Protein AF-A0AAD5V8A4-F1 (afdb_monomer_lite)

pLDDT: mean 73.76, std 23.48, range [20.72, 98.81]

Organism: NCBI:txid2056292

Foldseek 3Di:
DVVVVVVVVVVVVVVVPPPPQPWDQAPPRDTHSDPVLRLVLVLLVCCCVPVCVNLALFDLLDDPLQQQQLLDFPVCVVVVAWFGAFLVVCVPSCPFPLNPPVSVSSVVQVVSCVVSVFGRLLSSLSSNQQSQLSFALGALAWHWGDDDNPGDHRDHPSRDDLLDDPVSVQVSVVRLPDHLLLVLLQCLSLLQDWACPQDVQQGLQGQFLRNRHSALRNLFQLQFDFDAALDDDDGRQWDGGNARSHTDGNNSNNSCQDQRHVVSSLVQQQASVVSNVSNNVSSNSSSQRPHDRVSIHTSSVSHDRHHHGPDSHDAAEAPDDPVRGNRRHPVDDRDHHHYDDDHGDHRDGGDDDPPPPPPPVPPDDDDDDDDDDDDDDDDDDDDDDDPPPPVPPPPPDDPDCVVLVCVLVVLLVVLVVVVVVVVVCVVVVVPPPPPPVPDDPDPDQLVVLLVVLLLLCVQAPVLLLLLLLLLVLVQVPFQLPPPPCSVVLNVVVVVDQNLNSLSVVLVVSVVSVVVVVVDPDDDDGGDTPQKDDCLRLVLSVVSLVLSVCRSVDDPVVNVVSVVSNVVSSCSNVVPPDPDDDDDGIHGSVVSLVVSQVSLLVSLVVSVVSSLVSRPPVQNDPVSSVVSVVCSCVVDPVSVSNSVSQVSSLVSVLSSLVSVQVPDPDPVLDDPSVVLNVSCVNRNCSSSVVVNSD

Secondary structure (DSSP, 8-state):
-HHHHHHHHHHHHHHTT-PPP-PEE-GGG-EESSGGGHHHHHHHHHHHHHTSTTT--SGGGSSHHHHHHHT--HHHHHTT------GGGHHHHTTSGGGTTHHHHHHHHHHHHHHHT--HHHHHHHHHHHHHHHSBT------EE---S---PPPSS-SPPTTS-HHHHHHHHHHTT--HHHHHHHHGGGGG-EESSSSTTSTTEESSS-TTB-SSHHHHHTTBPP-B-SSSS--TTB--BSSTT---BHHHHHHTT-TTTHHHHHHHTT-HHHHHHHHHHHHHHHTTTTS-GGGSEE-GGGSPPPPPPS-SS--BPTT--GGGB----SSSPPP--PBPSSS--PPPPP-PPP--------PPP---------------------TTSSSSSSSSS--S-HHHHHHHHHHHHHHHHHHHHHHHHHHHTTTSTTTTGGG----HHHHHHHHHHHHHHTTTHHHHHHHHHHHHHHHTTTTSTT-TTHHHHHHHHTTS-HHHHHHHHHHHHHHHHHHHHT-----------SEE-HHHHHHHHHHHHHHHHGGG--HHHHHHHHHHHHHHHHHHHH-------TTS-EEHHHHHHHHHHHHHHHHHHHHHHHHHTS-GGG-SHHHHHHHHHHHTTSSHHHHHHHHHHHHHHHHHHHHHHHHHHT--STTS---HHHHHHHHHHH-HHHHHHHHH-

Radius of gyration: 34.99 Å; chains: 1; bounding box: 82×70×107 Å

Structure (mmCIF, N/CA/C/O backbone):
data_AF-A0AAD5V8A4-F1
#
_entry.id   AF-A0AAD5V8A4-F1
#
loop_
_atom_site.group_PDB
_atom_site.id
_atom_site.type_symbol
_atom_site.label_atom_id
_atom_site.label_alt_id
_atom_site.label_comp_id
_atom_site.label_asym_id
_atom_site.label_entity_id
_atom_site.label_seq_id
_atom_site.pdbx_PDB_ins_code
_atom_site.Cartn_x
_atom_site.Cartn_y
_atom_site.Cartn_z
_atom_site.occupancy
_atom_site.B_iso_or_equiv
_atom_site.auth_seq_id
_atom_site.auth_comp_id
_atom_site.auth_asym_id
_atom_site.auth_atom_id
_atom_site.pdbx_PDB_model_num
ATOM 1 N N . MET A 1 1 ? 50.675 34.154 30.724 1.00 52.41 1 MET A N 1
ATOM 2 C CA . MET A 1 1 ? 50.087 34.819 29.537 1.00 52.41 1 MET A CA 1
ATOM 3 C C . MET A 1 1 ? 49.505 33.831 28.519 1.00 52.41 1 MET A C 1
ATOM 5 O O . MET A 1 1 ? 48.446 34.126 27.997 1.00 52.41 1 MET A O 1
ATOM 9 N N . ALA A 1 2 ? 50.103 32.653 28.283 1.00 53.22 2 ALA A N 1
ATOM 10 C CA . ALA A 1 2 ? 49.649 31.707 27.246 1.00 53.22 2 ALA A CA 1
ATOM 11 C C . ALA A 1 2 ? 48.334 30.939 27.538 1.00 53.22 2 ALA A C 1
ATOM 13 O O . ALA A 1 2 ? 47.647 30.531 26.610 1.00 53.22 2 ALA A O 1
ATOM 14 N N . PHE A 1 3 ? 47.941 30.767 28.807 1.00 47.47 3 PHE A N 1
ATOM 15 C CA . PHE A 1 3 ? 46.750 29.974 29.163 1.00 47.47 3 PHE A CA 1
ATOM 16 C C . PHE A 1 3 ? 45.418 30.712 28.917 1.00 47.47 3 PHE A C 1
ATOM 18 O O . PHE A 1 3 ? 44.412 30.093 28.584 1.00 47.47 3 PHE A O 1
ATOM 25 N N . LYS A 1 4 ? 45.410 32.052 29.005 1.00 49.16 4 LYS A N 1
ATOM 26 C CA . LYS A 1 4 ? 44.214 32.870 28.718 1.00 49.16 4 LYS A CA 1
ATOM 27 C C . LYS A 1 4 ? 43.910 32.954 27.218 1.00 49.16 4 LYS A C 1
ATOM 29 O O . LYS A 1 4 ? 42.748 33.057 26.843 1.00 49.16 4 LYS A O 1
ATOM 34 N N . THR A 1 5 ? 44.932 32.855 26.369 1.00 52.59 5 THR A N 1
ATOM 35 C CA . THR A 1 5 ? 44.791 32.888 24.906 1.00 52.59 5 THR A CA 1
ATOM 36 C C . THR A 1 5 ? 44.194 31.591 24.356 1.00 52.59 5 THR A C 1
ATOM 38 O O . THR A 1 5 ? 43.402 31.632 23.421 1.00 52.59 5 THR A O 1
ATOM 41 N N . ILE A 1 6 ? 44.506 30.446 24.975 1.00 54.59 6 ILE A N 1
ATOM 42 C CA . ILE A 1 6 ? 43.967 29.134 24.579 1.00 54.59 6 ILE A CA 1
ATOM 43 C C . ILE A 1 6 ? 42.481 29.014 24.948 1.00 54.59 6 ILE A C 1
ATOM 45 O O . ILE A 1 6 ? 41.695 28.518 24.146 1.00 54.59 6 ILE A O 1
ATOM 49 N N . LEU A 1 7 ? 42.065 29.539 26.109 1.00 55.56 7 LEU A N 1
ATOM 50 C CA . LEU A 1 7 ? 40.653 29.532 26.515 1.00 55.56 7 LEU A CA 1
ATOM 51 C C . LEU A 1 7 ? 39.778 30.419 25.608 1.00 55.56 7 LEU A C 1
ATOM 53 O O . LEU A 1 7 ? 38.645 30.060 25.301 1.00 55.56 7 LEU A O 1
ATOM 57 N N . PHE A 1 8 ? 40.316 31.549 25.134 1.00 55.47 8 PHE A N 1
ATOM 58 C CA . PHE A 1 8 ? 39.624 32.437 24.190 1.00 55.47 8 PHE A CA 1
ATOM 59 C C . PHE A 1 8 ? 39.505 31.826 22.784 1.00 55.47 8 PHE A C 1
ATOM 61 O O . PHE A 1 8 ? 38.466 31.965 22.144 1.00 55.47 8 PHE A O 1
ATOM 68 N N . LEU A 1 9 ? 40.533 31.106 22.317 1.00 53.56 9 LEU A N 1
ATOM 69 C CA . LEU A 1 9 ? 40.495 30.388 21.036 1.00 53.56 9 LEU A CA 1
ATOM 70 C C . LEU A 1 9 ? 39.567 29.164 21.080 1.00 53.56 9 LEU A C 1
ATOM 72 O O . LEU A 1 9 ? 38.864 28.907 20.107 1.00 53.56 9 LEU A O 1
ATOM 76 N N . ALA A 1 10 ? 39.494 28.456 22.212 1.00 54.50 10 ALA A N 1
ATOM 77 C CA . ALA A 1 10 ? 38.542 27.362 22.407 1.00 54.50 10 ALA A CA 1
ATOM 78 C C . ALA A 1 10 ? 37.085 27.866 22.465 1.00 54.50 10 ALA A C 1
ATOM 80 O O . ALA A 1 10 ? 36.202 27.247 21.879 1.00 54.50 10 ALA A O 1
ATOM 81 N N . ALA A 1 11 ? 36.831 29.024 23.087 1.00 52.66 11 ALA A N 1
ATOM 82 C CA . ALA A 1 11 ? 35.503 29.645 23.096 1.00 52.66 11 ALA A CA 1
ATOM 83 C C . ALA A 1 11 ? 35.069 30.149 21.702 1.00 52.66 11 ALA A C 1
ATOM 85 O O . ALA A 1 11 ? 33.900 30.015 21.342 1.00 52.66 11 ALA A O 1
ATOM 86 N N . LEU A 1 12 ? 36.002 30.655 20.879 1.00 48.59 12 LEU A N 1
ATOM 87 C CA . LEU A 1 12 ? 35.717 31.019 19.482 1.00 48.59 12 LEU A CA 1
ATOM 88 C C . LEU A 1 12 ? 35.494 29.789 18.581 1.00 48.59 12 LEU A C 1
ATOM 90 O O . LEU A 1 12 ? 34.664 29.841 17.676 1.00 48.59 12 LEU A O 1
ATOM 94 N N . ALA A 1 13 ? 36.188 28.675 18.842 1.00 47.62 13 ALA A N 1
ATOM 95 C CA . ALA A 1 13 ? 36.011 27.423 18.102 1.00 47.62 13 ALA A CA 1
ATOM 96 C C . ALA A 1 13 ? 34.669 26.729 18.414 1.00 47.62 13 ALA A C 1
ATOM 98 O O . ALA A 1 13 ? 34.074 26.114 17.530 1.00 47.62 13 ALA A O 1
ATOM 99 N N . VAL A 1 14 ? 34.146 26.882 19.637 1.00 48.47 14 VAL A N 1
ATOM 100 C CA . VAL A 1 14 ? 32.808 26.383 20.009 1.00 48.47 14 VAL A CA 1
ATOM 101 C C . VAL A 1 14 ? 31.692 27.293 19.466 1.00 48.47 14 VAL A C 1
ATOM 103 O O . VAL A 1 14 ? 30.639 26.795 19.079 1.00 48.47 14 VAL A O 1
ATOM 106 N N . GLY A 1 15 ? 31.931 28.603 19.325 1.00 42.59 15 GLY A N 1
ATOM 107 C CA . GLY A 1 15 ? 30.975 29.541 18.713 1.00 42.59 15 GLY A CA 1
ATOM 108 C C . GLY A 1 15 ? 30.827 29.427 17.186 1.00 42.59 15 GLY A C 1
ATOM 109 O O . GLY A 1 15 ? 29.821 29.870 16.638 1.00 42.59 15 GLY A O 1
ATOM 110 N N . ALA A 1 16 ? 31.790 28.815 16.488 1.00 43.66 16 ALA A N 1
ATOM 111 C CA . ALA A 1 16 ? 31.778 28.678 15.026 1.00 43.66 16 ALA A CA 1
ATOM 112 C C . ALA A 1 16 ? 31.051 27.419 14.503 1.00 43.66 16 ALA A C 1
ATOM 114 O O . ALA A 1 16 ? 30.859 27.291 13.296 1.00 43.66 16 ALA A O 1
ATOM 115 N N . SER A 1 17 ? 30.618 26.506 15.382 1.00 43.81 17 SER A N 1
ATOM 116 C CA . SER A 1 17 ? 29.966 25.240 14.983 1.00 43.81 17 SER A CA 1
ATOM 117 C C . SER A 1 17 ? 28.431 25.267 15.032 1.00 43.81 17 SER A C 1
ATOM 119 O O . SER A 1 17 ? 27.797 24.238 14.829 1.00 43.81 17 SER A O 1
ATOM 121 N N . ALA A 1 18 ? 27.821 26.432 15.260 1.00 44.59 18 ALA A N 1
ATOM 122 C CA . ALA A 1 18 ? 26.367 26.607 15.240 1.00 44.59 18 ALA A CA 1
ATOM 123 C C . ALA A 1 18 ? 25.933 27.698 14.249 1.00 44.59 18 ALA A C 1
ATOM 125 O O . ALA A 1 18 ? 25.020 28.476 14.520 1.00 44.59 18 ALA A O 1
ATOM 126 N N . ALA A 1 19 ? 26.582 27.774 13.081 1.00 47.12 19 ALA A N 1
ATOM 127 C CA . ALA A 1 19 ? 25.922 28.404 11.945 1.00 47.12 19 ALA A CA 1
ATOM 128 C C . ALA A 1 19 ? 24.642 27.589 11.670 1.00 47.12 19 ALA A C 1
ATOM 130 O O . ALA A 1 19 ? 24.757 26.369 11.513 1.00 47.12 19 ALA A O 1
ATOM 131 N N . PRO A 1 20 ? 23.438 28.197 11.651 1.00 53.78 20 PRO A N 1
ATOM 132 C CA . PRO A 1 20 ? 22.233 27.469 11.279 1.00 53.78 20 PRO A CA 1
ATOM 133 C C . PRO A 1 20 ? 22.497 26.798 9.932 1.00 53.78 20 PRO A C 1
ATOM 135 O O . PRO A 1 20 ? 23.033 27.440 9.021 1.00 53.78 20 PRO A O 1
ATOM 138 N N . ALA A 1 21 ? 22.203 25.496 9.835 1.00 57.47 21 ALA A N 1
ATOM 139 C CA . ALA A 1 21 ? 22.307 24.772 8.576 1.00 57.47 21 ALA A CA 1
ATOM 140 C C . ALA A 1 21 ? 21.619 25.627 7.508 1.00 57.47 21 ALA A C 1
ATOM 142 O O . ALA A 1 21 ? 20.481 26.052 7.704 1.00 57.47 21 ALA A O 1
ATOM 143 N N . LYS A 1 22 ? 22.349 25.988 6.446 1.00 65.62 22 LYS A N 1
ATOM 144 C CA . LYS A 1 22 ? 21.819 26.876 5.411 1.00 65.62 22 LYS A CA 1
ATOM 145 C C . LYS A 1 22 ? 20.618 26.180 4.778 1.00 65.62 22 LYS A C 1
ATOM 147 O O . LYS A 1 22 ? 20.810 25.269 3.977 1.00 65.62 22 LYS A O 1
ATOM 152 N N . SER A 1 23 ? 19.410 26.590 5.155 1.00 82.44 23 SER A N 1
ATOM 153 C CA . SER A 1 23 ? 18.188 26.092 4.538 1.00 82.44 23 SER A CA 1
ATOM 154 C C . SER A 1 23 ? 18.233 26.383 3.040 1.00 82.44 23 SER A C 1
ATOM 156 O O . SER A 1 23 ? 18.618 27.477 2.617 1.00 82.44 23 SER A O 1
ATOM 158 N N . ALA A 1 24 ? 17.859 25.398 2.237 1.00 90.81 24 ALA A N 1
ATOM 159 C CA . ALA A 1 24 ? 17.687 25.560 0.808 1.00 90.81 24 ALA A CA 1
ATOM 160 C C . ALA A 1 24 ? 16.356 26.268 0.535 1.00 90.81 24 ALA A C 1
ATOM 162 O O . ALA A 1 24 ? 15.339 25.943 1.147 1.00 90.81 24 ALA A O 1
ATOM 163 N N . VAL A 1 25 ? 16.366 27.233 -0.387 1.00 93.44 25 VAL A N 1
ATOM 164 C CA . VAL A 1 25 ? 15.141 27.852 -0.904 1.00 93.44 25 VAL A CA 1
ATOM 165 C C . VAL A 1 25 ? 14.624 26.980 -2.044 1.00 93.44 25 VAL A C 1
ATOM 167 O O . VAL A 1 25 ? 15.325 26.770 -3.032 1.00 93.44 25 VAL A O 1
ATOM 170 N N . CYS A 1 26 ? 13.412 26.469 -1.884 1.00 95.69 26 CYS A N 1
ATOM 171 C CA . CYS A 1 26 ? 12.731 25.578 -2.811 1.00 95.69 26 CYS A CA 1
ATOM 172 C C . CYS A 1 26 ? 11.691 26.341 -3.652 1.00 95.69 26 CYS A C 1
ATOM 174 O O . CYS A 1 26 ? 11.537 27.566 -3.555 1.00 95.69 26 CYS A O 1
ATOM 176 N N . SER A 1 27 ? 10.946 25.614 -4.487 1.00 93.50 27 SER A N 1
ATOM 177 C CA . SER A 1 27 ? 9.841 26.168 -5.269 1.00 93.50 27 SER A CA 1
ATOM 178 C C . SER A 1 27 ? 8.787 26.846 -4.379 1.00 93.50 27 SER A C 1
ATOM 180 O O . SER A 1 27 ? 8.597 26.502 -3.206 1.00 93.50 27 SER A O 1
ATOM 182 N N . LYS A 1 28 ? 8.106 27.855 -4.939 1.00 94.12 28 LYS A N 1
ATOM 183 C CA . LYS A 1 28 ? 7.099 28.682 -4.244 1.00 94.12 28 LYS A CA 1
ATOM 184 C C . LYS A 1 28 ? 7.613 29.359 -2.953 1.00 94.12 28 LYS A C 1
ATOM 186 O O . LYS A 1 28 ? 6.821 29.713 -2.089 1.00 94.12 28 LYS A O 1
ATOM 191 N N . GLY A 1 29 ? 8.930 29.552 -2.814 1.00 92.88 29 GLY A N 1
ATOM 192 C CA . GLY A 1 29 ? 9.541 30.223 -1.657 1.00 92.88 29 GLY A CA 1
ATOM 193 C C . GLY A 1 29 ? 9.586 29.383 -0.375 1.00 92.88 29 GLY A C 1
ATOM 194 O O . GLY A 1 29 ? 9.874 29.922 0.692 1.00 92.88 29 GLY A O 1
ATOM 195 N N . ARG A 1 30 ? 9.306 28.076 -0.467 1.00 95.75 30 ARG A N 1
ATOM 196 C CA . ARG A 1 30 ? 9.394 27.129 0.656 1.00 95.75 30 ARG A CA 1
ATOM 197 C C . ARG A 1 30 ? 10.852 26.910 1.060 1.00 95.75 30 ARG A C 1
ATOM 199 O O . ARG A 1 30 ? 11.756 27.098 0.249 1.00 95.75 30 ARG A O 1
ATOM 206 N N . LEU A 1 31 ? 11.085 26.514 2.308 1.00 95.06 31 LEU A N 1
ATOM 207 C CA . LEU A 1 31 ? 12.422 26.231 2.830 1.00 95.06 31 LEU A CA 1
ATOM 208 C C . LEU A 1 31 ? 12.548 24.747 3.162 1.00 95.06 31 LEU A C 1
ATOM 210 O O . LEU A 1 31 ? 11.605 24.160 3.681 1.00 95.06 31 LEU A O 1
ATOM 214 N N . ALA A 1 32 ? 13.720 24.177 2.898 1.00 95.12 32 ALA A N 1
ATOM 215 C CA . ALA A 1 32 ? 14.081 22.838 3.345 1.00 95.12 32 ALA A CA 1
ATOM 216 C C . ALA A 1 32 ? 15.428 22.841 4.071 1.00 95.12 32 ALA A C 1
ATOM 218 O O . ALA A 1 32 ? 16.358 23.548 3.676 1.00 95.12 32 ALA A O 1
ATOM 219 N N . ARG A 1 33 ? 15.573 22.008 5.104 1.00 94.12 33 ARG A N 1
ATOM 220 C CA . ARG A 1 33 ? 16.838 21.768 5.819 1.00 94.12 33 ARG A CA 1
ATOM 221 C C . ARG A 1 33 ? 17.898 21.142 4.915 1.00 94.12 33 ARG A C 1
ATOM 223 O O . ARG A 1 33 ? 19.087 21.385 5.110 1.00 94.12 33 ARG A O 1
ATOM 230 N N . ASN A 1 34 ? 17.478 20.358 3.922 1.00 94.00 34 ASN A N 1
ATOM 231 C CA . ASN A 1 34 ? 18.346 19.763 2.910 1.00 94.00 34 ASN A CA 1
ATOM 232 C C . ASN A 1 34 ? 17.798 20.047 1.503 1.00 94.00 34 ASN A C 1
ATOM 234 O O . ASN A 1 34 ? 16.611 19.862 1.247 1.00 94.00 34 ASN A O 1
ATOM 238 N N . ALA A 1 35 ? 18.667 20.451 0.573 1.00 94.38 35 ALA A N 1
ATOM 239 C CA . ALA A 1 35 ? 18.290 20.751 -0.809 1.00 94.38 35 ALA A CA 1
ATOM 240 C C . ALA A 1 35 ? 17.644 19.560 -1.545 1.00 94.38 35 ALA A C 1
ATOM 242 O O . ALA A 1 35 ? 16.808 19.775 -2.418 1.00 94.38 35 ALA A O 1
ATOM 243 N N . VAL A 1 36 ? 17.973 18.317 -1.169 1.00 93.88 36 VAL A N 1
ATOM 244 C CA . VAL A 1 36 ? 17.337 17.102 -1.717 1.00 93.88 36 VAL A CA 1
ATOM 245 C C . VAL A 1 36 ? 15.837 17.060 -1.405 1.00 93.88 36 VAL A C 1
ATOM 247 O O . VAL A 1 36 ? 15.062 16.529 -2.196 1.00 93.88 36 VAL A O 1
ATOM 250 N N . CYS A 1 37 ? 15.401 17.670 -0.300 1.00 97.31 37 CYS A N 1
ATOM 251 C CA . CYS A 1 37 ? 13.991 17.702 0.077 1.00 97.31 37 CYS A CA 1
ATOM 252 C C . CYS A 1 37 ? 13.157 18.662 -0.790 1.00 97.31 37 CYS A C 1
ATOM 254 O O . CYS A 1 37 ? 11.939 18.534 -0.832 1.00 97.31 37 CYS A O 1
ATOM 256 N N . CYS A 1 38 ? 13.785 19.590 -1.528 1.00 97.00 38 CYS A N 1
ATOM 257 C CA . CYS A 1 38 ? 13.053 20.592 -2.304 1.00 97.00 38 CYS A CA 1
ATOM 258 C C . CYS A 1 38 ? 12.160 19.994 -3.397 1.00 97.00 38 CYS A C 1
ATOM 260 O O . CYS A 1 38 ? 11.062 20.500 -3.602 1.00 97.00 38 CYS A O 1
ATOM 262 N N . GLN A 1 39 ? 12.595 18.926 -4.074 1.00 97.06 39 GLN A N 1
ATOM 263 C CA . GLN A 1 39 ? 11.794 18.296 -5.133 1.00 97.06 39 GLN A CA 1
ATOM 264 C C . GLN A 1 39 ? 10.493 17.686 -4.592 1.00 97.06 39 GLN A C 1
ATOM 266 O O . GLN A 1 39 ? 9.483 17.654 -5.285 1.00 97.06 39 GLN A O 1
ATOM 271 N N . TRP A 1 40 ? 10.494 17.242 -3.332 1.00 98.25 40 TRP A N 1
ATOM 272 C CA . TRP A 1 40 ? 9.336 16.603 -2.711 1.00 98.25 40 TRP A CA 1
ATOM 273 C C . TRP A 1 40 ? 8.190 17.583 -2.471 1.00 98.25 40 TRP A C 1
ATOM 275 O O . TRP A 1 40 ? 7.043 17.165 -2.416 1.00 98.25 40 TRP A O 1
ATOM 285 N N . PHE A 1 41 ? 8.465 18.886 -2.411 1.00 98.44 41 PHE A N 1
ATOM 286 C CA . PHE A 1 41 ? 7.416 19.901 -2.402 1.00 98.44 41 PHE A CA 1
ATOM 287 C C . PHE A 1 41 ? 6.678 20.019 -3.745 1.00 98.44 41 PHE A C 1
ATOM 289 O O . PHE A 1 41 ? 5.490 20.324 -3.751 1.00 98.44 41 PHE A O 1
ATOM 296 N N . ASP A 1 42 ? 7.357 19.788 -4.871 1.00 97.38 42 ASP A N 1
ATOM 297 C CA . ASP A 1 42 ? 6.710 19.774 -6.190 1.00 97.38 42 ASP A CA 1
ATOM 298 C C . ASP A 1 42 ? 5.910 18.480 -6.388 1.00 97.38 42 ASP A C 1
ATOM 300 O O . ASP A 1 42 ? 4.823 18.507 -6.960 1.00 97.38 42 ASP A O 1
ATOM 304 N N . ILE A 1 43 ? 6.419 17.361 -5.859 1.00 98.19 43 ILE A N 1
ATOM 305 C CA . ILE A 1 43 ? 5.700 16.081 -5.822 1.00 98.19 43 ILE A CA 1
ATOM 306 C C . ILE A 1 43 ? 4.451 16.204 -4.950 1.00 98.19 43 ILE A C 1
ATOM 308 O O . ILE A 1 43 ? 3.388 15.779 -5.381 1.00 98.19 43 ILE A O 1
ATOM 312 N N . LEU A 1 44 ? 4.567 16.819 -3.766 1.00 98.31 44 LEU A N 1
ATOM 313 C CA . LEU A 1 44 ? 3.441 17.090 -2.870 1.00 98.31 44 LEU A CA 1
ATOM 314 C C . LEU A 1 44 ? 2.319 17.828 -3.597 1.00 98.31 44 LEU A C 1
ATOM 316 O O . LEU A 1 44 ? 1.170 17.413 -3.524 1.00 98.31 44 LEU A O 1
ATOM 320 N N . ASP A 1 45 ? 2.662 18.918 -4.285 1.00 97.75 45 ASP A N 1
ATOM 321 C CA . ASP A 1 45 ? 1.678 19.721 -5.007 1.00 97.75 45 ASP A CA 1
ATOM 322 C C . ASP A 1 45 ? 0.964 18.881 -6.084 1.00 97.75 45 ASP A C 1
ATOM 324 O O . ASP A 1 45 ? -0.252 18.967 -6.217 1.00 97.75 45 ASP A O 1
ATOM 328 N N . ASP A 1 46 ? 1.710 18.046 -6.815 1.00 97.56 46 ASP A N 1
ATOM 329 C CA . ASP A 1 46 ? 1.181 17.206 -7.894 1.00 97.56 46 ASP A CA 1
ATOM 330 C C . ASP A 1 46 ? 0.270 16.085 -7.379 1.00 97.56 46 ASP A C 1
ATOM 332 O O . ASP A 1 46 ? -0.816 15.892 -7.915 1.00 97.56 46 ASP A O 1
ATOM 336 N N . ILE A 1 47 ? 0.681 15.357 -6.334 1.00 96.50 47 ILE A N 1
ATOM 337 C CA . ILE A 1 47 ? -0.117 14.239 -5.809 1.00 96.50 47 ILE A CA 1
ATOM 338 C C . ILE A 1 47 ? -1.333 14.728 -5.022 1.00 96.50 47 ILE A C 1
ATOM 340 O O . ILE A 1 47 ? -2.382 14.106 -5.106 1.00 96.50 47 ILE A O 1
ATOM 344 N N . GLN A 1 48 ? -1.253 15.867 -4.325 1.00 96.25 48 GLN A N 1
ATOM 345 C CA . GLN A 1 48 ? -2.437 16.446 -3.685 1.00 96.25 48 GLN A CA 1
ATOM 346 C C . GLN A 1 48 ? -3.490 16.842 -4.723 1.00 96.25 48 GLN A C 1
ATOM 348 O O . GLN A 1 48 ? -4.671 16.634 -4.484 1.00 96.25 48 GLN A O 1
ATOM 353 N N . GLU A 1 49 ? -3.082 17.408 -5.861 1.00 95.12 49 GLU A N 1
ATOM 354 C CA . GLU A 1 49 ? -4.011 17.839 -6.910 1.00 95.12 49 GLU A CA 1
ATOM 355 C C . GLU A 1 49 ? -4.540 16.670 -7.751 1.00 95.12 49 GLU A C 1
ATOM 357 O O . GLU A 1 49 ? -5.732 16.628 -8.036 1.00 95.12 49 GLU A O 1
ATOM 362 N N . ASN A 1 50 ? -3.668 15.736 -8.147 1.00 92.69 50 ASN A N 1
ATOM 363 C CA . ASN A 1 50 ? -3.968 14.764 -9.205 1.00 92.69 50 ASN A CA 1
ATOM 364 C C . ASN A 1 50 ? -4.070 13.305 -8.735 1.00 92.69 50 ASN A C 1
ATOM 366 O O . ASN A 1 50 ? -4.577 12.482 -9.493 1.00 92.69 50 ASN A O 1
ATOM 370 N N . LEU A 1 51 ? -3.555 12.965 -7.548 1.00 92.31 51 LEU A N 1
ATOM 371 C CA . LEU A 1 51 ? -3.697 11.621 -6.971 1.00 92.31 51 LEU A CA 1
ATOM 372 C C . LEU A 1 51 ? -4.778 11.604 -5.884 1.00 92.31 51 LEU A C 1
ATOM 374 O O . LEU A 1 51 ? -5.625 10.727 -5.911 1.00 92.31 51 LEU A O 1
ATOM 378 N N . PHE A 1 52 ? -4.793 12.600 -4.995 1.00 92.94 52 PHE A N 1
ATOM 379 C CA . PHE A 1 52 ? -5.697 12.682 -3.841 1.00 92.94 52 PHE A CA 1
ATOM 380 C C . PHE A 1 52 ? -6.850 13.683 -4.023 1.00 92.94 52 PHE A C 1
ATOM 382 O O . PHE A 1 52 ? -7.287 14.281 -3.044 1.00 92.94 52 PHE A O 1
ATOM 389 N N . ASP A 1 53 ? -7.290 13.953 -5.256 1.00 89.62 53 ASP A N 1
ATOM 390 C CA . ASP A 1 53 ? -8.481 14.771 -5.569 1.00 89.62 53 ASP A CA 1
ATOM 391 C C . ASP A 1 53 ? -8.593 16.121 -4.823 1.00 89.62 53 ASP A C 1
ATOM 393 O O . ASP A 1 53 ? -9.665 16.571 -4.422 1.00 89.62 53 ASP A O 1
ATOM 397 N N . GLY A 1 54 ? -7.470 16.817 -4.636 1.00 90.06 54 GLY A N 1
ATOM 398 C CA . GLY A 1 54 ? -7.415 18.069 -3.875 1.00 90.06 54 GLY A CA 1
ATOM 399 C C . GLY A 1 54 ? -7.089 17.898 -2.386 1.00 90.06 54 GLY A C 1
ATOM 400 O O . GLY A 1 54 ? -7.344 18.810 -1.594 1.00 90.06 54 GLY A O 1
ATOM 401 N N . GLY A 1 55 ? -6.480 16.775 -2.003 1.00 91.12 55 GLY A N 1
ATOM 402 C CA . GLY A 1 55 ? -6.061 16.472 -0.635 1.00 91.12 55 GLY A CA 1
ATOM 403 C C . GLY A 1 55 ? -7.168 15.850 0.212 1.00 91.12 55 GLY A C 1
ATOM 404 O O . GLY A 1 55 ? -7.322 16.203 1.388 1.00 91.12 55 GLY A O 1
ATOM 405 N N . GLU A 1 56 ? -7.967 14.977 -0.393 1.00 90.56 56 GLU A N 1
ATOM 406 C CA . GLU A 1 56 ? -8.934 14.133 0.296 1.00 90.56 56 GLU A CA 1
ATOM 407 C C . GLU A 1 56 ? -8.241 12.937 0.973 1.00 90.56 56 GLU A C 1
ATOM 409 O O . GLU A 1 56 ? -7.125 12.547 0.625 1.00 90.56 56 GLU A O 1
ATOM 414 N N . CYS A 1 57 ? -8.895 12.404 2.005 1.00 89.56 57 CYS A N 1
ATOM 415 C CA . CYS A 1 57 ? -8.563 11.120 2.620 1.00 89.56 57 CYS A CA 1
ATOM 416 C C . CYS A 1 57 ? -9.600 10.125 2.093 1.00 89.56 57 CYS A C 1
ATOM 418 O O . CYS A 1 57 ? -10.685 10.002 2.666 1.00 89.56 57 CYS A O 1
ATOM 420 N N . GLY A 1 58 ? -9.302 9.575 0.919 1.00 82.25 58 GLY A N 1
ATOM 421 C CA . GLY A 1 58 ? -10.124 8.617 0.180 1.00 82.25 58 GLY A CA 1
ATOM 422 C C . GLY A 1 58 ? -9.314 7.375 -0.186 1.00 82.25 58 GLY A C 1
ATOM 423 O O . GLY A 1 58 ? -8.242 7.158 0.376 1.00 82.25 58 GLY A O 1
ATOM 424 N N . GLU A 1 59 ? -9.808 6.595 -1.144 1.00 77.25 59 GLU A N 1
ATOM 425 C CA . GLU A 1 59 ? -9.286 5.264 -1.482 1.00 77.25 59 GLU A CA 1
ATOM 426 C C . GLU A 1 59 ? -7.774 5.239 -1.755 1.00 77.25 59 GLU A C 1
ATOM 428 O O . GLU A 1 59 ? -7.036 4.402 -1.245 1.00 77.25 59 GLU A O 1
ATOM 433 N N . GLU A 1 60 ? -7.260 6.241 -2.466 1.00 74.50 60 GLU A N 1
ATOM 434 C CA . GLU A 1 60 ? -5.861 6.299 -2.896 1.00 74.50 60 GLU A CA 1
ATOM 435 C C . GLU A 1 60 ? -4.880 6.488 -1.723 1.00 74.50 60 GLU A C 1
ATOM 437 O O . GLU A 1 60 ? -3.665 6.326 -1.874 1.00 74.50 60 GLU A O 1
ATOM 442 N N . THR A 1 61 ? -5.395 6.849 -0.543 1.00 73.69 61 THR A N 1
ATOM 443 C CA . THR A 1 61 ? -4.619 6.984 0.696 1.00 73.69 61 THR A CA 1
ATOM 444 C C . THR A 1 61 ? -4.288 5.623 1.329 1.00 73.69 61 THR A C 1
ATOM 446 O O . THR A 1 61 ? -3.422 5.562 2.208 1.00 73.69 61 THR A O 1
ATOM 449 N N . HIS A 1 62 ? -4.928 4.533 0.895 1.00 66.25 62 HIS A N 1
ATOM 450 C CA . HIS A 1 62 ? -4.925 3.266 1.621 1.00 66.25 62 HIS A CA 1
ATOM 451 C C . HIS A 1 62 ? -3.738 2.321 1.268 1.00 66.25 62 HIS A C 1
ATOM 453 O O . HIS A 1 62 ? -3.318 2.142 0.126 1.00 66.25 62 HIS A O 1
ATOM 459 N N . GLU A 1 63 ? -3.150 1.770 2.336 1.00 64.88 63 GLU A N 1
ATOM 460 C CA . GLU A 1 63 ? -2.355 0.535 2.536 1.00 64.88 63 GLU A CA 1
ATOM 461 C C . GLU A 1 63 ? -1.174 0.102 1.637 1.00 64.88 63 GLU A C 1
ATOM 463 O O . GLU A 1 63 ? -0.481 -0.857 1.990 1.00 64.88 63 GLU A O 1
ATOM 468 N N . LEU A 1 64 ? -0.774 0.824 0.586 1.00 87.06 64 LEU A N 1
ATOM 469 C CA . LEU A 1 64 ? 0.377 0.373 -0.227 1.00 87.06 64 LEU A CA 1
ATOM 470 C C . LEU A 1 64 ? 1.721 0.329 0.542 1.00 87.06 64 LEU A C 1
ATOM 472 O O . LEU A 1 64 ? 2.592 -0.498 0.259 1.00 87.06 64 LEU A O 1
ATOM 476 N N . THR A 1 65 ? 1.907 1.193 1.547 1.00 93.12 65 THR A N 1
ATOM 477 C CA . THR A 1 65 ? 3.161 1.271 2.322 1.00 93.12 65 THR A CA 1
ATOM 478 C C . THR A 1 65 ? 3.474 0.003 3.108 1.00 93.12 65 THR A C 1
ATOM 480 O O . THR A 1 65 ? 4.649 -0.297 3.330 1.00 93.12 65 THR A O 1
ATOM 483 N N . PHE A 1 66 ? 2.439 -0.714 3.560 1.00 94.88 66 PHE A N 1
ATOM 484 C CA . PHE A 1 66 ? 2.606 -1.941 4.331 1.00 94.88 66 PHE A CA 1
ATOM 485 C C . PHE A 1 66 ? 3.056 -3.087 3.433 1.00 94.88 66 PHE A C 1
ATOM 487 O O . PHE A 1 66 ? 4.083 -3.703 3.721 1.00 94.88 66 PHE A O 1
ATOM 494 N N . HIS A 1 67 ? 2.359 -3.297 2.315 1.00 93.31 67 HIS A N 1
ATOM 495 C CA . HIS A 1 67 ? 2.692 -4.329 1.333 1.00 93.31 67 HIS A CA 1
ATOM 496 C C . HIS A 1 67 ? 4.111 -4.135 0.769 1.00 93.31 67 HIS A C 1
ATOM 498 O O . HIS A 1 67 ? 4.858 -5.107 0.670 1.00 93.31 67 HIS A O 1
ATOM 504 N N . ASP A 1 68 ? 4.527 -2.880 0.528 1.00 90.75 68 ASP A N 1
ATOM 505 C CA . ASP A 1 68 ? 5.900 -2.490 0.151 1.00 90.75 68 ASP A CA 1
ATOM 506 C C . ASP A 1 68 ? 6.961 -2.943 1.169 1.00 90.75 68 ASP A C 1
ATOM 508 O O . ASP A 1 68 ? 7.926 -3.652 0.854 1.00 90.75 68 ASP A O 1
ATOM 512 N N . ALA A 1 69 ? 6.768 -2.550 2.426 1.00 92.81 69 ALA A N 1
ATOM 513 C CA . ALA A 1 69 ? 7.772 -2.714 3.465 1.00 92.81 69 ALA A CA 1
ATOM 514 C C . ALA A 1 69 ? 7.825 -4.137 4.049 1.00 92.81 69 ALA A C 1
ATOM 516 O O . ALA A 1 69 ? 8.911 -4.633 4.372 1.00 92.81 69 ALA A O 1
ATOM 517 N N . ILE A 1 70 ? 6.678 -4.810 4.204 1.00 93.62 70 ILE A N 1
ATOM 518 C CA . ILE A 1 70 ? 6.591 -6.083 4.939 1.00 93.62 70 ILE A CA 1
ATOM 519 C C . ILE A 1 70 ? 7.082 -7.299 4.138 1.00 93.62 70 ILE A C 1
ATOM 521 O O . ILE A 1 70 ? 7.352 -8.356 4.719 1.00 93.62 70 ILE A O 1
ATOM 525 N N . GLY A 1 71 ? 7.360 -7.113 2.841 1.00 90.38 71 GLY A N 1
ATOM 526 C CA . GLY A 1 71 ? 8.113 -8.048 1.992 1.00 90.38 71 GLY A CA 1
ATOM 527 C C . GLY A 1 71 ? 9.521 -8.410 2.510 1.00 90.38 71 GLY A C 1
ATOM 528 O O . GLY A 1 71 ? 10.221 -9.247 1.937 1.00 90.38 71 GLY A O 1
ATOM 529 N N . PHE A 1 72 ? 9.948 -7.801 3.617 1.00 90.50 72 PHE A N 1
ATOM 530 C CA . PHE A 1 72 ? 11.149 -8.120 4.378 1.00 90.50 72 PHE A CA 1
ATOM 531 C C . PHE A 1 72 ? 11.028 -9.396 5.205 1.00 90.50 72 PHE A C 1
ATOM 533 O O . PHE A 1 72 ? 10.049 -9.565 5.919 1.00 90.50 72 PHE A O 1
ATOM 540 N N . SER A 1 73 ? 12.070 -10.232 5.252 1.00 90.88 73 SER A N 1
ATOM 541 C CA . SER A 1 73 ? 12.151 -11.352 6.203 1.00 90.88 73 SER A CA 1
ATOM 542 C C . SER A 1 73 ? 13.594 -11.667 6.602 1.00 90.88 73 SER A C 1
ATOM 544 O O . SER A 1 73 ? 14.419 -12.025 5.758 1.00 90.88 73 SER A O 1
ATOM 546 N N . LEU A 1 74 ? 13.908 -11.599 7.902 1.00 89.00 74 LEU A N 1
ATOM 547 C CA . LEU A 1 74 ? 15.229 -11.973 8.427 1.00 89.00 74 LEU A CA 1
ATOM 548 C C . LEU A 1 74 ? 15.512 -13.470 8.233 1.00 89.00 74 LEU A C 1
ATOM 550 O O . LEU A 1 74 ? 16.655 -13.880 8.004 1.00 89.00 74 LEU A O 1
ATOM 554 N N . LYS A 1 75 ? 14.485 -14.317 8.328 1.00 87.44 75 LYS A N 1
ATOM 555 C CA . LYS A 1 75 ? 14.566 -15.748 8.014 1.00 87.44 75 LYS A CA 1
ATOM 556 C C . LYS A 1 75 ? 14.861 -15.985 6.533 1.00 87.44 75 LYS A C 1
ATOM 558 O O . LYS A 1 75 ? 15.823 -16.688 6.231 1.00 87.44 75 LYS A O 1
ATOM 563 N N . ALA A 1 76 ? 14.127 -15.345 5.623 1.00 82.75 76 ALA A N 1
ATOM 564 C CA . ALA A 1 76 ? 14.350 -15.480 4.185 1.00 82.75 76 ALA A CA 1
ATOM 565 C C . ALA A 1 76 ? 15.755 -15.002 3.778 1.00 82.75 76 ALA A C 1
ATOM 567 O O . ALA A 1 76 ? 16.445 -15.678 3.014 1.00 82.75 76 ALA A O 1
ATOM 568 N N 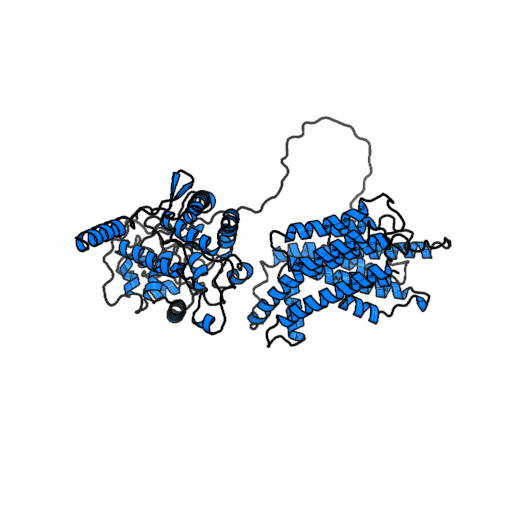. GLN A 1 77 ? 16.239 -13.903 4.367 1.00 83.81 77 GLN A N 1
ATOM 569 C CA . GLN A 1 77 ? 17.592 -13.398 4.114 1.00 83.81 77 GLN A CA 1
ATOM 570 C C . GLN A 1 77 ? 18.686 -14.386 4.529 1.00 83.81 77 GLN A C 1
ATOM 572 O O . GLN A 1 77 ? 19.676 -14.544 3.812 1.00 83.81 77 GLN A O 1
ATOM 577 N N . ARG A 1 78 ? 18.503 -15.104 5.647 1.00 81.12 78 ARG A N 1
ATOM 578 C CA . ARG A 1 78 ? 19.414 -16.187 6.062 1.00 81.12 78 ARG A CA 1
ATOM 579 C C . ARG A 1 78 ? 19.425 -17.358 5.076 1.00 81.12 78 ARG A C 1
ATOM 581 O O . ARG A 1 78 ? 20.446 -18.025 4.947 1.00 81.12 78 ARG A O 1
ATOM 588 N N . GLU A 1 79 ? 18.332 -17.569 4.351 1.00 76.81 79 GLU A N 1
ATOM 589 C CA . GLU A 1 79 ? 18.218 -18.547 3.260 1.00 76.81 79 GLU A CA 1
ATOM 590 C C . GLU A 1 79 ? 18.709 -17.997 1.904 1.00 76.81 79 GLU A C 1
ATOM 592 O O . GLU A 1 79 ? 18.585 -18.663 0.877 1.00 76.81 79 GLU A O 1
ATOM 597 N N . GLY A 1 80 ? 19.261 -16.779 1.868 1.00 66.81 80 GLY A N 1
ATOM 598 C CA . GLY A 1 80 ? 19.726 -16.129 0.642 1.00 66.81 80 GLY A CA 1
ATOM 599 C C . GLY A 1 80 ? 18.609 -15.545 -0.233 1.00 66.81 80 GLY A C 1
ATOM 600 O O . GLY A 1 80 ? 18.877 -15.128 -1.365 1.00 66.81 80 GLY A O 1
ATOM 601 N N . LYS A 1 81 ? 17.370 -15.497 0.272 1.00 66.06 81 LYS A N 1
ATOM 602 C CA . LYS A 1 81 ? 16.229 -14.836 -0.367 1.00 66.06 81 LYS A CA 1
ATOM 603 C C . LYS A 1 81 ? 16.188 -13.384 0.104 1.00 66.06 81 LYS A C 1
ATOM 605 O O . LYS A 1 81 ? 15.988 -13.097 1.279 1.00 66.06 81 LYS A O 1
ATOM 610 N N . PHE A 1 82 ? 16.407 -12.469 -0.827 1.00 63.75 82 PHE A N 1
ATOM 611 C CA . PHE A 1 82 ? 16.386 -11.031 -0.579 1.00 63.75 82 PHE A CA 1
ATOM 612 C C . PHE A 1 82 ? 15.352 -10.408 -1.500 1.00 63.75 82 PHE A C 1
ATOM 614 O O . PHE A 1 82 ? 15.307 -10.785 -2.672 1.00 63.75 82 PHE A O 1
ATOM 621 N N . GLY A 1 83 ? 14.604 -9.438 -0.995 1.00 59.59 83 GLY A N 1
ATOM 622 C CA . GLY A 1 83 ? 13.680 -8.653 -1.788 1.00 59.59 83 GLY A CA 1
ATOM 623 C C . GLY A 1 83 ? 12.913 -7.659 -0.936 1.00 59.59 83 GLY A C 1
ATOM 624 O O . GLY A 1 83 ? 12.904 -7.772 0.288 1.00 59.59 83 GLY A O 1
ATOM 625 N N . TRP A 1 84 ? 12.332 -6.692 -1.624 1.00 66.12 84 TRP A N 1
ATOM 626 C CA . TRP A 1 84 ? 11.409 -5.683 -1.118 1.00 66.12 84 TRP A CA 1
ATOM 627 C C . TRP A 1 84 ? 10.287 -5.626 -2.134 1.00 66.12 84 TRP A C 1
ATOM 629 O O . TRP A 1 84 ? 10.583 -5.788 -3.325 1.00 66.12 84 TRP A O 1
ATOM 639 N N . PHE A 1 85 ? 9.058 -5.381 -1.691 1.00 61.59 85 PHE A N 1
ATOM 640 C CA . PHE A 1 85 ? 8.013 -5.090 -2.653 1.00 61.59 85 PHE A CA 1
ATOM 641 C C . PHE A 1 85 ? 8.351 -3.767 -3.325 1.00 61.59 85 PHE A C 1
ATOM 643 O O . PHE A 1 85 ? 8.994 -2.905 -2.740 1.00 61.59 85 PHE A O 1
ATOM 650 N N . TYR A 1 86 ? 8.149 -3.691 -4.637 1.00 65.62 86 TYR A N 1
ATOM 651 C CA . TYR A 1 86 ? 8.544 -2.519 -5.408 1.00 65.62 86 TYR A CA 1
ATOM 652 C C . TYR A 1 86 ? 7.741 -2.450 -6.695 1.00 65.62 86 TYR A C 1
ATOM 654 O O . TYR A 1 86 ? 7.606 -3.455 -7.397 1.00 65.62 86 TYR A O 1
ATOM 662 N N . HIS A 1 87 ? 7.344 -1.244 -7.117 1.00 57.97 87 HIS A N 1
ATOM 663 C CA . HIS A 1 87 ? 6.696 -1.042 -8.423 1.00 57.97 87 HIS A CA 1
ATOM 664 C C . HIS A 1 87 ? 7.506 -1.646 -9.588 1.00 57.97 87 HIS A C 1
ATOM 666 O O . HIS A 1 87 ? 6.936 -2.044 -10.604 1.00 57.97 87 HIS A O 1
ATOM 672 N N . ALA A 1 88 ? 8.837 -1.762 -9.469 1.00 66.88 88 ALA A N 1
ATOM 673 C CA . ALA A 1 88 ? 9.682 -2.392 -10.495 1.00 66.88 88 ALA A CA 1
ATOM 674 C C . ALA A 1 88 ? 9.396 -3.893 -10.713 1.00 66.88 88 ALA A C 1
ATOM 676 O O . ALA A 1 88 ? 9.768 -4.435 -11.756 1.00 66.88 88 ALA A O 1
ATOM 677 N N . PHE A 1 89 ? 8.740 -4.556 -9.757 1.00 79.69 89 PHE A N 1
ATOM 678 C CA . PHE A 1 89 ? 8.383 -5.973 -9.795 1.00 79.69 89 PHE A CA 1
ATOM 679 C C . PHE A 1 89 ? 6.880 -6.218 -9.620 1.00 79.69 89 PHE A C 1
ATOM 681 O O . PHE A 1 89 ? 6.494 -7.346 -9.323 1.00 79.69 89 PHE A O 1
ATOM 688 N N . ALA A 1 90 ? 6.039 -5.209 -9.882 1.00 81.12 90 ALA A N 1
ATOM 689 C CA . ALA A 1 90 ? 4.581 -5.324 -9.793 1.00 81.12 90 ALA A CA 1
ATOM 690 C C . ALA A 1 90 ? 4.044 -6.566 -10.533 1.00 81.12 90 ALA A C 1
ATOM 692 O O . ALA A 1 90 ? 3.324 -7.363 -9.952 1.00 81.12 90 ALA A O 1
ATOM 693 N N . GLU A 1 91 ? 4.547 -6.847 -11.746 1.00 80.38 91 GLU A N 1
ATOM 694 C CA . GLU A 1 91 ? 4.221 -8.047 -12.546 1.00 80.38 91 GLU A CA 1
ATOM 695 C C . GLU A 1 91 ? 4.420 -9.400 -11.822 1.00 80.38 91 GLU A C 1
ATOM 697 O O . GLU A 1 91 ? 4.002 -10.449 -12.320 1.00 80.38 91 GLU A O 1
ATOM 702 N N . ILE A 1 92 ? 5.172 -9.428 -10.722 1.00 84.44 92 ILE A N 1
ATOM 703 C CA . ILE A 1 92 ? 5.402 -10.606 -9.882 1.00 84.44 92 ILE A CA 1
ATOM 704 C C . ILE A 1 92 ? 4.564 -10.484 -8.619 1.00 84.44 92 ILE A C 1
ATOM 706 O O . ILE A 1 92 ? 3.781 -11.382 -8.331 1.00 84.44 92 ILE A O 1
ATOM 710 N N . GLU A 1 93 ? 4.736 -9.391 -7.889 1.00 85.44 93 GLU A N 1
ATOM 711 C CA . GLU A 1 93 ? 4.296 -9.310 -6.502 1.00 85.44 93 GLU A CA 1
ATOM 712 C C . GLU A 1 93 ? 2.811 -9.007 -6.355 1.00 85.44 93 GLU A C 1
ATOM 714 O O . GLU A 1 93 ? 2.187 -9.543 -5.449 1.00 85.44 93 GLU A O 1
ATOM 719 N N . THR A 1 94 ? 2.205 -8.268 -7.288 1.00 88.75 94 THR A N 1
ATOM 720 C CA . THR A 1 94 ? 0.747 -8.052 -7.285 1.00 88.75 94 THR A CA 1
ATOM 721 C C . THR A 1 94 ? -0.040 -9.302 -7.691 1.00 88.75 94 THR A C 1
ATOM 723 O O . THR A 1 94 ? -1.259 -9.301 -7.662 1.00 88.75 94 THR A O 1
ATOM 726 N N . ASN A 1 95 ? 0.646 -10.390 -8.072 1.00 89.44 95 ASN A N 1
ATOM 727 C CA . ASN A 1 95 ? 0.016 -11.691 -8.323 1.00 89.44 95 ASN A CA 1
ATOM 728 C C . ASN A 1 95 ? 0.057 -12.614 -7.094 1.00 89.44 95 ASN A C 1
ATOM 730 O O . ASN A 1 95 ? -0.391 -13.760 -7.186 1.00 89.44 95 ASN A O 1
ATOM 734 N N . PHE A 1 96 ? 0.664 -12.178 -5.987 1.00 90.75 96 PHE A N 1
ATOM 735 C CA . PHE A 1 96 ? 0.577 -12.899 -4.721 1.00 90.75 96 PHE A CA 1
ATOM 736 C C . PHE A 1 96 ? -0.820 -12.707 -4.141 1.00 90.75 96 PHE A C 1
ATOM 738 O O . PHE A 1 96 ? -1.358 -11.608 -4.198 1.00 90.75 96 PHE A O 1
ATOM 745 N N . HIS A 1 97 ? -1.391 -13.770 -3.575 1.00 93.06 97 HIS A N 1
ATOM 746 C CA . HIS A 1 97 ? -2.767 -13.757 -3.071 1.00 93.06 97 HIS A CA 1
ATOM 747 C C . HIS A 1 97 ? -2.990 -12.654 -2.023 1.00 93.06 97 HIS A C 1
ATOM 749 O O . HIS A 1 97 ? -3.950 -11.895 -2.113 1.00 93.06 97 HIS A O 1
ATOM 755 N N . ALA A 1 98 ? -2.035 -12.492 -1.106 1.00 91.81 98 ALA A N 1
ATOM 756 C CA . ALA A 1 98 ? -2.048 -11.445 -0.089 1.00 91.81 98 ALA A CA 1
ATOM 757 C C . ALA A 1 98 ? -1.906 -10.010 -0.643 1.00 91.81 98 ALA A C 1
ATOM 759 O O . ALA A 1 98 ? -2.044 -9.065 0.116 1.00 91.81 98 ALA A O 1
ATOM 760 N N . ASN A 1 99 ? -1.617 -9.831 -1.937 1.00 91.94 99 ASN A N 1
ATOM 761 C CA . ASN A 1 99 ? -1.499 -8.529 -2.606 1.00 91.94 99 ASN A CA 1
ATOM 762 C C . ASN A 1 99 ? -2.650 -8.269 -3.597 1.00 91.94 99 ASN A C 1
ATOM 764 O O . ASN A 1 99 ? -2.535 -7.377 -4.436 1.00 91.94 99 ASN A O 1
ATOM 768 N N . ASN A 1 100 ? -3.736 -9.045 -3.557 1.00 89.69 100 ASN A N 1
ATOM 769 C CA . ASN A 1 100 ? -4.890 -8.799 -4.423 1.00 89.69 100 ASN A CA 1
ATOM 770 C C . ASN A 1 100 ? -5.432 -7.370 -4.215 1.00 89.69 100 ASN A C 1
ATOM 772 O O . ASN A 1 100 ? -5.690 -6.975 -3.081 1.00 89.69 100 ASN A O 1
ATOM 776 N N . GLY A 1 101 ? -5.597 -6.614 -5.305 1.00 85.25 101 GLY A N 1
ATOM 777 C CA . GLY A 1 101 ? -6.115 -5.239 -5.303 1.00 85.25 101 GLY A CA 1
ATOM 778 C C . GLY A 1 101 ? -5.064 -4.133 -5.262 1.00 85.25 101 GLY A C 1
ATOM 779 O O . GLY A 1 101 ? -5.364 -2.987 -5.576 1.00 85.25 101 GLY A O 1
ATOM 780 N N . VAL A 1 102 ? -3.801 -4.439 -4.940 1.00 87.88 102 VAL A N 1
ATOM 781 C CA . VAL A 1 102 ? -2.766 -3.387 -4.874 1.00 87.88 102 VAL A CA 1
ATOM 782 C C . VAL A 1 102 ? -2.244 -2.972 -6.255 1.00 87.88 102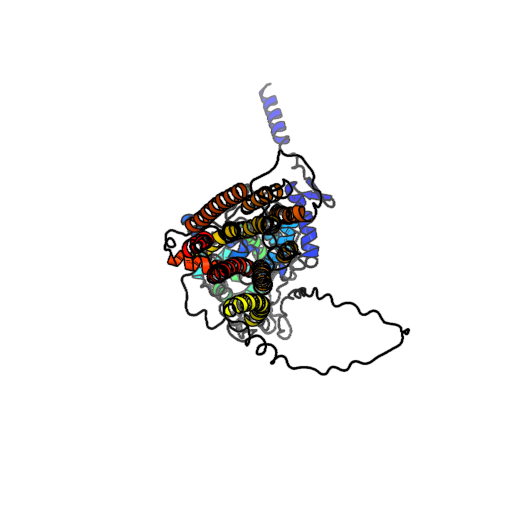 VAL A C 1
ATOM 784 O O . VAL A 1 102 ? -1.488 -2.009 -6.367 1.00 87.88 102 VAL A O 1
ATOM 787 N N . ASP A 1 103 ? -2.580 -3.704 -7.320 1.00 85.69 103 ASP A N 1
ATOM 788 C CA . ASP A 1 103 ? -2.122 -3.417 -8.680 1.00 85.69 103 ASP A CA 1
ATOM 789 C C . ASP A 1 103 ? -2.675 -2.104 -9.231 1.00 85.69 103 ASP A C 1
ATOM 791 O O . ASP A 1 103 ? -1.926 -1.385 -9.896 1.00 85.69 103 ASP A O 1
ATOM 795 N N . GLU A 1 104 ? -3.922 -1.757 -8.907 1.00 86.38 104 GLU A N 1
ATOM 796 C CA . GLU A 1 104 ? -4.530 -0.490 -9.317 1.00 86.38 104 GLU A CA 1
ATOM 797 C C . GLU A 1 104 ? -3.709 0.700 -8.805 1.00 86.38 104 GLU A C 1
ATOM 799 O O . GLU A 1 104 ? -3.127 1.446 -9.599 1.00 86.38 104 GLU A O 1
ATOM 804 N N . ILE A 1 105 ? -3.539 0.811 -7.483 1.00 88.12 105 ILE A N 1
ATOM 805 C CA . ILE A 1 105 ? -2.798 1.921 -6.874 1.00 88.12 105 ILE A CA 1
ATOM 806 C C . ILE A 1 105 ? -1.314 1.930 -7.277 1.00 88.12 105 ILE A C 1
ATOM 808 O O . ILE A 1 105 ? -0.712 2.994 -7.446 1.00 88.12 105 ILE A O 1
ATOM 812 N N . VAL A 1 106 ? -0.702 0.761 -7.503 1.00 88.94 106 VAL A N 1
ATOM 813 C CA . VAL A 1 106 ? 0.676 0.667 -8.014 1.00 88.94 106 VAL A CA 1
ATOM 814 C C . VAL A 1 106 ? 0.793 1.293 -9.405 1.00 88.94 106 VAL A C 1
ATOM 816 O O . VAL A 1 106 ? 1.741 2.046 -9.668 1.00 88.94 106 VAL A O 1
ATOM 819 N N . GLU A 1 107 ? -0.149 1.003 -10.303 1.00 88.69 107 GLU A N 1
ATOM 820 C CA . GLU A 1 107 ? -0.147 1.563 -11.654 1.00 88.69 107 GLU A CA 1
ATOM 821 C C . GLU A 1 107 ? -0.566 3.039 -11.687 1.00 88.69 107 GLU A C 1
ATOM 823 O O . GLU A 1 107 ? -0.060 3.782 -12.532 1.00 88.69 107 GLU A O 1
ATOM 828 N N . GLU A 1 108 ? -1.370 3.513 -10.732 1.00 89.19 108 GLU A N 1
ATOM 829 C CA . GLU A 1 108 ? -1.666 4.941 -10.568 1.00 89.19 108 GLU A CA 1
ATOM 830 C C . GLU A 1 108 ? -0.472 5.746 -10.035 1.00 89.19 108 GLU A C 1
ATOM 832 O O . GLU A 1 108 ? -0.183 6.845 -10.519 1.00 89.19 108 GLU A O 1
ATOM 837 N N . GLN A 1 109 ? 0.282 5.201 -9.075 1.00 92.06 109 GLN A N 1
ATOM 838 C CA . GLN A 1 109 ? 1.436 5.879 -8.479 1.00 92.06 109 GLN A CA 1
ATOM 839 C C . GLN A 1 109 ? 2.681 5.863 -9.384 1.00 92.06 109 GLN A C 1
ATOM 841 O O . GLN A 1 109 ? 3.495 6.798 -9.370 1.00 92.06 109 GLN A O 1
ATOM 846 N N . ARG A 1 110 ? 2.864 4.810 -10.195 1.00 90.06 110 ARG A N 1
ATOM 847 C CA . ARG A 1 110 ? 4.052 4.618 -11.048 1.00 90.06 110 ARG A CA 1
ATOM 848 C C . ARG A 1 110 ? 4.353 5.825 -11.963 1.00 90.06 110 ARG A C 1
ATOM 850 O O . ARG A 1 110 ? 5.519 6.246 -11.987 1.00 90.06 110 ARG A O 1
ATOM 857 N N . PRO A 1 111 ? 3.390 6.424 -12.695 1.00 92.81 111 PRO A N 1
ATOM 858 C CA . PRO A 1 111 ? 3.625 7.601 -13.530 1.00 92.81 111 PRO A CA 1
ATOM 859 C C . PRO A 1 111 ? 4.195 8.802 -12.774 1.00 92.81 111 PRO A C 1
ATOM 861 O O . PRO A 1 111 ? 5.068 9.486 -13.311 1.00 92.81 111 PRO A O 1
ATOM 864 N N . PHE A 1 112 ? 3.764 9.048 -11.534 1.00 94.25 112 PHE A N 1
ATOM 865 C CA . PHE A 1 112 ? 4.253 10.170 -10.730 1.00 94.25 112 PHE A CA 1
ATOM 866 C C . PHE A 1 112 ? 5.715 9.972 -10.326 1.00 94.25 112 PHE A C 1
ATOM 868 O O . PHE A 1 112 ? 6.541 10.864 -10.545 1.00 94.25 112 PHE A O 1
ATOM 875 N N . ALA A 1 113 ? 6.072 8.784 -9.829 1.00 93.62 113 ALA A N 1
ATOM 876 C CA . ALA A 1 113 ? 7.457 8.462 -9.489 1.00 93.62 113 ALA A CA 1
ATOM 877 C C . ALA A 1 113 ? 8.397 8.615 -10.703 1.00 93.62 113 ALA A C 1
ATOM 879 O O . ALA A 1 113 ? 9.479 9.201 -10.594 1.00 93.62 113 ALA A O 1
ATOM 880 N N . LEU A 1 114 ? 7.958 8.160 -11.886 1.00 93.12 114 LEU A N 1
ATOM 881 C CA . LEU A 1 114 ? 8.704 8.294 -13.142 1.00 93.12 114 LEU A CA 1
ATOM 882 C C . LEU A 1 114 ? 8.810 9.752 -13.619 1.00 93.12 114 LEU A C 1
ATOM 884 O O . LEU A 1 114 ? 9.898 10.190 -14.006 1.00 93.12 114 LEU A O 1
ATOM 888 N N . LYS A 1 115 ? 7.707 10.513 -13.574 1.00 95.38 115 LYS A N 1
ATOM 889 C CA . LYS A 1 115 ? 7.640 11.937 -13.952 1.00 95.38 115 LYS A CA 1
ATOM 890 C C . LYS A 1 115 ? 8.6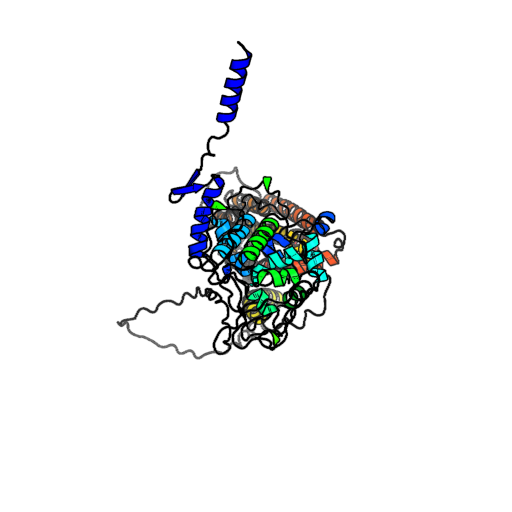04 12.776 -13.117 1.00 95.38 115 LYS A C 1
ATOM 892 O O . LYS A 1 115 ? 9.358 13.578 -13.670 1.00 95.38 115 LYS A O 1
ATOM 897 N N . HIS A 1 116 ? 8.621 12.543 -11.807 1.00 96.00 116 HIS A N 1
ATOM 898 C CA . HIS A 1 116 ? 9.457 13.273 -10.852 1.00 96.00 116 HIS A CA 1
ATOM 899 C C . HIS A 1 116 ? 10.852 12.675 -10.658 1.00 96.00 116 HIS A C 1
ATOM 901 O O . HIS A 1 116 ? 11.676 13.260 -9.960 1.00 96.00 116 HIS A O 1
ATOM 907 N N . LYS A 1 117 ? 11.158 11.553 -11.324 1.00 96.00 117 LYS A N 1
ATOM 908 C CA . LYS A 1 117 ? 12.466 10.874 -11.294 1.00 96.00 117 LYS A CA 1
ATOM 909 C C . LYS A 1 117 ? 12.927 10.518 -9.876 1.00 96.00 117 LYS A C 1
ATOM 911 O O . LYS A 1 117 ? 14.118 10.600 -9.569 1.00 96.00 117 LYS A O 1
ATOM 916 N N . VAL A 1 118 ? 11.989 10.106 -9.031 1.00 95.19 118 VAL A N 1
ATOM 917 C CA . VAL A 1 118 ? 12.267 9.605 -7.681 1.00 95.19 118 VAL A CA 1
ATOM 918 C C . VAL A 1 118 ? 12.243 8.082 -7.653 1.00 95.19 118 VAL A C 1
ATOM 920 O O . VAL A 1 118 ? 11.793 7.429 -8.596 1.00 95.19 118 VAL A O 1
ATOM 923 N N . SER A 1 119 ? 12.794 7.499 -6.591 1.00 93.56 119 SER A N 1
ATOM 924 C CA . SER A 1 119 ? 12.724 6.054 -6.407 1.00 93.56 119 SER A CA 1
ATOM 925 C C . SER A 1 119 ? 11.281 5.640 -6.086 1.00 93.56 119 SER A C 1
ATOM 927 O O . SER A 1 119 ? 10.556 6.402 -5.445 1.00 93.56 119 SER A O 1
ATOM 929 N N . PHE A 1 120 ? 10.842 4.461 -6.536 1.00 91.94 120 PHE A N 1
ATOM 930 C CA . PHE A 1 120 ? 9.481 3.996 -6.241 1.00 91.94 120 PHE A CA 1
ATOM 931 C C . PHE A 1 120 ? 9.246 3.825 -4.736 1.00 91.94 120 PHE A C 1
ATOM 933 O O . PHE A 1 120 ? 8.216 4.260 -4.250 1.00 91.94 120 PHE A O 1
ATOM 940 N N . GLY A 1 121 ? 10.217 3.307 -3.982 1.00 92.00 121 GLY A N 1
ATOM 941 C CA . GLY A 1 121 ? 10.086 3.130 -2.535 1.00 92.00 121 GLY A CA 1
ATOM 942 C C . GLY A 1 121 ? 10.060 4.455 -1.785 1.00 92.00 121 GLY A C 1
ATOM 943 O O . GLY A 1 121 ? 9.334 4.589 -0.808 1.00 92.00 121 GLY A O 1
ATOM 944 N N . ASP A 1 122 ? 10.811 5.472 -2.231 1.00 95.75 122 ASP A N 1
ATOM 945 C CA . ASP A 1 122 ? 10.631 6.805 -1.650 1.00 95.75 122 ASP A CA 1
ATOM 946 C C . ASP A 1 122 ? 9.245 7.360 -1.990 1.00 95.75 122 ASP A C 1
ATOM 948 O O . ASP A 1 122 ? 8.624 7.972 -1.131 1.00 95.75 122 ASP A O 1
ATOM 952 N N . PHE A 1 123 ? 8.749 7.139 -3.211 1.00 96.12 123 PHE A N 1
ATOM 953 C CA . PHE A 1 123 ? 7.431 7.618 -3.618 1.00 96.12 123 PHE A CA 1
ATOM 954 C C . PHE A 1 123 ? 6.291 6.949 -2.841 1.00 96.12 123 PHE A C 1
ATOM 956 O O . PHE A 1 123 ? 5.433 7.667 -2.349 1.00 96.12 123 PHE A O 1
ATOM 963 N N . ILE A 1 124 ? 6.304 5.624 -2.669 1.00 94.88 124 ILE A N 1
ATOM 964 C CA . ILE A 1 124 ? 5.273 4.878 -1.923 1.00 94.88 124 ILE A CA 1
ATOM 965 C C . ILE A 1 124 ? 5.190 5.387 -0.481 1.00 94.88 124 ILE A C 1
ATOM 967 O O . ILE A 1 124 ? 4.121 5.757 0.000 1.00 94.88 124 ILE A O 1
ATOM 971 N N . GLN A 1 125 ? 6.337 5.479 0.198 1.00 96.25 125 GLN A N 1
ATOM 972 C CA . GLN A 1 125 ? 6.398 5.945 1.586 1.00 96.25 125 GLN A CA 1
ATOM 973 C C . GLN A 1 125 ? 6.026 7.433 1.701 1.00 96.25 125 GLN A C 1
ATOM 975 O O . GLN A 1 125 ? 5.428 7.847 2.692 1.00 96.25 125 GLN A O 1
ATOM 980 N N . PHE A 1 126 ? 6.340 8.242 0.682 1.00 97.75 126 PHE A N 1
ATOM 981 C CA . PHE A 1 126 ? 5.908 9.637 0.611 1.00 97.75 126 PHE A CA 1
ATOM 982 C C . PHE A 1 126 ? 4.396 9.766 0.410 1.00 97.75 126 PHE A C 1
ATOM 984 O O . PHE A 1 126 ? 3.758 10.531 1.126 1.00 97.75 126 PHE A O 1
ATOM 991 N N . ALA A 1 127 ? 3.826 9.018 -0.536 1.00 96.94 127 ALA A N 1
ATOM 992 C CA . ALA A 1 127 ? 2.405 9.036 -0.852 1.00 96.94 127 ALA A CA 1
ATOM 993 C C . ALA A 1 127 ? 1.574 8.599 0.358 1.00 96.94 127 ALA A C 1
ATOM 995 O O . ALA A 1 127 ? 0.665 9.328 0.737 1.00 96.94 127 ALA A O 1
ATOM 996 N N . GLY A 1 128 ? 1.949 7.511 1.041 1.00 96.12 128 GLY A N 1
ATOM 997 C CA . GLY A 1 128 ? 1.269 7.091 2.272 1.00 96.12 128 GLY A CA 1
ATOM 998 C C . GLY A 1 128 ? 1.368 8.127 3.399 1.00 96.12 128 GLY A C 1
ATOM 999 O O . GLY A 1 128 ? 0.376 8.423 4.061 1.00 96.12 128 GLY A O 1
ATOM 1000 N N . ALA A 1 129 ? 2.539 8.752 3.587 1.00 97.88 129 ALA A N 1
ATOM 1001 C CA . ALA A 1 129 ? 2.714 9.816 4.581 1.00 97.88 129 ALA A CA 1
ATOM 1002 C C . ALA A 1 129 ? 1.887 11.075 4.277 1.00 97.88 129 ALA A C 1
ATOM 1004 O O . ALA A 1 129 ? 1.363 11.702 5.198 1.00 97.88 129 ALA A O 1
ATOM 1005 N N . VAL A 1 130 ? 1.766 11.452 3.002 1.00 97.88 130 VAL A N 1
ATOM 1006 C CA . VAL A 1 130 ? 0.938 12.585 2.571 1.00 97.88 130 VAL A CA 1
ATOM 1007 C C . VAL A 1 130 ? -0.547 12.242 2.674 1.00 97.88 130 VAL A C 1
ATOM 1009 O O . VAL A 1 130 ? -1.289 13.022 3.269 1.00 97.88 130 VAL A O 1
ATOM 1012 N N . GLY A 1 131 ? -0.970 11.080 2.177 1.00 95.38 131 GLY A N 1
ATOM 1013 C CA . GLY A 1 131 ? -2.364 10.645 2.202 1.00 95.38 131 GLY A CA 1
ATOM 1014 C C . GLY A 1 131 ? -2.916 10.617 3.625 1.00 95.38 131 GLY A C 1
ATOM 1015 O O . GLY A 1 131 ? -3.893 11.298 3.925 1.00 95.38 131 GLY A O 1
ATOM 1016 N N . VAL A 1 132 ? -2.228 9.952 4.560 1.00 95.69 132 VAL A N 1
ATOM 1017 C CA . VAL A 1 132 ? -2.714 9.877 5.949 1.00 95.69 132 VAL A CA 1
ATOM 1018 C C . VAL A 1 132 ? -2.724 11.250 6.647 1.00 95.69 132 VAL A C 1
ATOM 1020 O O . VAL A 1 132 ? -3.501 11.477 7.575 1.00 95.69 132 VAL A O 1
ATOM 1023 N N . SER A 1 133 ? -1.913 12.209 6.178 1.00 96.88 133 SER A N 1
ATOM 1024 C CA . SER A 1 133 ? -1.945 13.593 6.674 1.00 96.88 133 SER A CA 1
ATOM 1025 C C . SER A 1 133 ? -3.188 14.374 6.219 1.00 96.88 133 SER A C 1
ATOM 1027 O O . SER A 1 133 ? -3.538 15.383 6.838 1.00 96.88 133 SER A O 1
ATOM 1029 N N . ASN A 1 134 ? -3.886 13.911 5.174 1.00 96.00 134 ASN A N 1
ATOM 1030 C CA . ASN A 1 134 ? -5.152 14.491 4.719 1.00 96.00 134 ASN A CA 1
ATOM 1031 C C . ASN A 1 134 ? -6.325 14.112 5.636 1.00 96.00 134 ASN A C 1
ATOM 1033 O O . ASN A 1 134 ? -7.305 14.864 5.732 1.00 96.00 134 ASN A O 1
ATOM 1037 N N . CYS A 1 135 ? -6.216 12.978 6.333 1.00 94.88 135 CYS A N 1
ATOM 1038 C CA . CYS A 1 135 ? -7.250 12.446 7.211 1.00 94.88 135 CYS A CA 1
ATOM 1039 C C . CYS A 1 135 ? -7.434 13.320 8.460 1.00 94.88 135 CYS A C 1
ATOM 1041 O O . CYS A 1 135 ? -6.486 13.865 9.035 1.00 94.88 135 CYS A O 1
ATOM 1043 N N . LEU A 1 136 ? -8.681 13.480 8.907 1.00 95.00 136 LEU A N 1
ATOM 1044 C CA . LEU A 1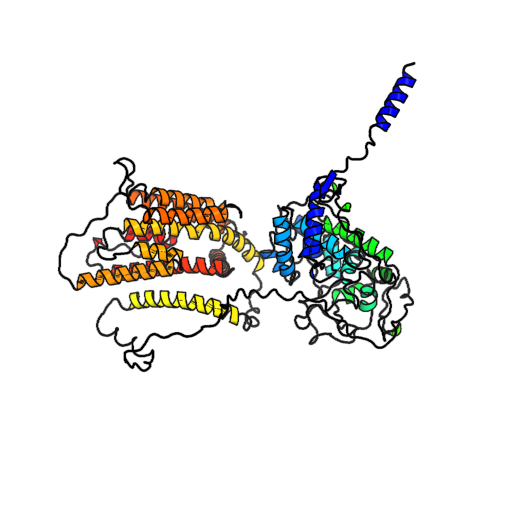 136 ? -8.983 14.287 10.092 1.00 95.00 136 LEU A CA 1
ATOM 1045 C C . LEU A 1 136 ? -8.443 13.605 11.350 1.00 95.00 136 LEU A C 1
ATOM 1047 O O . LEU A 1 136 ? -8.844 12.490 11.646 1.00 95.00 136 LEU A O 1
ATOM 1051 N N . GLY A 1 137 ? -7.580 14.277 12.113 1.00 95.56 137 GLY A N 1
ATOM 1052 C CA . GLY A 1 137 ? -6.886 13.656 13.248 1.00 95.56 137 GLY A CA 1
ATOM 1053 C C . GLY A 1 137 ? -5.697 12.787 12.844 1.00 95.56 137 GLY A C 1
ATOM 1054 O O . GLY A 1 137 ? -5.140 12.099 13.693 1.00 95.56 137 GLY A O 1
ATOM 1055 N N . GLY A 1 138 ? -5.308 12.811 11.566 1.00 95.44 138 GLY A N 1
ATOM 1056 C CA . GLY A 1 138 ? -4.213 12.005 11.049 1.00 95.44 138 GLY A CA 1
ATOM 1057 C C . GLY A 1 138 ? -2.860 12.304 11.711 1.00 95.44 138 GLY A C 1
ATOM 1058 O O . GLY A 1 138 ? -2.661 13.367 12.311 1.00 95.44 138 GLY A O 1
ATOM 1059 N N . PRO A 1 139 ? -1.903 11.377 11.586 1.00 96.94 139 PRO A N 1
ATOM 1060 C CA . PRO A 1 139 ? -0.533 11.533 12.044 1.00 96.94 139 PRO A CA 1
ATOM 1061 C C . PRO A 1 139 ? 0.292 12.364 11.055 1.00 96.94 139 PRO A C 1
ATOM 1063 O O . PRO A 1 139 ? -0.032 12.463 9.869 1.00 96.94 139 PRO A O 1
ATOM 1066 N N . ARG A 1 140 ? 1.420 12.913 11.515 1.00 97.81 140 ARG A N 1
ATOM 1067 C CA . ARG A 1 140 ? 2.431 13.487 10.618 1.00 97.81 140 ARG A CA 1
ATOM 1068 C C . ARG A 1 140 ? 3.631 12.552 10.563 1.00 97.81 140 ARG A C 1
ATOM 1070 O O . ARG A 1 140 ? 4.570 12.687 11.345 1.00 97.81 140 ARG A O 1
ATOM 1077 N N . LEU A 1 141 ? 3.585 11.599 9.635 1.00 98.06 141 LEU A N 1
ATOM 1078 C CA . LEU A 1 141 ? 4.598 10.549 9.534 1.00 98.06 141 LEU A CA 1
ATOM 1079 C C . LEU A 1 141 ? 5.998 11.096 9.214 1.00 98.06 141 LEU A C 1
ATOM 1081 O O . LEU A 1 141 ? 6.162 12.090 8.501 1.00 98.06 141 LEU A O 1
ATOM 1085 N N . GLU A 1 142 ? 7.020 10.409 9.733 1.00 98.19 142 GLU A N 1
ATOM 1086 C CA . GLU A 1 142 ? 8.406 10.649 9.334 1.00 98.19 142 GLU A CA 1
ATOM 1087 C C . GLU A 1 142 ? 8.590 10.239 7.868 1.00 98.19 142 GLU A C 1
ATOM 1089 O O . GLU A 1 142 ? 8.241 9.127 7.474 1.00 98.19 142 GLU A O 1
ATOM 1094 N N . PHE A 1 143 ? 9.200 11.114 7.069 1.00 98.31 143 PHE A N 1
ATOM 1095 C CA . PHE A 1 143 ? 9.554 10.810 5.691 1.00 98.31 143 PHE A CA 1
ATOM 1096 C C . PHE A 1 143 ? 11.059 10.942 5.471 1.00 98.31 143 PHE A C 1
ATOM 1098 O O . PHE A 1 143 ? 11.648 12.016 5.620 1.00 98.31 143 PHE A O 1
ATOM 1105 N N . ARG A 1 144 ? 11.686 9.836 5.061 1.00 97.50 144 ARG A N 1
ATOM 1106 C CA . ARG A 1 144 ? 13.102 9.777 4.692 1.00 97.50 144 ARG A CA 1
ATOM 1107 C C . ARG A 1 144 ? 13.253 9.417 3.222 1.00 97.50 144 ARG A C 1
ATOM 1109 O O . ARG A 1 144 ? 12.673 8.427 2.792 1.00 97.50 144 ARG A O 1
ATOM 1116 N N . ALA A 1 145 ? 14.059 10.176 2.485 1.00 97.06 145 ALA A N 1
ATOM 1117 C CA . ALA A 1 145 ? 14.334 9.958 1.065 1.00 97.06 145 ALA A CA 1
ATOM 1118 C C . ALA A 1 145 ? 15.742 9.383 0.838 1.00 97.06 145 ALA A C 1
ATOM 1120 O O . ALA A 1 145 ? 16.679 9.706 1.574 1.00 97.06 145 ALA A O 1
ATOM 1121 N N . GLY A 1 146 ? 15.908 8.576 -0.212 1.00 94.44 146 GLY A N 1
ATOM 1122 C CA . GLY A 1 146 ? 17.191 8.001 -0.623 1.00 94.44 146 GLY A CA 1
ATOM 1123 C C . GLY A 1 146 ? 17.172 6.492 -0.878 1.00 94.44 146 GLY A C 1
ATOM 1124 O O . GLY A 1 146 ? 18.245 5.892 -0.978 1.00 94.44 146 GLY A O 1
ATOM 1125 N N . ARG A 1 147 ? 15.997 5.855 -0.966 1.00 93.12 147 ARG A N 1
ATOM 1126 C CA . ARG A 1 147 ? 15.896 4.429 -1.306 1.00 93.12 147 ARG A CA 1
ATOM 1127 C C . ARG A 1 147 ? 16.379 4.182 -2.738 1.00 93.12 147 ARG A C 1
ATOM 1129 O O . ARG A 1 147 ? 16.240 5.012 -3.635 1.00 93.12 147 ARG A O 1
ATOM 1136 N N . SER A 1 148 ? 16.991 3.021 -2.952 1.00 89.12 148 SER A N 1
ATOM 1137 C CA . SER A 1 148 ? 17.502 2.610 -4.262 1.00 89.12 148 SER A CA 1
ATOM 1138 C C . SER A 1 148 ? 16.439 1.837 -5.035 1.00 89.12 148 SER A C 1
ATOM 1140 O O . SER A 1 148 ? 15.821 0.934 -4.485 1.00 89.12 148 SER A O 1
ATOM 1142 N N . ASN A 1 149 ? 16.320 2.095 -6.340 1.00 85.06 149 ASN A N 1
ATOM 1143 C CA . ASN A 1 149 ? 15.517 1.257 -7.241 1.00 85.06 149 ASN A CA 1
ATOM 1144 C C . ASN A 1 149 ? 16.144 -0.129 -7.503 1.00 85.06 149 ASN A C 1
ATOM 1146 O O . ASN A 1 149 ? 15.498 -0.994 -8.091 1.00 85.06 149 ASN A O 1
ATOM 1150 N N . ILE A 1 150 ? 17.415 -0.344 -7.140 1.00 81.81 150 ILE A N 1
ATOM 1151 C CA . ILE A 1 150 ? 18.117 -1.610 -7.383 1.00 81.81 150 ILE A CA 1
ATOM 1152 C C . ILE A 1 150 ? 17.774 -2.589 -6.259 1.00 81.81 150 ILE A C 1
ATOM 1154 O O . ILE A 1 150 ? 18.374 -2.541 -5.185 1.00 81.81 150 ILE A O 1
ATOM 1158 N N . THR A 1 151 ? 16.837 -3.493 -6.533 1.00 80.44 151 THR A N 1
ATOM 1159 C CA . THR A 1 151 ? 16.403 -4.543 -5.604 1.00 80.44 151 THR A CA 1
ATOM 1160 C C . THR A 1 151 ? 16.037 -5.841 -6.346 1.00 80.44 151 THR A C 1
ATOM 1162 O O . THR A 1 151 ? 16.315 -5.992 -7.539 1.00 80.44 151 THR A O 1
ATOM 1165 N N . ARG A 1 152 ? 15.476 -6.811 -5.624 1.00 82.06 152 ARG A N 1
ATOM 1166 C CA . ARG A 1 152 ? 14.894 -8.071 -6.096 1.00 82.06 152 ARG A CA 1
ATOM 1167 C C . ARG A 1 152 ? 13.433 -8.152 -5.619 1.00 82.06 152 ARG A C 1
ATOM 1169 O O . ARG A 1 152 ? 13.128 -7.484 -4.632 1.00 82.06 152 ARG A O 1
ATOM 1176 N N . PRO A 1 153 ? 12.579 -8.967 -6.263 1.00 84.19 153 PRO A N 1
ATOM 1177 C CA . PRO A 1 153 ? 11.201 -9.146 -5.818 1.00 84.19 153 PRO A CA 1
ATOM 1178 C C . PRO A 1 153 ? 11.132 -9.703 -4.396 1.00 84.19 153 PRO A C 1
ATOM 1180 O O . PRO A 1 153 ? 11.952 -10.570 -4.059 1.00 84.19 153 PRO A O 1
ATOM 1183 N N . ALA A 1 154 ? 10.170 -9.255 -3.589 1.00 87.00 154 ALA A N 1
ATOM 1184 C CA . ALA A 1 154 ? 9.911 -9.881 -2.297 1.00 87.00 154 ALA A CA 1
ATOM 1185 C C . ALA A 1 154 ? 9.527 -11.365 -2.470 1.00 87.00 154 ALA A C 1
ATOM 1187 O O . ALA A 1 154 ? 8.886 -11.743 -3.459 1.00 87.00 154 ALA A O 1
ATOM 1188 N N . PRO A 1 155 ? 9.930 -12.247 -1.538 1.00 87.19 155 PRO A N 1
ATOM 1189 C CA . PRO A 1 155 ? 9.374 -13.590 -1.472 1.00 87.19 155 PRO A CA 1
ATOM 1190 C C . PRO A 1 155 ? 7.865 -13.539 -1.203 1.00 87.19 155 PRO A C 1
ATOM 1192 O O . PRO A 1 155 ? 7.412 -12.741 -0.386 1.00 87.19 155 PRO A O 1
ATOM 1195 N N . ASP A 1 156 ? 7.114 -14.436 -1.837 1.00 87.25 156 ASP A N 1
ATOM 1196 C CA . ASP A 1 156 ? 5.701 -14.668 -1.518 1.00 87.25 156 ASP A CA 1
ATOM 1197 C C . ASP A 1 156 ? 5.526 -15.118 -0.049 1.00 87.25 156 ASP A C 1
ATOM 1199 O O . ASP A 1 156 ? 6.491 -15.563 0.589 1.00 87.25 156 ASP A O 1
ATOM 1203 N N . LEU A 1 157 ? 4.298 -15.034 0.472 1.00 90.31 157 LEU A N 1
ATOM 1204 C CA . LEU A 1 157 ? 3.911 -15.392 1.847 1.00 90.31 157 LEU A CA 1
ATOM 1205 C C . LEU A 1 157 ? 4.601 -14.542 2.930 1.00 90.31 157 LEU A C 1
ATOM 1207 O O . LEU A 1 157 ? 4.804 -14.980 4.064 1.00 90.31 157 LEU A O 1
ATOM 1211 N N . THR A 1 158 ? 5.015 -13.326 2.570 1.00 91.69 158 THR A N 1
ATOM 1212 C CA . THR A 1 158 ? 5.601 -12.350 3.498 1.00 91.69 158 THR A CA 1
ATOM 1213 C C . THR A 1 158 ? 4.583 -11.325 4.004 1.00 91.69 158 THR A C 1
ATOM 1215 O O . THR A 1 158 ? 4.803 -10.740 5.065 1.00 91.69 158 THR A O 1
ATOM 1218 N N . VAL A 1 159 ? 3.465 -11.152 3.307 1.00 95.31 159 VAL A N 1
ATOM 1219 C CA . VAL A 1 159 ? 2.346 -10.298 3.717 1.00 95.31 159 VAL A CA 1
ATOM 1220 C C . VAL A 1 159 ? 1.324 -11.166 4.467 1.00 95.31 159 VAL A C 1
ATOM 1222 O O . VAL A 1 159 ? 0.948 -12.206 3.926 1.00 95.31 159 VAL A O 1
ATOM 1225 N N . PRO A 1 160 ? 0.916 -10.805 5.700 1.00 97.25 160 PRO A N 1
ATOM 1226 C CA . PRO A 1 160 ? -0.139 -11.519 6.421 1.00 97.25 160 PRO A CA 1
ATOM 1227 C C . PRO A 1 160 ? -1.488 -11.474 5.693 1.00 97.25 160 PRO A C 1
ATOM 1229 O O . PRO A 1 160 ? -1.856 -10.437 5.148 1.00 97.25 160 PRO A O 1
ATOM 1232 N N . GLU A 1 161 ? -2.243 -12.570 5.737 1.00 97.19 161 GLU A N 1
ATOM 1233 C CA . GLU A 1 161 ? -3.605 -12.640 5.196 1.00 97.19 161 GLU A CA 1
ATOM 1234 C C . GLU A 1 161 ? -4.663 -12.460 6.298 1.00 97.19 161 GLU A C 1
ATOM 1236 O O . GLU A 1 161 ? -4.435 -12.839 7.451 1.00 97.19 161 GLU A O 1
ATOM 1241 N N . PRO A 1 162 ? -5.869 -11.951 5.979 1.00 97.38 162 PRO A N 1
ATOM 1242 C CA . PRO A 1 162 ? -6.920 -11.760 6.981 1.00 97.38 162 PRO A CA 1
ATOM 1243 C C . PRO A 1 162 ? -7.441 -13.072 7.586 1.00 97.38 162 PRO A C 1
ATOM 1245 O O . PRO A 1 162 ? -8.045 -13.052 8.655 1.00 97.38 162 PRO A O 1
ATOM 1248 N N . SER A 1 163 ? -7.208 -14.210 6.923 1.00 97.25 163 SER A N 1
ATOM 1249 C CA . SER A 1 163 ? -7.530 -15.551 7.426 1.00 97.25 163 SER A CA 1
ATOM 1250 C C . SER A 1 163 ? -6.415 -16.209 8.246 1.00 97.25 163 SER A C 1
ATOM 1252 O O . SER A 1 163 ? -6.621 -17.312 8.760 1.00 97.25 163 SER A O 1
ATOM 1254 N N . ASP A 1 164 ? -5.237 -15.587 8.350 1.00 98.06 164 ASP A N 1
ATOM 1255 C CA . ASP A 1 164 ? -4.141 -16.123 9.154 1.00 98.06 164 ASP A CA 1
ATOM 1256 C C . ASP A 1 164 ? -4.480 -16.086 10.648 1.00 98.06 164 ASP A C 1
ATOM 1258 O O . ASP A 1 164 ? -5.143 -15.177 11.148 1.00 98.06 164 ASP A O 1
ATOM 1262 N N . SER A 1 165 ? -3.981 -17.075 11.394 1.00 98.44 165 SER A N 1
ATOM 1263 C CA . SER A 1 165 ? -4.129 -17.080 12.851 1.00 98.44 165 SER A CA 1
ATOM 1264 C C . SER A 1 165 ? -3.285 -15.981 13.499 1.00 98.44 165 SER A C 1
ATOM 1266 O O . SER A 1 165 ? -2.217 -15.620 12.999 1.00 98.44 165 SER A O 1
ATOM 1268 N N . THR A 1 166 ? -3.690 -15.515 14.685 1.00 98.25 166 THR A N 1
ATOM 1269 C CA . THR A 1 166 ? -2.912 -14.513 15.440 1.00 98.25 166 THR A CA 1
ATOM 1270 C C . THR A 1 166 ? -1.463 -14.941 15.690 1.00 98.25 166 THR A C 1
ATOM 1272 O O . THR A 1 166 ? -0.554 -14.115 15.635 1.00 98.25 166 THR A O 1
ATOM 1275 N N . ASP A 1 167 ? -1.217 -16.238 15.902 1.00 98.56 167 ASP A N 1
ATOM 1276 C CA . ASP A 1 167 ? 0.134 -16.787 16.046 1.00 98.56 167 ASP A CA 1
ATOM 1277 C C . ASP A 1 167 ? 0.966 -16.634 14.769 1.00 98.56 167 ASP A C 1
ATOM 1279 O O . ASP A 1 167 ? 2.118 -16.205 14.847 1.00 98.56 167 ASP A O 1
ATOM 1283 N N . ALA A 1 168 ? 0.386 -16.940 13.604 1.00 98.25 168 ALA A N 1
ATOM 1284 C CA . ALA A 1 168 ? 1.064 -16.802 12.319 1.00 98.25 168 ALA A CA 1
ATOM 1285 C C . ALA A 1 168 ? 1.382 -15.331 12.013 1.00 98.25 168 ALA A C 1
ATOM 1287 O O . ALA A 1 168 ? 2.516 -15.013 11.645 1.00 98.25 168 ALA A O 1
ATOM 1288 N N . ILE A 1 169 ? 0.428 -14.426 12.259 1.00 98.62 169 ILE A N 1
ATOM 1289 C CA . ILE A 1 169 ? 0.616 -12.981 12.080 1.00 98.62 169 ILE A CA 1
ATOM 1290 C C . ILE A 1 169 ? 1.739 -12.476 12.992 1.00 98.62 169 ILE A C 1
ATOM 1292 O O . ILE A 1 169 ? 2.668 -11.816 12.528 1.00 98.62 169 ILE A O 1
ATOM 1296 N N . PHE A 1 170 ? 1.719 -12.808 14.286 1.00 98.62 170 PHE A N 1
ATOM 1297 C CA . PHE A 1 170 ? 2.753 -12.341 15.213 1.00 98.62 170 PHE A CA 1
ATOM 1298 C C . PHE A 1 170 ? 4.128 -12.960 14.944 1.00 98.62 170 PHE A C 1
ATOM 1300 O O . PHE A 1 170 ? 5.134 -12.272 15.118 1.00 98.62 170 PHE A O 1
ATOM 1307 N N . GLU A 1 171 ? 4.209 -14.216 14.494 1.00 98.12 171 GLU A N 1
ATOM 1308 C CA . GLU A 1 171 ? 5.478 -14.811 14.059 1.00 98.12 171 GLU A CA 1
ATOM 1309 C C . GLU A 1 171 ? 6.019 -14.097 12.812 1.00 98.12 171 GLU A C 1
ATOM 1311 O O . GLU A 1 171 ? 7.196 -13.721 12.774 1.00 98.12 171 GLU A O 1
ATOM 1316 N N . ARG A 1 172 ? 5.158 -13.845 11.818 1.00 97.44 172 ARG A N 1
ATOM 1317 C CA . ARG A 1 172 ? 5.520 -13.146 10.579 1.00 97.44 172 ARG A CA 1
ATOM 1318 C C . ARG A 1 172 ? 6.015 -11.733 10.867 1.00 97.44 172 ARG A C 1
ATOM 1320 O O . ARG A 1 172 ? 7.121 -11.375 10.456 1.00 97.44 172 ARG A O 1
ATOM 1327 N N . MET A 1 173 ? 5.239 -10.962 11.620 1.00 98.19 173 MET A N 1
ATOM 1328 C CA . MET A 1 173 ? 5.577 -9.593 12.004 1.00 98.19 173 MET A CA 1
ATOM 1329 C C . MET A 1 173 ? 6.816 -9.548 12.910 1.00 98.19 173 MET A C 1
ATOM 1331 O O . MET A 1 173 ? 7.671 -8.676 12.747 1.00 98.19 173 MET A O 1
ATOM 1335 N N . GLY A 1 174 ? 6.984 -10.535 13.794 1.00 98.06 174 GLY A N 1
ATOM 1336 C CA . GLY A 1 174 ? 8.177 -10.708 14.624 1.00 98.06 174 GLY A CA 1
ATOM 1337 C C . GLY A 1 174 ? 9.452 -10.947 13.816 1.00 98.06 174 GLY A C 1
ATOM 1338 O O . GLY A 1 174 ? 10.491 -10.363 14.126 1.00 98.06 174 GLY A O 1
ATOM 1339 N N . ASP A 1 175 ? 9.381 -11.734 12.741 1.00 96.25 175 ASP A N 1
ATOM 1340 C CA . ASP A 1 175 ? 10.499 -11.935 11.810 1.00 96.25 175 ASP A CA 1
ATOM 1341 C C . ASP A 1 175 ? 10.866 -10.659 11.026 1.00 96.25 175 ASP A C 1
ATOM 1343 O O . ASP A 1 175 ? 12.032 -10.467 10.676 1.00 96.25 175 ASP A O 1
ATOM 1347 N N . ALA A 1 176 ? 9.905 -9.758 10.802 1.00 95.44 176 ALA A N 1
ATOM 1348 C CA . ALA A 1 176 ? 10.164 -8.412 10.284 1.00 95.44 176 ALA A CA 1
ATOM 1349 C C . ALA A 1 176 ? 10.625 -7.415 11.372 1.00 95.44 176 ALA A C 1
ATOM 1351 O O . ALA A 1 176 ? 11.059 -6.308 11.058 1.00 95.44 176 ALA A O 1
ATOM 1352 N N . GLY A 1 177 ? 10.594 -7.817 12.646 1.00 96.62 177 GLY A N 1
ATOM 1353 C CA . GLY A 1 177 ? 11.107 -7.056 13.782 1.00 96.62 177 GLY A CA 1
ATOM 1354 C C . GLY A 1 177 ? 10.052 -6.346 14.629 1.00 96.62 177 GLY A C 1
ATOM 1355 O O . GLY A 1 177 ? 10.441 -5.525 15.460 1.00 96.62 177 GLY A O 1
ATOM 1356 N N . PHE A 1 178 ? 8.758 -6.629 14.457 1.00 98.44 178 PHE A N 1
ATOM 1357 C CA . PHE A 1 178 ? 7.668 -6.009 15.220 1.00 98.44 178 PHE A CA 1
ATOM 1358 C C . PHE A 1 178 ? 7.181 -6.884 16.373 1.00 98.44 178 PHE A C 1
ATOM 1360 O O . PHE A 1 178 ? 7.019 -8.095 16.252 1.00 98.44 178 PHE A O 1
ATOM 1367 N N . THR A 1 179 ? 6.914 -6.252 17.508 1.00 98.69 179 THR A N 1
ATOM 1368 C CA . THR A 1 179 ? 6.233 -6.893 18.639 1.00 98.69 179 THR A CA 1
ATOM 1369 C C . THR A 1 179 ? 4.721 -6.976 18.396 1.00 98.69 179 THR A C 1
ATOM 1371 O O . THR A 1 179 ? 4.200 -6.173 17.626 1.00 98.69 179 THR A O 1
ATOM 1374 N N . PRO A 1 180 ? 3.977 -7.861 19.091 1.00 98.69 180 PRO A N 1
ATOM 1375 C CA . PRO A 1 180 ? 2.517 -7.903 18.981 1.00 98.69 180 PRO A CA 1
ATOM 1376 C C . PRO A 1 180 ? 1.831 -6.551 19.232 1.00 98.69 180 PRO A C 1
ATOM 1378 O O . PRO A 1 180 ? 0.886 -6.213 18.531 1.00 98.69 180 PRO A O 1
ATOM 1381 N N . ASN A 1 181 ? 2.327 -5.734 20.168 1.00 98.75 181 ASN A N 1
ATOM 1382 C CA . ASN A 1 181 ? 1.771 -4.394 20.388 1.00 98.75 181 ASN A CA 1
ATOM 1383 C C . ASN A 1 181 ? 2.070 -3.459 19.213 1.00 98.75 181 ASN A C 1
ATOM 1385 O O . ASN A 1 181 ? 1.191 -2.713 18.818 1.00 98.75 181 ASN A O 1
ATOM 1389 N N . GLU A 1 182 ? 3.260 -3.534 18.607 1.00 98.75 182 GLU A N 1
ATOM 1390 C CA . GLU A 1 182 ? 3.550 -2.766 17.387 1.00 98.75 182 GLU A CA 1
ATOM 1391 C C . GLU A 1 182 ? 2.700 -3.230 16.189 1.00 98.75 182 GLU A C 1
ATOM 1393 O O . GLU A 1 182 ? 2.448 -2.432 15.295 1.00 98.75 182 GLU A O 1
ATOM 1398 N N . VAL A 1 183 ? 2.225 -4.484 16.165 1.00 98.75 183 VAL A N 1
ATOM 1399 C CA . VAL A 1 183 ? 1.230 -4.934 15.172 1.00 98.75 183 VAL A CA 1
ATOM 1400 C C . VAL A 1 183 ? -0.098 -4.211 15.386 1.00 98.75 183 VAL A C 1
ATOM 1402 O O . VAL A 1 183 ? -0.649 -3.683 14.428 1.00 98.75 183 VAL A O 1
ATOM 1405 N N . VAL A 1 184 ? -0.577 -4.104 16.631 1.00 98.81 184 VAL A N 1
ATOM 1406 C CA . VAL A 1 184 ? -1.761 -3.279 16.941 1.00 98.81 184 VAL A CA 1
ATOM 1407 C C . VAL A 1 184 ? -1.511 -1.811 16.587 1.00 98.81 184 VAL A C 1
ATOM 1409 O O . VAL A 1 184 ? -2.384 -1.174 16.007 1.00 98.81 184 VAL A O 1
ATOM 1412 N N . ASP A 1 185 ? -0.317 -1.289 16.891 1.00 98.75 185 ASP A N 1
ATOM 1413 C CA . ASP A 1 185 ? 0.067 0.081 16.549 1.00 98.75 185 ASP A CA 1
ATOM 1414 C C . ASP A 1 185 ? 0.020 0.308 15.023 1.00 98.75 185 ASP A C 1
ATOM 1416 O O . ASP A 1 185 ? -0.300 1.411 14.611 1.00 98.75 185 ASP A O 1
ATOM 1420 N N . LEU A 1 186 ? 0.307 -0.694 14.179 1.00 98.56 186 LEU A N 1
ATOM 1421 C CA . LEU A 1 186 ? 0.181 -0.597 12.713 1.00 98.56 186 LEU A CA 1
ATOM 1422 C C . LEU A 1 186 ? -1.268 -0.741 12.223 1.00 98.56 186 LEU A C 1
ATOM 1424 O O . LEU A 1 186 ? -1.661 -0.023 11.304 1.00 98.56 186 LEU A O 1
ATOM 1428 N N . LEU A 1 187 ? -2.072 -1.599 12.860 1.00 98.62 187 LEU A N 1
ATOM 1429 C CA . LEU A 1 187 ? -3.498 -1.790 12.546 1.00 98.62 187 LEU A CA 1
ATOM 1430 C C . LEU A 1 187 ? -4.359 -0.554 12.842 1.00 98.62 187 LEU A C 1
ATOM 1432 O O . LEU A 1 187 ? -5.514 -0.510 12.441 1.00 98.62 187 LEU A O 1
ATOM 1436 N N . ILE A 1 188 ? -3.808 0.488 13.479 1.00 98.31 188 ILE A N 1
ATOM 1437 C CA . ILE A 1 188 ? -4.464 1.805 13.536 1.00 98.31 188 ILE A CA 1
ATOM 1438 C C . ILE A 1 188 ? -4.796 2.298 12.116 1.00 98.31 188 ILE A C 1
ATOM 1440 O O . ILE A 1 188 ? -5.796 2.983 11.953 1.00 98.31 188 ILE A O 1
ATOM 1444 N N . SER A 1 189 ? -4.023 1.918 11.091 1.00 97.38 189 SER A N 1
ATOM 1445 C CA . SER A 1 189 ? -4.334 2.217 9.682 1.00 97.38 189 SER A CA 1
ATOM 1446 C C . SER A 1 189 ? -5.760 1.837 9.263 1.00 97.38 189 SER A C 1
ATOM 1448 O O . SER A 1 189 ? -6.367 2.592 8.510 1.00 97.38 189 SER A O 1
ATOM 1450 N N . HIS A 1 190 ? -6.339 0.772 9.830 1.00 97.88 190 HIS A N 1
ATOM 1451 C CA . HIS A 1 190 ? -7.684 0.304 9.483 1.00 97.88 190 HIS A CA 1
ATOM 1452 C C . HIS A 1 190 ? -8.814 1.284 9.874 1.00 97.88 190 HIS A C 1
ATOM 1454 O O . HIS A 1 190 ? -9.951 1.092 9.456 1.00 97.88 190 HIS A O 1
ATOM 1460 N N . THR A 1 191 ? -8.538 2.354 10.636 1.00 96.31 191 THR A N 1
ATOM 1461 C CA . THR A 1 191 ? -9.520 3.439 10.879 1.00 96.31 191 THR A CA 1
ATOM 1462 C C . THR A 1 191 ? -9.774 4.314 9.643 1.00 96.31 191 THR A C 1
ATOM 1464 O O . THR A 1 191 ? -10.749 5.054 9.579 1.00 96.31 191 THR A O 1
ATOM 1467 N N . VAL A 1 192 ? -8.880 4.258 8.655 1.00 95.50 192 VAL A N 1
ATOM 1468 C CA . VAL A 1 192 ? -9.006 4.946 7.367 1.00 95.50 192 VAL A CA 1
ATOM 1469 C C . VAL A 1 192 ? -8.769 3.929 6.260 1.00 95.50 192 VAL A C 1
ATOM 1471 O O . VAL A 1 192 ? -7.765 3.986 5.561 1.00 95.50 192 VAL A O 1
ATOM 1474 N N . ALA A 1 193 ? -9.641 2.921 6.193 1.00 95.31 193 ALA A N 1
ATOM 1475 C CA . ALA A 1 193 ? -9.520 1.824 5.241 1.00 95.31 193 ALA A CA 1
ATOM 1476 C C . ALA A 1 193 ? -10.876 1.178 4.919 1.00 95.31 193 ALA A C 1
ATOM 1478 O O . ALA A 1 193 ? -11.854 1.284 5.671 1.00 95.31 193 ALA A O 1
ATOM 1479 N N . ALA A 1 194 ? -10.901 0.478 3.789 1.00 95.25 194 ALA A N 1
ATOM 1480 C CA . ALA A 1 194 ? -12.005 -0.336 3.311 1.00 95.25 194 ALA A CA 1
ATOM 1481 C C . ALA A 1 194 ? -11.479 -1.582 2.588 1.00 95.25 194 ALA A C 1
ATOM 1483 O O . ALA A 1 194 ? -10.278 -1.726 2.373 1.00 95.25 194 ALA A O 1
ATOM 1484 N N . GLN A 1 195 ? -12.386 -2.496 2.241 1.00 94.19 195 GLN A N 1
ATOM 1485 C CA . GLN A 1 195 ? -12.058 -3.694 1.472 1.00 94.19 195 GLN A CA 1
ATOM 1486 C C . GLN A 1 195 ? -12.757 -3.713 0.113 1.00 94.19 195 GLN A C 1
ATOM 1488 O O . GLN A 1 195 ? -13.932 -3.342 0.023 1.00 94.19 195 GLN A O 1
ATOM 1493 N N . ASP A 1 196 ? -12.066 -4.276 -0.880 1.00 92.25 196 ASP A N 1
ATOM 1494 C CA . ASP A 1 196 ? -12.608 -4.529 -2.221 1.00 92.25 196 ASP A CA 1
ATOM 1495 C C . ASP A 1 196 ? -12.656 -6.011 -2.611 1.00 92.25 196 ASP A C 1
ATOM 1497 O O . ASP A 1 196 ? -13.562 -6.434 -3.329 1.00 92.25 196 ASP A O 1
ATOM 1501 N N . HIS A 1 197 ? -11.695 -6.810 -2.138 1.00 92.94 197 HIS A N 1
ATOM 1502 C CA . HIS A 1 197 ? -11.452 -8.161 -2.662 1.00 92.94 197 HIS A CA 1
ATOM 1503 C C . HIS A 1 197 ? -11.703 -9.303 -1.674 1.00 92.94 197 HIS A C 1
ATOM 1505 O O . HIS A 1 197 ? -11.565 -10.466 -2.053 1.00 92.94 197 HIS A O 1
ATOM 1511 N N . VAL A 1 198 ? -12.074 -9.016 -0.422 1.00 94.25 198 VAL A N 1
ATOM 1512 C CA . VAL A 1 198 ? -12.500 -10.075 0.510 1.00 94.25 198 VAL A CA 1
ATOM 1513 C C . VAL A 1 198 ? -13.945 -10.477 0.202 1.00 94.25 198 VAL A C 1
ATOM 1515 O O . VAL A 1 198 ? -14.246 -11.666 0.107 1.00 94.25 198 VAL A O 1
ATOM 1518 N N . ASP A 1 199 ? -14.817 -9.491 -0.029 1.00 95.38 199 ASP A N 1
ATOM 1519 C CA . ASP A 1 199 ? -16.143 -9.662 -0.626 1.00 95.38 199 ASP A CA 1
ATOM 1520 C C . ASP A 1 199 ? -16.321 -8.696 -1.808 1.00 95.38 199 ASP A C 1
ATOM 1522 O O . ASP A 1 199 ? -16.687 -7.528 -1.642 1.00 95.38 199 ASP A O 1
ATOM 1526 N N . GLU A 1 200 ? -16.123 -9.221 -3.019 1.00 93.50 200 GLU A N 1
ATOM 1527 C CA . GLU A 1 200 ? -16.259 -8.480 -4.282 1.00 93.50 200 GLU A CA 1
ATOM 1528 C C . GLU A 1 200 ? -17.706 -8.040 -4.587 1.00 93.50 200 GLU A C 1
ATOM 1530 O O . GLU A 1 200 ? -17.952 -7.311 -5.549 1.00 93.50 200 GLU A O 1
ATOM 1535 N N . THR A 1 201 ? -18.704 -8.479 -3.807 1.00 94.69 201 THR A N 1
ATOM 1536 C CA . THR A 1 201 ? -20.099 -8.036 -3.981 1.00 94.69 201 THR A CA 1
ATOM 1537 C C . THR A 1 201 ? -20.383 -6.683 -3.330 1.00 94.69 201 THR A C 1
ATOM 1539 O O . THR A 1 201 ? -21.407 -6.065 -3.638 1.00 94.69 201 THR A O 1
ATOM 1542 N N . ILE A 1 202 ? -19.486 -6.216 -2.458 1.00 94.25 202 ILE A N 1
ATOM 1543 C CA . ILE A 1 202 ? -19.611 -4.982 -1.673 1.00 94.25 202 ILE A CA 1
ATOM 1544 C C . ILE A 1 202 ? -18.253 -4.251 -1.552 1.00 94.25 202 ILE A C 1
ATOM 1546 O O . ILE A 1 202 ? -17.779 -4.012 -0.435 1.00 94.25 202 ILE A O 1
ATOM 1550 N N . PRO A 1 203 ? -17.612 -3.884 -2.675 1.00 93.62 203 PRO A N 1
ATOM 1551 C CA . PRO A 1 203 ? -16.339 -3.172 -2.640 1.00 93.62 203 PRO A CA 1
ATOM 1552 C C . PRO A 1 203 ? -16.500 -1.772 -2.021 1.00 93.62 203 PRO A C 1
ATOM 1554 O O . PRO A 1 203 ? -17.599 -1.201 -2.009 1.00 93.62 203 PRO A O 1
ATOM 1557 N N . GLY A 1 204 ? -15.423 -1.243 -1.451 1.00 93.12 204 GLY A N 1
ATOM 1558 C CA . GLY A 1 204 ? -15.391 0.001 -0.690 1.00 93.12 204 GLY A CA 1
ATOM 1559 C C . GLY A 1 204 ? -16.067 -0.083 0.683 1.00 93.12 204 GLY A C 1
ATOM 1560 O O . GLY A 1 204 ? -16.339 0.954 1.286 1.00 93.12 204 GLY A O 1
ATOM 1561 N N . THR A 1 205 ? -16.382 -1.274 1.209 1.00 96.25 205 THR A N 1
ATOM 1562 C CA . THR A 1 205 ? -17.016 -1.386 2.540 1.00 96.25 205 THR A CA 1
ATOM 1563 C C . THR A 1 205 ? -15.971 -1.161 3.646 1.00 96.25 205 THR A C 1
ATOM 1565 O O . THR A 1 205 ? -15.012 -1.933 3.716 1.00 96.25 205 THR A O 1
ATOM 1568 N N . PRO A 1 206 ? -16.131 -0.139 4.512 1.00 97.31 206 PRO A N 1
ATOM 1569 C CA . PRO A 1 206 ? -15.111 0.262 5.483 1.00 97.31 206 PRO A CA 1
ATOM 1570 C C . PRO A 1 206 ? -15.034 -0.651 6.712 1.00 97.31 206 PRO A C 1
ATOM 1572 O O . PRO A 1 206 ? -16.000 -1.343 7.044 1.00 97.31 206 PRO A O 1
ATOM 1575 N N . PHE A 1 207 ? -13.898 -0.608 7.416 1.00 98.06 207 PHE A N 1
ATOM 1576 C CA . PHE A 1 207 ? -13.687 -1.357 8.667 1.00 98.06 207 PHE A CA 1
ATOM 1577 C C . PHE A 1 207 ? -14.225 -0.658 9.922 1.00 98.06 207 PHE A C 1
ATOM 1579 O O . PHE A 1 207 ? -14.323 -1.285 10.979 1.00 98.06 207 PHE A O 1
ATOM 1586 N N . ASP A 1 208 ? -14.579 0.623 9.816 1.00 97.75 208 ASP A N 1
ATOM 1587 C CA . ASP A 1 208 ? -15.278 1.372 10.855 1.00 97.75 208 ASP A CA 1
ATOM 1588 C C . ASP A 1 208 ? -16.316 2.342 10.261 1.00 97.75 208 ASP A C 1
ATOM 1590 O O . ASP A 1 208 ? -16.483 2.471 9.044 1.00 97.75 208 ASP A O 1
ATOM 1594 N N . SER A 1 209 ? -17.070 3.012 11.127 1.00 96.75 209 SER A N 1
ATOM 1595 C CA . SER A 1 209 ? -18.121 3.952 10.735 1.00 96.75 209 SER A CA 1
ATOM 1596 C C . SER A 1 209 ? -17.616 5.311 10.229 1.00 96.75 209 SER A C 1
ATOM 1598 O O . SER A 1 209 ? -18.421 6.143 9.791 1.00 96.75 209 SER A O 1
ATOM 1600 N N . THR A 1 210 ? -16.306 5.559 10.265 1.00 94.88 210 THR A N 1
ATOM 1601 C CA . THR A 1 210 ? -15.669 6.859 10.026 1.00 94.88 210 THR A CA 1
ATOM 1602 C C . THR A 1 210 ? -14.411 6.785 9.141 1.00 94.88 210 THR A C 1
ATOM 1604 O O . THR A 1 210 ? -13.444 7.485 9.438 1.00 94.88 210 THR A O 1
ATOM 1607 N N . PRO A 1 211 ? -14.435 6.127 7.963 1.00 92.69 211 PRO A N 1
ATOM 1608 C CA . PRO A 1 211 ? -13.232 5.818 7.168 1.00 92.69 211 PRO A CA 1
ATOM 1609 C C . PRO A 1 211 ? -12.446 7.028 6.620 1.00 92.69 211 PRO A C 1
ATOM 1611 O O . PRO A 1 211 ? -11.376 6.870 6.051 1.00 92.69 211 PRO A O 1
ATOM 1614 N N . GLY A 1 212 ? -12.954 8.257 6.766 1.00 90.50 212 GLY A N 1
ATOM 1615 C CA . GLY A 1 212 ? -12.232 9.497 6.431 1.00 90.50 212 GLY A CA 1
ATOM 1616 C C . GLY A 1 212 ? -11.659 10.247 7.646 1.00 90.50 212 GLY A C 1
ATOM 1617 O O . GLY A 1 212 ? -11.222 11.398 7.526 1.00 90.50 212 GLY A O 1
ATOM 1618 N N . SER A 1 213 ? -11.754 9.674 8.848 1.00 93.56 213 SER A N 1
ATOM 1619 C CA . SER A 1 213 ? -11.286 10.271 10.104 1.00 93.56 213 SER A CA 1
ATOM 1620 C C . SER A 1 213 ? -10.359 9.295 10.810 1.00 93.56 213 SER A C 1
ATOM 1622 O O . SER A 1 213 ? -10.729 8.168 11.086 1.00 93.56 213 SER A O 1
ATOM 1624 N N . PHE A 1 214 ? -9.152 9.751 11.127 1.00 96.25 214 PHE A N 1
ATOM 1625 C CA . PHE A 1 214 ? -8.170 8.949 11.834 1.00 96.25 214 PHE A CA 1
ATOM 1626 C C . PHE A 1 214 ? -8.494 8.956 13.328 1.00 96.25 214 PHE A C 1
ATOM 1628 O O . PHE A 1 214 ? -7.984 9.789 14.079 1.00 96.25 214 PHE A O 1
ATOM 1635 N N . ASP A 1 215 ? -9.410 8.100 13.769 1.00 96.69 215 ASP A N 1
ATOM 1636 C CA . ASP A 1 215 ? -9.896 8.079 15.144 1.00 96.69 215 ASP A CA 1
ATOM 1637 C C . ASP A 1 215 ? -9.898 6.661 15.742 1.00 96.69 215 ASP A C 1
ATOM 1639 O O . ASP A 1 215 ? -9.138 5.797 15.318 1.00 96.69 215 ASP A O 1
ATOM 1643 N N . ALA A 1 216 ? -10.607 6.466 16.855 1.00 97.19 216 ALA A N 1
ATOM 1644 C CA . ALA A 1 216 ? -10.582 5.206 17.590 1.00 97.19 216 ALA A CA 1
ATOM 1645 C C . ALA A 1 216 ? -11.875 4.384 17.431 1.00 97.19 216 ALA A C 1
ATOM 1647 O O . ALA A 1 216 ? -12.086 3.454 18.218 1.00 97.19 216 ALA A O 1
ATOM 1648 N N . GLN A 1 217 ? -12.738 4.712 16.457 1.00 97.94 217 GLN A N 1
ATOM 1649 C CA . GLN A 1 217 ? -13.972 3.971 16.184 1.00 97.94 217 GLN A CA 1
ATOM 1650 C C . GLN A 1 217 ? -13.682 2.519 15.810 1.00 97.94 217 GLN A C 1
ATOM 1652 O O . GLN A 1 217 ? -14.243 1.633 16.457 1.00 97.94 217 GLN A O 1
ATOM 1657 N N . PHE A 1 218 ? -12.721 2.262 14.916 1.00 98.44 218 PHE A N 1
ATOM 1658 C CA . PHE A 1 218 ? -12.236 0.912 14.600 1.00 98.44 218 PHE A CA 1
ATOM 1659 C C . PHE A 1 218 ? -11.984 0.051 15.852 1.00 98.44 218 PHE A C 1
ATOM 1661 O O . PHE A 1 218 ? -12.479 -1.073 15.970 1.00 98.44 218 PHE A O 1
ATOM 1668 N N . PHE A 1 219 ? -11.294 0.591 16.863 1.00 98.62 219 PHE A N 1
ATOM 1669 C CA . PHE A 1 219 ? -10.977 -0.146 18.092 1.00 98.62 219 PHE A CA 1
ATOM 1670 C C . PHE A 1 219 ? -12.209 -0.466 18.955 1.00 98.62 219 PHE A C 1
ATOM 1672 O O . PHE A 1 219 ? -12.215 -1.466 19.680 1.00 98.62 219 PHE A O 1
ATOM 1679 N N . VAL A 1 220 ? -13.251 0.368 18.903 1.00 98.44 220 VAL A N 1
ATOM 1680 C CA . VAL A 1 220 ? -14.525 0.138 19.605 1.00 98.44 220 VAL A CA 1
ATOM 1681 C C . VAL A 1 220 ? -15.407 -0.839 18.837 1.00 98.44 220 VAL A C 1
ATOM 1683 O O . VAL A 1 220 ? -15.963 -1.768 19.429 1.00 98.44 220 VAL A O 1
ATOM 1686 N N . GLU A 1 221 ? -15.545 -0.627 17.535 1.00 98.62 221 GLU A N 1
ATOM 1687 C CA . GLU A 1 221 ? -16.498 -1.318 16.674 1.00 98.62 221 GLU A CA 1
ATOM 1688 C C . GLU A 1 221 ? -16.088 -2.773 16.458 1.00 98.62 221 GLU A C 1
ATOM 1690 O O . GLU A 1 221 ? -16.908 -3.674 16.641 1.00 98.62 221 GLU A O 1
ATOM 1695 N N . THR A 1 222 ? -14.796 -3.056 16.292 1.00 98.69 222 THR A N 1
ATOM 1696 C CA . THR A 1 222 ? -14.245 -4.427 16.270 1.00 98.69 222 THR A CA 1
ATOM 1697 C C . THR A 1 222 ? -14.522 -5.231 17.547 1.00 98.69 222 THR A C 1
ATOM 1699 O O . THR A 1 222 ? -14.656 -6.462 17.502 1.00 98.69 222 THR A O 1
ATOM 1702 N N . LEU A 1 223 ? -14.672 -4.570 18.703 1.00 98.75 223 LEU A N 1
ATOM 1703 C CA . LEU A 1 223 ? -15.010 -5.208 19.981 1.00 98.75 223 LEU A CA 1
ATOM 1704 C C . LEU A 1 223 ? -16.515 -5.454 20.166 1.00 98.75 223 LEU A C 1
ATOM 1706 O O . LEU A 1 223 ? -16.901 -6.174 21.091 1.00 98.75 223 LEU A O 1
ATOM 1710 N N . LEU A 1 224 ? -17.383 -4.920 19.304 1.00 98.69 224 LEU A N 1
ATOM 1711 C CA . LEU A 1 224 ? -18.816 -5.211 19.353 1.00 98.69 224 LEU A CA 1
ATOM 1712 C C . LEU A 1 224 ? -19.112 -6.656 18.925 1.00 98.69 224 LEU A C 1
ATOM 1714 O O . LEU A 1 224 ? -18.456 -7.226 18.048 1.00 98.69 224 LEU A O 1
ATOM 1718 N N . LYS A 1 225 ? -20.164 -7.245 19.499 1.00 98.44 225 LYS A N 1
ATOM 1719 C CA . LYS A 1 225 ? -20.736 -8.517 19.034 1.00 98.44 225 LYS A CA 1
ATOM 1720 C C . LYS A 1 225 ? -21.166 -8.382 17.573 1.00 98.44 225 LYS A C 1
ATOM 1722 O O . LYS A 1 225 ? -21.978 -7.517 17.250 1.00 98.44 225 LYS A O 1
ATOM 1727 N N . GLY A 1 226 ? -20.633 -9.250 16.716 1.00 97.81 226 GLY A N 1
ATOM 1728 C CA . GLY A 1 226 ? -21.050 -9.335 15.320 1.00 97.81 226 GLY A CA 1
ATOM 1729 C C . GLY A 1 226 ? -22.465 -9.894 15.190 1.00 97.81 226 GLY A C 1
ATOM 1730 O O . GLY A 1 226 ? -22.869 -10.764 15.967 1.00 97.81 226 GLY A O 1
ATOM 1731 N N . THR A 1 227 ? -23.225 -9.376 14.230 1.00 97.06 227 THR A N 1
ATOM 1732 C CA . THR A 1 227 ? -24.652 -9.680 14.052 1.00 97.06 227 THR A CA 1
ATOM 1733 C C . THR A 1 227 ? -25.040 -10.044 12.625 1.00 97.06 227 THR A C 1
ATOM 1735 O O . THR A 1 227 ? -26.081 -10.671 12.441 1.00 97.06 227 THR A O 1
ATOM 1738 N N . LEU A 1 228 ? -24.248 -9.655 11.623 1.00 97.25 228 LEU A N 1
ATOM 1739 C CA . LEU A 1 228 ? -24.567 -9.851 10.207 1.00 97.25 228 LEU A CA 1
ATOM 1740 C C . LEU A 1 228 ? -23.302 -9.906 9.348 1.00 97.25 228 LEU A C 1
ATOM 1742 O O . LEU A 1 228 ? -22.265 -9.411 9.770 1.00 97.25 228 LEU A O 1
ATOM 1746 N N . PHE A 1 229 ? -23.406 -10.461 8.144 1.00 97.88 229 PHE A N 1
ATOM 1747 C CA . PHE A 1 229 ? -22.462 -10.178 7.062 1.00 97.88 229 PHE A CA 1
ATOM 1748 C C . PHE A 1 229 ? -23.044 -9.038 6.212 1.00 97.88 229 PHE A C 1
ATOM 1750 O O . PHE A 1 229 ? -24.246 -9.084 5.927 1.00 97.88 229 PHE A O 1
ATOM 1757 N N . PRO A 1 230 ? -22.269 -7.992 5.873 1.00 95.31 230 PRO A N 1
ATOM 1758 C CA . PRO A 1 230 ? -22.767 -6.871 5.074 1.00 95.31 230 PRO A CA 1
ATOM 1759 C C . PRO A 1 230 ? -23.089 -7.275 3.624 1.00 95.31 230 PRO A C 1
ATOM 1761 O O . PRO A 1 230 ? -23.969 -6.660 3.020 1.00 95.31 230 PRO A O 1
ATOM 1764 N N . GLY A 1 231 ? -22.414 -8.304 3.098 1.00 93.50 231 GLY A N 1
ATOM 1765 C CA . GLY A 1 231 ? -22.592 -8.840 1.747 1.00 93.50 231 GLY A CA 1
ATOM 1766 C C . GLY A 1 231 ? -23.436 -10.119 1.686 1.00 93.50 231 GLY A C 1
ATOM 1767 O O . GLY A 1 231 ? -24.402 -10.302 2.432 1.00 93.50 231 GLY A O 1
ATOM 1768 N N . ASN A 1 232 ? -23.079 -11.026 0.770 1.00 89.25 232 ASN A N 1
ATOM 1769 C CA . ASN A 1 232 ? -23.871 -12.223 0.433 1.00 89.25 232 ASN A CA 1
ATOM 1770 C C . ASN A 1 232 ? -23.537 -13.482 1.259 1.00 89.25 232 ASN A C 1
ATOM 1772 O O . ASN A 1 232 ? -23.877 -14.600 0.859 1.00 89.25 232 ASN A O 1
ATOM 1776 N N . GLY A 1 233 ? -22.909 -13.332 2.424 1.00 89.12 233 GLY A N 1
ATOM 1777 C CA . GLY A 1 233 ? -22.590 -14.440 3.323 1.00 89.12 233 GLY A CA 1
ATOM 1778 C C . GLY A 1 233 ? -21.183 -14.326 3.888 1.00 89.12 233 GLY A C 1
ATOM 1779 O O . GLY A 1 233 ? -20.658 -13.233 4.000 1.00 89.12 233 GLY A O 1
ATOM 1780 N N . SER A 1 234 ? -20.605 -15.460 4.280 1.00 92.12 234 SER A N 1
ATOM 1781 C CA . SER A 1 234 ? -19.242 -15.518 4.813 1.00 92.12 234 SER A CA 1
ATOM 1782 C C . SER A 1 234 ? -18.241 -15.728 3.684 1.00 92.12 234 SER A C 1
ATOM 1784 O O . SER A 1 234 ? -18.364 -16.713 2.951 1.00 92.12 234 SER A O 1
ATOM 1786 N N . ASN A 1 235 ? -17.217 -14.881 3.622 1.00 96.12 235 ASN A N 1
ATOM 1787 C CA . ASN A 1 235 ? -16.038 -15.076 2.781 1.00 96.12 235 ASN A CA 1
ATOM 1788 C C . ASN A 1 235 ? -14.820 -15.529 3.614 1.00 96.12 235 ASN A C 1
ATOM 1790 O O . ASN A 1 235 ? -14.863 -15.565 4.847 1.00 96.12 235 ASN A O 1
ATOM 1794 N N . VAL A 1 236 ? -13.738 -15.951 2.948 1.00 96.31 236 VAL A N 1
ATOM 1795 C CA . VAL A 1 236 ? -12.493 -16.356 3.629 1.00 96.31 236 VAL A CA 1
ATOM 1796 C C . VAL A 1 236 ? -11.829 -15.117 4.225 1.00 96.31 236 VAL A C 1
ATOM 1798 O O . VAL A 1 236 ? -11.598 -14.149 3.514 1.00 96.31 236 VAL A O 1
ATOM 1801 N N . GLY A 1 237 ? -11.518 -15.150 5.522 1.00 96.25 237 GLY A N 1
ATOM 1802 C CA . GLY A 1 237 ? -10.957 -13.994 6.226 1.00 96.25 237 GLY A CA 1
ATOM 1803 C C . GLY A 1 237 ? -11.996 -12.955 6.663 1.00 96.25 237 GLY A C 1
ATOM 1804 O O . GLY A 1 237 ? -11.612 -11.921 7.201 1.00 96.25 237 GLY A O 1
ATOM 1805 N N . GLU A 1 238 ? -13.294 -13.226 6.499 1.00 98.06 238 GLU A N 1
ATOM 1806 C CA . GLU A 1 238 ? -14.393 -12.372 6.963 1.00 98.06 238 GLU A CA 1
ATOM 1807 C C . GLU A 1 238 ? -15.135 -13.009 8.147 1.00 98.06 238 GLU A C 1
ATOM 1809 O O . GLU A 1 238 ? -15.392 -14.216 8.183 1.00 98.06 238 GLU A O 1
ATOM 1814 N N . VAL A 1 239 ? -15.549 -12.182 9.107 1.00 98.19 239 VAL A N 1
ATOM 1815 C CA . VAL A 1 239 ? -16.460 -12.576 10.189 1.00 98.19 239 VAL A CA 1
ATOM 1816 C C . VAL A 1 239 ? -17.632 -11.606 10.295 1.00 98.19 239 VAL A C 1
ATOM 1818 O O . VAL A 1 239 ? -17.604 -10.500 9.770 1.00 98.19 239 VAL A O 1
ATOM 1821 N N . VAL A 1 240 ? -18.677 -12.006 11.025 1.00 98.31 240 VAL A N 1
ATOM 1822 C CA . VAL A 1 240 ? -19.856 -11.155 11.217 1.00 98.31 240 VAL A CA 1
ATOM 1823 C C . VAL A 1 240 ? -19.494 -9.782 11.800 1.00 98.31 240 VAL A C 1
ATOM 1825 O O . VAL A 1 240 ? -18.866 -9.661 12.861 1.00 98.31 240 VAL A O 1
ATOM 1828 N N . SER A 1 241 ? -19.986 -8.751 11.125 1.00 98.31 241 SER A N 1
ATOM 1829 C CA . SER A 1 241 ? -19.857 -7.343 11.466 1.00 98.31 241 SER A CA 1
ATOM 1830 C C . SER A 1 241 ? -20.970 -6.886 12.424 1.00 98.31 241 SER A C 1
ATOM 1832 O O . SER A 1 241 ? -22.041 -7.510 12.488 1.00 98.31 241 SER A O 1
ATOM 1834 N N . PRO A 1 242 ? -20.751 -5.838 13.237 1.00 97.88 242 PRO A N 1
ATOM 1835 C CA . PRO A 1 242 ? -21.693 -5.378 14.252 1.00 97.88 242 PRO A CA 1
ATOM 1836 C C . PRO A 1 242 ? -22.684 -4.329 13.726 1.00 97.88 242 PRO A C 1
ATOM 1838 O O . PRO A 1 242 ? -23.717 -4.109 14.372 1.00 97.88 242 PRO A O 1
ATOM 1841 N N . LEU A 1 243 ? -22.368 -3.669 12.607 1.00 97.75 243 LEU A N 1
ATOM 1842 C CA . LEU A 1 243 ? -23.128 -2.584 11.994 1.00 97.75 243 LEU A CA 1
ATOM 1843 C C . LEU A 1 243 ? -23.439 -2.902 10.525 1.00 97.75 243 LEU A C 1
ATOM 1845 O O . LEU A 1 243 ? -22.735 -3.659 9.863 1.00 97.75 243 LEU A O 1
ATOM 1849 N N . HIS A 1 244 ? -24.529 -2.329 10.014 1.00 96.56 244 HIS A N 1
ATOM 1850 C CA . HIS A 1 244 ? -24.850 -2.418 8.591 1.00 96.56 244 HIS A CA 1
ATOM 1851 C C . HIS A 1 244 ? -23.899 -1.522 7.794 1.00 96.56 244 HIS A C 1
ATOM 1853 O O . HIS A 1 244 ? -23.807 -0.333 8.096 1.00 96.56 244 HIS A O 1
ATOM 1859 N N . GLY A 1 245 ? -23.273 -2.068 6.751 1.00 96.25 245 GLY A N 1
ATOM 1860 C CA . GLY A 1 245 ? -22.308 -1.337 5.924 1.00 96.25 245 GLY A CA 1
ATOM 1861 C C . GLY A 1 245 ? -20.897 -1.252 6.518 1.00 96.25 245 GLY A C 1
ATOM 1862 O O . GLY A 1 245 ? -20.082 -0.528 5.971 1.00 96.25 245 GLY A O 1
ATOM 1863 N N . GLU A 1 246 ? -20.610 -1.969 7.610 1.00 98.31 246 GLU A N 1
ATOM 1864 C CA . GLU A 1 246 ? -19.251 -2.171 8.139 1.00 98.31 246 GLU A CA 1
ATOM 1865 C C . GLU A 1 246 ? -18.770 -3.568 7.746 1.00 98.31 246 GLU A C 1
ATOM 1867 O O . GLU A 1 246 ? -19.530 -4.536 7.872 1.00 98.31 246 GLU A O 1
ATOM 1872 N N . PHE A 1 247 ? -17.512 -3.699 7.344 1.00 98.38 247 PHE A N 1
ATOM 1873 C CA . PHE A 1 247 ? -16.842 -4.971 7.099 1.00 98.38 247 PHE A CA 1
ATOM 1874 C C . PHE A 1 247 ? -15.941 -5.342 8.275 1.00 98.38 247 PHE A C 1
ATOM 1876 O O . PHE A 1 247 ? -15.352 -4.471 8.907 1.00 98.38 247 PHE A O 1
ATOM 1883 N N . ARG A 1 248 ? -15.790 -6.638 8.567 1.00 98.62 248 ARG A N 1
ATOM 1884 C CA . ARG A 1 248 ? -14.907 -7.084 9.648 1.00 98.62 248 ARG A CA 1
ATOM 1885 C C . ARG A 1 248 ? -14.035 -8.257 9.230 1.00 98.62 248 ARG A C 1
ATOM 1887 O O . ARG A 1 248 ? -14.528 -9.358 8.979 1.00 98.62 248 ARG A O 1
ATOM 1894 N N . LEU A 1 249 ? -12.726 -8.027 9.265 1.00 98.62 249 LEU A N 1
ATOM 1895 C CA . LEU A 1 249 ? -11.721 -9.060 9.045 1.00 98.62 249 LEU A CA 1
ATOM 1896 C C . LEU A 1 249 ? -11.636 -10.022 10.237 1.00 98.62 249 LEU A C 1
ATOM 1898 O O . LEU A 1 249 ? -11.790 -9.636 11.402 1.00 98.62 249 LEU A O 1
ATOM 1902 N N . GLN A 1 250 ? -11.374 -11.295 9.944 1.00 98.62 250 GLN A N 1
ATOM 1903 C CA . GLN A 1 250 ? -11.165 -12.328 10.956 1.00 98.62 250 GLN A CA 1
ATOM 1904 C C . GLN A 1 250 ? -9.933 -12.013 11.816 1.00 98.62 250 GLN A C 1
ATOM 1906 O O . GLN A 1 250 ? -10.020 -12.074 13.044 1.00 98.62 250 GLN A O 1
ATOM 1911 N N . SER A 1 251 ? -8.819 -11.628 11.191 1.00 98.69 251 SER A N 1
ATOM 1912 C CA . SER A 1 251 ? -7.582 -11.227 11.869 1.00 98.69 251 SER A CA 1
ATOM 1913 C C . SER A 1 251 ? -7.820 -10.123 12.905 1.00 98.69 251 SER A C 1
ATOM 1915 O O . SER A 1 251 ? -7.469 -10.297 14.072 1.00 98.69 251 SER A O 1
ATOM 1917 N N . ASP A 1 252 ? -8.490 -9.030 12.532 1.00 98.81 252 ASP A N 1
ATOM 1918 C CA . ASP A 1 252 ? -8.801 -7.919 13.442 1.00 98.81 252 ASP A CA 1
ATOM 1919 C C . ASP A 1 252 ? -9.684 -8.365 14.607 1.00 98.81 252 ASP A C 1
ATOM 1921 O O . ASP A 1 252 ? -9.430 -8.037 15.771 1.00 98.81 252 ASP A O 1
ATOM 1925 N N . PHE A 1 253 ? -10.712 -9.167 14.312 1.00 98.75 253 PHE A N 1
ATOM 1926 C CA . PHE A 1 253 ? -11.599 -9.718 15.330 1.00 98.75 253 PHE A CA 1
ATOM 1927 C C . PHE A 1 253 ? -10.837 -10.541 16.378 1.00 98.75 253 PHE A C 1
ATOM 1929 O O . PHE A 1 253 ? -11.118 -10.411 17.581 1.00 98.75 253 PHE A O 1
ATOM 1936 N N . GLU A 1 254 ? -9.893 -11.375 15.937 1.00 98.69 254 GLU A N 1
ATOM 1937 C CA . GLU A 1 254 ? -9.083 -12.228 16.803 1.00 98.69 254 GLU A CA 1
ATOM 1938 C C . GLU A 1 254 ? -8.013 -11.427 17.563 1.00 98.69 254 GLU A C 1
ATOM 1940 O O . GLU A 1 254 ? -7.915 -11.559 18.786 1.00 98.69 254 GLU A O 1
ATOM 1945 N N . ILE A 1 255 ? -7.266 -10.540 16.894 1.00 98.81 255 ILE A N 1
ATOM 1946 C CA . ILE A 1 255 ? -6.205 -9.714 17.503 1.00 98.81 255 ILE A CA 1
ATOM 1947 C C . ILE A 1 255 ? -6.775 -8.781 18.579 1.00 98.81 255 ILE A C 1
ATOM 1949 O O . ILE A 1 255 ? -6.164 -8.630 19.644 1.00 98.81 255 ILE A O 1
ATOM 1953 N N . ALA A 1 256 ? -7.969 -8.218 18.369 1.00 98.75 256 ALA A N 1
ATOM 1954 C CA . ALA A 1 256 ? -8.658 -7.390 19.362 1.00 98.75 256 ALA A CA 1
ATOM 1955 C C . ALA A 1 256 ? -8.978 -8.144 20.666 1.00 98.75 256 ALA A C 1
ATOM 1957 O O . ALA A 1 256 ? -9.180 -7.534 21.722 1.00 98.75 256 ALA A O 1
ATOM 1958 N N . ARG A 1 257 ? -9.040 -9.482 20.606 1.00 98.62 257 ARG A N 1
ATOM 1959 C CA . ARG A 1 257 ? -9.433 -10.364 21.715 1.00 98.62 257 ARG A CA 1
ATOM 1960 C C . ARG A 1 257 ? -8.294 -11.231 22.249 1.00 98.62 257 ARG A C 1
ATOM 1962 O O . ARG A 1 257 ? -8.444 -11.831 23.317 1.00 98.62 257 ARG A O 1
ATOM 1969 N N . ASP A 1 258 ? -7.164 -11.283 21.556 1.00 98.62 258 ASP A N 1
ATOM 1970 C CA . ASP A 1 258 ? -5.992 -12.049 21.962 1.00 98.62 258 ASP A CA 1
ATOM 1971 C C . ASP A 1 258 ? -5.377 -11.474 23.249 1.00 98.62 258 ASP A C 1
ATOM 1973 O O . ASP A 1 258 ? -5.196 -10.266 23.406 1.00 98.62 258 ASP A O 1
ATOM 1977 N N . ALA A 1 259 ? -5.032 -12.344 24.201 1.00 98.31 259 ALA A N 1
ATOM 1978 C CA . ALA A 1 259 ? -4.510 -11.924 25.501 1.00 98.31 259 ALA A CA 1
ATOM 1979 C C . ALA A 1 259 ? -3.192 -11.130 25.413 1.00 98.31 259 ALA A C 1
ATOM 1981 O O . ALA A 1 259 ? -2.874 -10.396 26.351 1.00 98.31 259 ALA A O 1
ATOM 1982 N N . ARG A 1 260 ? -2.429 -11.275 24.320 1.00 98.44 260 ARG A N 1
ATOM 1983 C CA . ARG A 1 260 ? -1.169 -10.555 24.080 1.00 98.44 260 ARG A CA 1
ATOM 1984 C C . ARG A 1 260 ? -1.393 -9.097 23.684 1.00 98.44 260 ARG A C 1
ATOM 1986 O O . ARG A 1 260 ? -0.566 -8.264 24.035 1.00 98.44 260 ARG A O 1
ATOM 1993 N N . THR A 1 261 ? -2.497 -8.791 23.002 1.00 98.69 261 THR A N 1
ATOM 1994 C CA . THR A 1 261 ? -2.730 -7.502 22.324 1.00 98.69 261 THR A CA 1
ATOM 1995 C C . THR A 1 261 ? -3.989 -6.770 22.778 1.00 98.69 261 THR A C 1
ATOM 1997 O O . THR A 1 261 ? -4.045 -5.549 22.662 1.00 98.69 261 THR A O 1
ATOM 2000 N N . ALA A 1 262 ? -4.969 -7.454 23.377 1.00 98.69 262 ALA A N 1
ATOM 2001 C CA . ALA A 1 262 ? -6.264 -6.877 23.751 1.00 98.69 262 ALA A CA 1
ATOM 2002 C C . ALA A 1 262 ? -6.166 -5.621 24.636 1.00 98.69 262 ALA A C 1
ATOM 2004 O O . ALA A 1 262 ? -7.018 -4.735 24.570 1.00 98.69 262 ALA A O 1
ATOM 2005 N N . CYS A 1 263 ? -5.140 -5.526 25.488 1.00 98.62 263 CYS A N 1
ATOM 2006 C CA . CYS A 1 263 ? -4.932 -4.333 26.308 1.00 98.62 263 CYS A CA 1
ATOM 2007 C C . CYS A 1 263 ? -4.300 -3.164 25.544 1.00 98.62 263 CYS A C 1
ATOM 2009 O O . CYS A 1 263 ? -4.634 -2.024 25.855 1.00 98.62 263 CYS A O 1
ATOM 2011 N N . GLU A 1 264 ? -3.444 -3.425 24.550 1.00 98.69 264 GLU A N 1
ATOM 2012 C CA . GLU A 1 264 ? -2.949 -2.378 23.646 1.00 98.69 264 GLU A CA 1
ATOM 2013 C C . GLU A 1 264 ? -4.105 -1.873 22.771 1.00 98.69 264 GLU A C 1
ATOM 2015 O O . GLU A 1 264 ? -4.346 -0.671 22.726 1.00 98.69 264 GLU A O 1
ATOM 2020 N N . TRP A 1 265 ? -4.910 -2.791 22.221 1.00 98.75 265 TRP A N 1
ATOM 2021 C CA . TRP A 1 265 ? -6.119 -2.489 21.443 1.00 98.75 265 TRP A CA 1
ATOM 2022 C C . TRP A 1 265 ? -7.073 -1.558 22.202 1.00 98.75 265 TRP A C 1
ATOM 2024 O O . TRP A 1 265 ? -7.471 -0.502 21.718 1.00 98.75 265 TRP A O 1
ATOM 2034 N N . GLN A 1 266 ? -7.391 -1.904 23.456 1.00 98.62 266 GLN A N 1
ATOM 2035 C CA . GLN A 1 266 ? -8.273 -1.093 24.298 1.00 98.62 266 GLN A CA 1
ATOM 2036 C C . GLN A 1 266 ? -7.655 0.264 24.690 1.00 98.62 266 GLN A C 1
ATOM 2038 O O . GLN A 1 266 ? -8.389 1.181 25.062 1.00 98.62 266 GLN A O 1
ATOM 2043 N N . SER A 1 267 ? -6.326 0.414 24.642 1.00 98.06 267 SER A N 1
ATOM 2044 C CA . SER A 1 267 ? -5.638 1.625 25.109 1.00 98.06 267 SER A CA 1
ATOM 2045 C C . SER A 1 267 ? -5.912 2.858 24.238 1.00 98.06 267 SER A C 1
ATOM 2047 O O . SER A 1 267 ? -5.870 3.981 24.747 1.00 98.06 267 SER A O 1
ATOM 2049 N N . PHE A 1 268 ? -6.259 2.656 22.964 1.00 98.25 268 PHE A N 1
ATOM 2050 C CA . PHE A 1 268 ? -6.495 3.736 22.003 1.00 98.25 268 PHE A CA 1
ATOM 2051 C C . PHE A 1 268 ? -7.883 4.366 22.104 1.00 98.25 268 PHE A C 1
ATOM 2053 O O . PHE A 1 268 ? -8.032 5.559 21.850 1.00 98.25 268 PHE A O 1
ATOM 2060 N N . ILE A 1 269 ? -8.875 3.611 22.583 1.00 97.69 269 ILE A N 1
ATOM 2061 C CA . ILE A 1 269 ? -10.302 3.982 22.608 1.00 97.69 269 ILE A CA 1
ATOM 2062 C C . ILE A 1 269 ? -10.567 5.376 23.205 1.00 97.69 269 ILE A C 1
ATOM 2064 O O . ILE A 1 269 ? -11.435 6.116 22.740 1.00 97.69 269 ILE A O 1
ATOM 2068 N N . THR A 1 270 ? -9.830 5.751 24.253 1.00 95.69 270 THR A N 1
ATOM 2069 C CA . THR A 1 270 ? -9.977 7.054 24.928 1.00 95.69 270 THR A CA 1
ATOM 2070 C C . THR A 1 270 ? -8.738 7.937 24.821 1.00 95.69 270 THR A C 1
ATOM 2072 O O . THR A 1 270 ? -8.634 8.919 25.556 1.00 95.69 270 THR A O 1
ATOM 2075 N N . ASN A 1 271 ? -7.759 7.567 23.994 1.00 97.00 271 ASN A N 1
ATOM 2076 C CA . ASN A 1 271 ? -6.465 8.236 23.944 1.00 97.00 271 ASN A CA 1
ATOM 2077 C C . ASN A 1 271 ? -5.940 8.357 22.509 1.00 97.00 271 ASN A C 1
ATOM 2079 O O . ASN A 1 271 ? -4.947 7.737 22.131 1.00 97.00 271 ASN A O 1
ATOM 2083 N N . HIS A 1 272 ? -6.601 9.212 21.730 1.00 97.25 272 HIS A N 1
ATOM 2084 C CA . HIS A 1 272 ? -6.203 9.528 20.360 1.00 97.25 272 HIS A CA 1
ATOM 2085 C C . HIS A 1 272 ? -4.749 10.035 20.247 1.00 97.25 272 HIS A C 1
ATOM 2087 O O . HIS A 1 272 ? -4.036 9.653 19.326 1.00 97.25 272 HIS A O 1
ATOM 2093 N N . ASP A 1 273 ? -4.258 10.831 21.206 1.00 97.12 273 ASP A N 1
ATOM 2094 C CA . ASP A 1 273 ? -2.874 11.334 21.163 1.00 97.12 273 ASP A CA 1
ATOM 2095 C C . ASP A 1 273 ? -1.846 10.188 21.310 1.00 97.12 273 ASP A C 1
ATOM 2097 O O . ASP A 1 273 ? -0.793 10.198 20.669 1.00 97.12 273 ASP A O 1
ATOM 2101 N N . LEU A 1 274 ? -2.154 9.169 22.127 1.00 97.69 274 LEU A N 1
ATOM 2102 C CA . LEU A 1 274 ? -1.350 7.946 22.214 1.00 97.69 274 LEU A CA 1
ATOM 2103 C C . LEU A 1 274 ? -1.412 7.150 20.909 1.00 97.69 274 LEU A C 1
ATOM 2105 O O . LEU A 1 274 ? -0.368 6.705 20.445 1.00 97.69 274 LEU A O 1
ATOM 2109 N N . MET A 1 275 ? -2.606 7.003 20.332 1.00 98.12 275 MET A N 1
ATOM 2110 C CA . MET A 1 275 ? -2.839 6.305 19.066 1.00 98.12 275 MET A CA 1
ATOM 2111 C C . MET A 1 275 ? -1.977 6.892 17.943 1.00 98.12 275 MET A C 1
ATOM 2113 O O . MET A 1 275 ? -1.141 6.192 17.377 1.00 98.12 275 MET A O 1
ATOM 2117 N N . VAL A 1 276 ? -2.067 8.206 17.720 1.00 98.12 276 VAL A N 1
ATOM 2118 C CA . VAL A 1 276 ? -1.245 8.922 16.734 1.00 98.12 276 VAL A CA 1
ATOM 2119 C C . VAL A 1 276 ? 0.248 8.731 17.014 1.00 98.12 276 VAL A C 1
ATOM 2121 O O . VAL A 1 276 ? 0.997 8.336 16.125 1.00 98.12 276 VAL A O 1
ATOM 2124 N N . SER A 1 277 ? 0.696 8.925 18.262 1.00 98.50 277 SER A N 1
ATOM 2125 C CA . SER A 1 277 ? 2.121 8.795 18.604 1.00 98.50 277 SER A CA 1
ATOM 2126 C C . SER A 1 277 ? 2.668 7.373 18.425 1.00 98.50 277 SER A C 1
ATOM 2128 O O . SER A 1 277 ? 3.851 7.203 18.114 1.00 98.50 277 SER A O 1
ATOM 2130 N N . LYS A 1 278 ? 1.853 6.345 18.676 1.00 98.69 278 LYS A N 1
ATOM 2131 C CA . LYS A 1 278 ? 2.232 4.941 18.484 1.00 98.69 278 LYS A CA 1
ATOM 2132 C C . LYS A 1 278 ? 2.287 4.583 17.004 1.00 98.69 278 LYS A C 1
ATOM 2134 O O . LYS A 1 278 ? 3.308 4.046 16.573 1.00 98.69 278 LYS A O 1
ATOM 2139 N N . PHE A 1 279 ? 1.278 4.982 16.233 1.00 98.62 279 PHE A N 1
ATOM 2140 C CA . PHE A 1 279 ? 1.261 4.789 14.786 1.00 98.62 279 PHE A CA 1
ATOM 2141 C C . PHE A 1 279 ? 2.457 5.473 14.109 1.00 98.62 279 PHE A C 1
ATOM 2143 O O . PHE A 1 279 ? 3.169 4.835 13.342 1.00 98.62 279 PHE A O 1
ATOM 2150 N N . GLU A 1 280 ? 2.770 6.728 14.460 1.00 98.56 280 GLU A N 1
ATOM 2151 C CA . GLU A 1 280 ? 3.941 7.448 13.928 1.00 98.56 280 GLU A CA 1
ATOM 2152 C C . GLU A 1 280 ? 5.253 6.686 14.162 1.00 98.56 280 GLU A C 1
ATOM 2154 O O . GLU A 1 280 ? 6.094 6.594 13.266 1.00 98.56 280 GLU A O 1
ATOM 2159 N N . LYS A 1 281 ? 5.433 6.104 15.354 1.00 98.56 281 LYS A N 1
ATOM 2160 C CA . LYS A 1 281 ? 6.631 5.319 15.692 1.00 98.56 281 LYS A CA 1
ATOM 2161 C C . LYS A 1 281 ? 6.688 4.000 14.929 1.00 98.56 281 LYS A C 1
ATOM 2163 O O . LYS A 1 281 ? 7.757 3.636 14.438 1.00 98.56 281 LYS A O 1
ATOM 2168 N N . ALA A 1 282 ? 5.564 3.292 14.843 1.00 98.44 282 ALA A N 1
ATOM 2169 C CA . ALA A 1 282 ? 5.480 2.022 14.137 1.00 98.44 282 ALA A CA 1
ATOM 2170 C C . ALA A 1 282 ? 5.705 2.212 12.628 1.00 98.44 282 ALA A C 1
ATOM 2172 O O . ALA A 1 282 ? 6.521 1.505 12.037 1.00 98.44 282 ALA A O 1
ATOM 2173 N N . MET A 1 283 ? 5.095 3.239 12.032 1.00 98.25 283 MET A N 1
ATOM 2174 C CA . MET A 1 283 ? 5.287 3.606 10.627 1.00 98.25 283 MET A CA 1
ATOM 2175 C C . MET A 1 283 ? 6.707 4.090 10.329 1.00 98.25 283 MET A C 1
ATOM 2177 O O . MET A 1 283 ? 7.279 3.687 9.320 1.00 98.25 283 MET A O 1
ATOM 2181 N N . ALA A 1 284 ? 7.334 4.879 11.212 1.00 98.12 284 ALA A N 1
ATOM 2182 C CA . ALA A 1 284 ? 8.735 5.279 11.035 1.00 98.12 284 ALA A CA 1
ATOM 2183 C C . ALA A 1 284 ? 9.683 4.066 10.999 1.00 98.12 284 ALA A C 1
ATOM 2185 O O . ALA A 1 284 ? 10.666 4.062 10.258 1.00 98.12 284 ALA A O 1
ATOM 2186 N N . LYS A 1 285 ? 9.375 3.015 11.771 1.00 97.94 285 LYS A N 1
ATOM 2187 C CA . LYS A 1 285 ? 10.102 1.738 11.751 1.00 97.94 285 LYS A CA 1
ATOM 2188 C C . LYS A 1 285 ? 9.804 0.925 10.488 1.00 97.94 285 LYS A C 1
ATOM 2190 O O . LYS A 1 285 ? 10.742 0.426 9.868 1.00 97.94 285 LYS A O 1
ATOM 2195 N N . LEU A 1 286 ? 8.534 0.820 10.095 1.00 96.62 286 LEU A N 1
ATOM 2196 C CA . LEU A 1 286 ? 8.087 0.129 8.881 1.00 96.62 286 LEU A CA 1
ATOM 2197 C C . LEU A 1 286 ? 8.733 0.720 7.624 1.00 96.62 286 LEU A C 1
ATOM 2199 O O . LEU A 1 286 ? 9.340 -0.007 6.842 1.00 96.62 286 LEU A O 1
ATOM 2203 N N . ALA A 1 287 ? 8.709 2.045 7.488 1.00 95.62 287 ALA A N 1
ATOM 2204 C CA . ALA A 1 287 ? 9.202 2.752 6.312 1.00 95.62 287 ALA A CA 1
ATOM 2205 C C . ALA A 1 287 ? 10.699 2.524 6.033 1.00 95.62 287 ALA A C 1
ATOM 2207 O O . ALA A 1 287 ? 11.164 2.771 4.919 1.00 95.62 287 ALA A O 1
ATOM 2208 N N . VAL A 1 288 ? 11.483 2.088 7.023 1.00 94.75 288 VAL A N 1
ATOM 2209 C CA . VAL A 1 288 ? 12.936 1.891 6.897 1.00 94.75 288 VAL A CA 1
ATOM 2210 C C . VAL A 1 288 ? 13.366 0.429 7.006 1.00 94.75 288 VAL A C 1
ATOM 2212 O O . VAL A 1 288 ? 14.565 0.175 7.158 1.00 94.75 288 VAL A O 1
ATOM 2215 N N . LEU A 1 289 ? 12.442 -0.537 6.920 1.00 93.06 289 LEU A N 1
ATOM 2216 C CA . LEU A 1 289 ? 12.806 -1.955 6.941 1.00 93.06 289 LEU A CA 1
ATOM 2217 C C . LEU A 1 289 ? 13.887 -2.259 5.894 1.00 93.06 289 LEU A C 1
ATOM 2219 O O . LEU A 1 289 ? 13.807 -1.847 4.742 1.00 93.06 289 LEU A O 1
ATOM 2223 N N . GLY A 1 290 ? 14.964 -2.896 6.377 1.00 88.31 290 GLY A N 1
ATOM 2224 C CA . GLY A 1 290 ? 16.238 -3.187 5.693 1.00 88.31 290 GLY A CA 1
ATOM 2225 C C . GLY A 1 290 ? 16.863 -2.077 4.856 1.00 88.31 290 GLY A C 1
ATOM 2226 O O . GLY A 1 290 ? 17.709 -2.340 3.996 1.00 88.31 290 GLY A O 1
ATOM 2227 N N . HIS A 1 291 ? 16.559 -0.837 5.212 1.00 90.19 291 HIS A N 1
ATOM 2228 C CA . HIS A 1 291 ? 17.379 0.318 4.913 1.00 90.19 291 HIS A CA 1
ATOM 2229 C C . HIS A 1 291 ? 18.169 0.726 6.160 1.00 90.19 291 HIS A C 1
ATOM 2231 O O . HIS A 1 291 ? 17.799 0.430 7.293 1.00 90.19 291 HIS A O 1
ATOM 2237 N N . ASN A 1 292 ? 19.288 1.426 5.966 1.00 91.69 292 ASN A N 1
ATOM 2238 C CA . ASN A 1 292 ? 19.979 2.088 7.068 1.00 91.69 292 ASN A CA 1
ATOM 2239 C C . ASN A 1 292 ? 19.435 3.522 7.187 1.00 91.69 292 ASN A C 1
ATOM 2241 O O . ASN A 1 292 ? 19.723 4.326 6.295 1.00 91.69 292 ASN A O 1
ATOM 2245 N N . PRO A 1 293 ? 18.721 3.893 8.267 1.00 92.25 293 PRO A N 1
ATOM 2246 C CA . PRO A 1 293 ? 18.133 5.230 8.403 1.00 92.25 293 PRO A CA 1
ATOM 2247 C C . PRO A 1 293 ? 19.162 6.364 8.327 1.00 92.25 293 PRO A C 1
ATOM 2249 O O . PRO A 1 293 ? 18.843 7.453 7.859 1.00 92.25 293 PRO A O 1
ATOM 2252 N N . ASN A 1 294 ? 20.414 6.096 8.722 1.00 94.06 294 ASN A N 1
ATOM 2253 C CA . ASN A 1 294 ? 21.513 7.066 8.668 1.00 94.06 294 ASN A CA 1
ATOM 2254 C C . ASN A 1 294 ? 22.025 7.334 7.244 1.00 94.06 294 ASN A C 1
ATOM 2256 O O . ASN A 1 294 ? 22.784 8.275 7.033 1.00 94.06 294 ASN A O 1
ATOM 2260 N N . SER A 1 295 ? 21.654 6.490 6.277 1.00 93.75 295 SER A N 1
ATOM 2261 C CA . SER A 1 295 ? 21.972 6.685 4.856 1.00 93.75 295 SER A CA 1
ATOM 2262 C C . SER A 1 295 ? 20.884 7.441 4.091 1.00 93.75 295 SER A C 1
ATOM 2264 O O . SER A 1 295 ? 21.089 7.783 2.930 1.00 93.75 295 SER A O 1
ATOM 2266 N N . LEU A 1 296 ? 19.748 7.715 4.741 1.00 96.31 296 LEU A N 1
ATOM 2267 C CA . LEU A 1 296 ? 18.615 8.432 4.167 1.00 96.31 296 LEU A CA 1
ATOM 2268 C C . LEU A 1 296 ? 18.558 9.871 4.697 1.00 96.31 296 LEU A C 1
ATOM 2270 O O . LEU A 1 296 ? 19.044 10.178 5.787 1.00 96.31 296 LEU A O 1
ATOM 2274 N N . VAL A 1 297 ? 17.929 10.758 3.931 1.00 97.25 297 VAL A N 1
ATOM 2275 C CA . VAL A 1 297 ? 17.748 12.171 4.282 1.00 97.25 297 VAL A CA 1
ATOM 2276 C C . VAL A 1 297 ? 16.353 12.378 4.862 1.00 97.25 297 VAL A C 1
ATOM 2278 O O . VAL A 1 297 ? 15.369 12.053 4.208 1.00 97.25 297 VAL A O 1
ATOM 2281 N N . ASP A 1 298 ? 16.263 12.945 6.066 1.00 97.19 298 ASP A N 1
ATOM 2282 C CA . ASP A 1 298 ? 14.988 13.331 6.682 1.00 97.19 298 ASP A CA 1
ATOM 2283 C C . ASP A 1 298 ? 14.374 14.543 5.959 1.00 97.19 298 ASP A C 1
ATOM 2285 O O . ASP A 1 298 ? 14.869 15.669 6.066 1.00 97.19 298 ASP A O 1
ATOM 2289 N N . CYS A 1 299 ? 13.273 14.288 5.255 1.00 98.00 299 CYS A N 1
ATOM 2290 C CA . CYS A 1 299 ? 12.455 15.258 4.537 1.00 98.00 299 CYS A CA 1
ATOM 2291 C C . CYS A 1 299 ? 11.045 15.388 5.142 1.00 98.00 299 CYS A C 1
ATOM 2293 O O . CYS A 1 299 ? 10.131 15.865 4.472 1.00 98.00 299 CYS A O 1
ATOM 2295 N N . SER A 1 300 ? 10.861 15.028 6.417 1.00 98.12 300 SER A N 1
ATOM 2296 C CA . SER A 1 300 ? 9.558 15.063 7.108 1.00 98.12 300 SER A CA 1
ATOM 2297 C C . SER A 1 300 ? 8.929 16.459 7.163 1.00 98.12 300 SER A C 1
ATOM 2299 O O . SER A 1 300 ? 7.722 16.602 7.323 1.00 98.12 300 SER A O 1
ATOM 2301 N N . GLU A 1 301 ? 9.731 17.517 6.998 1.00 96.88 301 GLU A N 1
ATOM 2302 C CA . GLU A 1 301 ? 9.233 18.895 6.924 1.00 96.88 301 GLU A CA 1
ATOM 2303 C C . GLU A 1 301 ? 8.317 19.151 5.716 1.00 96.88 301 GLU A C 1
ATOM 2305 O O . GLU A 1 301 ? 7.533 20.098 5.752 1.00 96.88 301 GLU A O 1
ATOM 2310 N N . VAL A 1 302 ? 8.403 18.304 4.685 1.00 98.19 302 VAL A N 1
ATOM 2311 C CA . VAL A 1 302 ? 7.582 18.378 3.473 1.00 98.19 302 VAL A CA 1
ATOM 2312 C C . VAL A 1 302 ? 6.168 17.852 3.716 1.00 98.19 302 VAL A C 1
ATOM 2314 O O . VAL A 1 302 ? 5.229 18.362 3.112 1.00 98.19 302 VAL A O 1
ATOM 2317 N N . ILE A 1 303 ? 5.998 16.874 4.611 1.00 98.25 303 ILE A N 1
ATOM 2318 C CA . ILE A 1 303 ? 4.688 16.275 4.898 1.00 98.25 303 ILE A CA 1
ATOM 2319 C C . ILE A 1 303 ? 3.764 17.345 5.499 1.00 98.25 303 ILE A C 1
ATOM 2321 O O . ILE A 1 303 ? 4.193 18.034 6.436 1.00 98.25 303 ILE A O 1
ATOM 2325 N N . PRO A 1 304 ? 2.528 17.525 4.994 1.00 97.69 304 PRO A N 1
ATOM 2326 C CA . PRO A 1 304 ? 1.581 18.494 5.535 1.00 97.69 304 PRO A CA 1
ATOM 2327 C C . PRO A 1 304 ? 1.327 18.315 7.034 1.00 97.69 304 PRO A C 1
ATOM 2329 O O . PRO A 1 304 ? 1.519 17.243 7.603 1.00 97.69 304 PRO A O 1
ATOM 2332 N N . ILE A 1 305 ? 0.905 19.392 7.696 1.00 97.38 305 ILE A N 1
ATOM 2333 C CA . ILE A 1 305 ? 0.415 19.302 9.073 1.00 97.38 305 ILE A CA 1
ATOM 2334 C C . ILE A 1 305 ? -1.041 18.816 9.005 1.00 97.38 305 ILE A C 1
ATOM 2336 O O . ILE A 1 305 ? -1.849 19.510 8.378 1.00 97.38 305 ILE A O 1
ATOM 2340 N N . PRO A 1 306 ? -1.387 17.685 9.645 1.00 95.88 306 PRO A N 1
ATOM 2341 C CA . PRO A 1 306 ? -2.738 17.146 9.598 1.00 95.88 306 PRO A CA 1
ATOM 2342 C C . PRO A 1 306 ? -3.774 18.078 10.220 1.00 95.88 306 PRO A C 1
ATOM 2344 O O . PRO A 1 306 ? -3.489 18.873 11.125 1.00 95.88 306 PRO A O 1
ATOM 2347 N N . LYS A 1 307 ? -5.016 17.953 9.753 1.00 95.12 307 LYS A N 1
ATOM 2348 C CA . LYS A 1 307 ? -6.165 18.630 10.364 1.00 95.12 307 LYS A CA 1
ATOM 2349 C C . LYS A 1 307 ? -6.447 18.010 11.735 1.00 95.12 307 LYS A C 1
ATOM 2351 O O . LYS A 1 307 ? -6.299 16.808 11.924 1.00 95.12 307 LYS A O 1
ATOM 2356 N N . ALA A 1 308 ? -6.899 18.822 12.688 1.00 94.12 308 ALA A N 1
ATOM 2357 C CA . ALA A 1 308 ? -7.244 18.332 14.020 1.00 94.12 308 ALA A CA 1
ATOM 2358 C C . ALA A 1 308 ? -8.397 17.310 13.980 1.00 94.12 308 ALA A C 1
ATOM 2360 O O . ALA A 1 308 ? -9.319 17.435 13.169 1.00 94.12 308 ALA A O 1
ATOM 2361 N N . ALA A 1 309 ? -8.360 16.337 14.893 1.00 91.94 309 ALA A N 1
ATOM 2362 C CA . ALA A 1 309 ? -9.421 15.348 15.051 1.00 91.94 309 ALA A CA 1
ATOM 2363 C C . ALA A 1 309 ? -10.756 16.008 15.430 1.00 91.94 309 ALA A C 1
ATOM 2365 O O . ALA A 1 309 ? -10.792 16.953 16.226 1.00 91.94 309 ALA A O 1
ATOM 2366 N N . LYS A 1 310 ? -11.867 15.476 14.904 1.00 86.50 310 LYS A N 1
ATOM 2367 C CA . LYS A 1 310 ? -13.228 15.898 15.291 1.00 86.50 310 LYS A CA 1
ATOM 2368 C C . LYS A 1 310 ? -13.530 15.560 16.753 1.00 86.50 310 LYS A C 1
ATOM 2370 O O . LYS A 1 310 ? -14.158 16.350 17.455 1.00 86.50 310 LYS A O 1
ATOM 2375 N N . SER A 1 311 ? -13.064 14.398 17.203 1.00 86.56 311 SER A N 1
ATOM 2376 C CA . SER A 1 311 ? -13.126 13.928 18.584 1.00 86.56 311 SER A CA 1
ATOM 2377 C C . SER A 1 311 ? -11.822 13.217 18.930 1.00 86.56 311 SER A C 1
ATOM 2379 O O . SER A 1 311 ? -11.192 12.620 18.066 1.00 86.56 311 SER A O 1
ATOM 2381 N N . LYS A 1 312 ? -11.420 13.271 20.202 1.00 87.81 312 LYS A N 1
ATOM 2382 C CA . LYS A 1 312 ? -10.261 12.521 20.723 1.00 87.81 312 LYS A CA 1
ATOM 2383 C C . LYS A 1 312 ? -10.650 11.236 21.461 1.00 87.81 312 LYS A C 1
ATOM 2385 O O . LYS A 1 312 ? -9.785 10.554 22.009 1.00 87.81 312 LYS A O 1
ATOM 2390 N N . VAL A 1 313 ? -11.949 10.960 21.547 1.00 91.56 313 VAL A N 1
ATOM 2391 C CA . VAL A 1 313 ? -12.523 9.820 22.266 1.00 91.56 313 VAL A CA 1
ATOM 2392 C C . VAL A 1 313 ? -13.591 9.195 21.380 1.00 91.56 313 VAL A C 1
ATOM 2394 O O . VAL A 1 313 ? -14.454 9.921 20.879 1.00 91.56 313 VAL A O 1
ATOM 2397 N N . ALA A 1 314 ? -13.529 7.876 21.218 1.00 94.81 314 ALA A N 1
ATOM 2398 C CA . ALA A 1 314 ? -14.528 7.118 20.480 1.00 94.81 314 ALA A CA 1
ATOM 2399 C C . ALA A 1 314 ? -15.882 7.089 21.210 1.00 94.81 314 ALA A C 1
ATOM 2401 O O . ALA A 1 314 ? -15.964 7.202 22.440 1.00 94.81 314 ALA A O 1
ATOM 2402 N N . THR A 1 315 ? -16.956 6.908 20.455 1.00 96.69 315 THR A N 1
ATOM 2403 C CA . THR A 1 315 ? -18.319 6.731 20.955 1.00 96.69 315 THR A CA 1
ATOM 2404 C C . THR A 1 315 ? -18.831 5.338 20.612 1.00 96.69 315 THR A C 1
ATOM 2406 O O . THR A 1 315 ? -18.315 4.635 19.746 1.00 96.69 315 THR A O 1
ATOM 2409 N N . LEU A 1 316 ? -19.845 4.889 21.351 1.00 97.75 316 LEU A N 1
ATOM 2410 C CA . LEU A 1 316 ? -20.596 3.713 20.932 1.00 97.75 316 LEU A CA 1
ATOM 2411 C C . LEU A 1 316 ? -21.516 4.123 19.772 1.00 97.75 316 LEU A C 1
ATOM 2413 O O . LEU A 1 316 ? -22.224 5.123 19.910 1.00 97.75 316 LEU A O 1
ATOM 2417 N N . PRO A 1 317 ? -21.581 3.342 18.684 1.00 97.25 317 PRO A N 1
ATOM 2418 C CA . PRO A 1 317 ? -22.512 3.614 17.598 1.00 97.25 317 PRO A CA 1
ATOM 2419 C C . PRO A 1 317 ? -23.965 3.674 18.085 1.00 97.25 317 PRO A C 1
ATOM 2421 O O . PRO A 1 317 ? -24.340 3.028 19.073 1.00 97.25 317 PRO A O 1
ATOM 2424 N N . ALA A 1 318 ? -24.807 4.425 17.375 1.00 96.75 318 ALA A N 1
ATOM 2425 C CA . ALA A 1 318 ? -26.218 4.573 17.715 1.00 96.75 318 ALA A CA 1
ATOM 2426 C C . ALA A 1 318 ? -26.917 3.205 17.865 1.00 96.75 318 ALA A C 1
ATOM 2428 O O . ALA A 1 318 ? -26.788 2.309 17.032 1.00 96.75 318 ALA A O 1
ATOM 2429 N N . GLY A 1 319 ? -27.655 3.028 18.963 1.00 94.69 319 GLY A N 1
ATOM 2430 C CA . GLY A 1 319 ? -28.323 1.764 19.294 1.00 94.69 319 GLY A CA 1
ATOM 2431 C C . GLY A 1 319 ? -27.429 0.684 19.921 1.00 94.69 319 GLY A C 1
ATOM 2432 O O . GLY A 1 319 ? -27.947 -0.373 20.279 1.00 94.69 319 GLY A O 1
ATOM 2433 N N . LYS A 1 320 ? -26.125 0.932 20.104 1.00 97.00 320 LYS A N 1
ATOM 2434 C CA . LYS A 1 320 ? -25.215 0.043 20.842 1.00 97.00 320 LYS A CA 1
ATOM 2435 C C . LYS A 1 320 ? -25.022 0.502 22.282 1.00 97.00 320 LYS A C 1
ATOM 2437 O O . LYS A 1 320 ? -25.201 1.665 22.644 1.00 97.00 320 LYS A O 1
ATOM 2442 N N . SER A 1 321 ? -24.641 -0.443 23.128 1.00 96.50 321 SER A N 1
ATOM 2443 C CA . SER A 1 321 ? -24.404 -0.237 24.550 1.00 96.50 321 SER A CA 1
ATOM 2444 C C . SER A 1 321 ? -23.180 -1.018 25.024 1.00 96.50 321 SER A C 1
ATOM 2446 O O . SER A 1 321 ? -22.638 -1.873 24.325 1.00 96.50 321 SER A O 1
ATOM 2448 N N . ARG A 1 322 ? -22.776 -0.803 26.280 1.00 95.75 322 ARG A N 1
ATOM 2449 C CA . ARG A 1 322 ? -21.729 -1.619 26.913 1.00 95.75 322 ARG A CA 1
ATOM 2450 C C . ARG A 1 322 ? -22.051 -3.123 26.909 1.00 95.75 322 ARG A C 1
ATOM 2452 O O . ARG A 1 322 ? -21.127 -3.927 26.934 1.00 95.75 322 ARG A O 1
ATOM 2459 N N . ALA A 1 323 ? -23.327 -3.518 26.878 1.00 96.88 323 ALA A N 1
ATOM 2460 C CA . ALA A 1 323 ? -23.719 -4.930 26.843 1.00 96.88 323 ALA A CA 1
ATOM 2461 C C . ALA A 1 323 ? -23.369 -5.623 25.511 1.00 96.88 323 ALA A C 1
ATOM 2463 O O . ALA A 1 323 ? -23.315 -6.857 25.444 1.00 96.88 323 ALA A O 1
ATOM 2464 N N . ASP A 1 324 ? -23.110 -4.837 24.467 1.00 97.88 324 ASP A N 1
ATOM 2465 C CA . ASP A 1 324 ? -22.757 -5.310 23.131 1.00 97.88 324 ASP A CA 1
ATOM 2466 C C . ASP A 1 324 ? -21.244 -5.464 22.947 1.00 97.88 324 ASP A C 1
ATOM 2468 O O . ASP A 1 324 ? -20.809 -6.081 21.981 1.00 97.88 324 ASP A O 1
ATOM 2472 N N . ILE A 1 325 ? -20.441 -4.965 23.891 1.00 98.31 325 ILE A N 1
ATOM 2473 C CA . ILE A 1 325 ? -18.980 -5.031 23.856 1.00 98.31 325 ILE A CA 1
ATOM 2474 C C . ILE A 1 325 ? -18.479 -6.373 24.402 1.00 98.31 325 ILE A C 1
ATOM 2476 O O . ILE A 1 325 ? -18.836 -6.805 25.501 1.00 98.31 325 ILE A O 1
ATOM 2480 N N . GLN A 1 326 ? -17.585 -7.012 23.653 1.00 98.12 326 GLN A N 1
ATOM 2481 C CA . GLN A 1 326 ? -16.831 -8.203 24.038 1.00 98.12 326 GLN A CA 1
ATOM 2482 C C . GLN A 1 326 ? -15.451 -7.795 24.567 1.00 98.12 326 GLN A C 1
ATOM 2484 O O . GLN A 1 326 ? -14.427 -8.058 23.944 1.00 98.12 326 GLN A O 1
ATOM 2489 N N . ALA A 1 327 ? -15.428 -7.121 25.719 1.00 96.38 327 ALA A N 1
ATOM 2490 C CA . ALA A 1 327 ? -14.191 -6.635 26.324 1.00 96.38 327 ALA A CA 1
ATOM 2491 C C . ALA A 1 327 ? -13.214 -7.788 26.611 1.00 96.38 327 ALA A C 1
ATOM 2493 O O . ALA A 1 327 ? -13.588 -8.771 27.256 1.00 96.38 327 ALA A O 1
ATOM 2494 N N . ALA A 1 328 ? -11.963 -7.641 26.171 1.00 97.56 328 ALA A N 1
ATOM 2495 C CA . ALA A 1 328 ? -10.957 -8.699 26.258 1.00 97.56 328 ALA A CA 1
ATOM 2496 C C . ALA A 1 328 ? -9.727 -8.339 27.110 1.00 97.56 328 ALA A C 1
ATOM 2498 O O . ALA A 1 328 ? -9.039 -9.236 27.603 1.00 97.56 328 ALA A O 1
ATOM 2499 N N . CYS A 1 329 ? -9.462 -7.050 27.359 1.00 98.19 329 CYS A N 1
ATOM 2500 C CA . CYS A 1 329 ? -8.365 -6.662 28.242 1.00 98.19 329 CYS A CA 1
ATOM 2501 C C . CYS A 1 329 ? -8.670 -7.053 29.696 1.00 98.19 329 CYS A C 1
ATOM 2503 O O . CYS A 1 329 ? -9.619 -6.571 30.312 1.00 98.19 329 CYS A O 1
ATOM 2505 N N . ARG A 1 330 ? -7.825 -7.917 30.271 1.00 96.69 330 ARG A N 1
ATOM 2506 C CA . ARG A 1 330 ? -7.952 -8.357 31.673 1.00 96.69 330 ARG A CA 1
ATOM 2507 C C . ARG A 1 330 ? -7.402 -7.346 32.677 1.00 96.69 330 ARG A C 1
ATOM 2509 O O . ARG A 1 330 ? -7.794 -7.380 33.838 1.00 96.69 330 ARG A O 1
ATOM 2516 N N . ALA A 1 331 ? -6.474 -6.490 32.248 1.00 97.00 331 ALA A N 1
ATOM 2517 C CA . ALA A 1 331 ? -5.783 -5.555 33.132 1.00 97.00 331 ALA A CA 1
ATOM 2518 C C . ALA A 1 331 ? -6.642 -4.332 33.481 1.00 97.00 331 ALA A C 1
ATOM 2520 O O . ALA A 1 331 ? -6.575 -3.833 34.603 1.00 97.00 331 ALA A O 1
ATOM 2521 N N . THR A 1 332 ? -7.452 -3.854 32.535 1.00 96.50 332 THR A N 1
ATOM 2522 C CA . THR A 1 332 ? -8.300 -2.674 32.710 1.00 96.50 332 THR A CA 1
ATOM 2523 C C . THR A 1 332 ? -9.704 -2.936 32.170 1.00 96.50 332 THR A C 1
ATOM 2525 O O . THR A 1 332 ? -9.855 -3.523 31.096 1.00 96.50 332 THR A O 1
ATOM 2528 N N . PRO A 1 333 ? -10.762 -2.514 32.886 1.00 96.69 333 PRO A N 1
ATOM 2529 C CA . PRO A 1 333 ? -12.117 -2.631 32.371 1.00 96.69 333 PRO A CA 1
ATOM 2530 C C . PRO A 1 333 ? -12.286 -1.741 31.137 1.00 96.69 333 PRO A C 1
ATOM 2532 O O . PRO A 1 333 ? -11.727 -0.646 31.086 1.00 96.69 333 PRO A O 1
ATOM 2535 N N . PHE A 1 334 ? -13.122 -2.174 30.188 1.00 97.81 334 PHE A N 1
ATOM 2536 C CA . PHE A 1 334 ? -13.493 -1.343 29.040 1.00 97.81 334 PHE A CA 1
ATOM 2537 C C . PHE A 1 334 ? -13.977 0.039 29.520 1.00 97.81 334 PHE A C 1
ATOM 2539 O O . PHE A 1 334 ? -14.713 0.086 30.519 1.00 97.81 334 PHE A O 1
ATOM 2546 N N . PRO A 1 335 ? -13.601 1.148 28.864 1.00 96.75 335 PRO A N 1
ATOM 2547 C CA . PRO A 1 335 ? -13.976 2.495 29.291 1.00 96.75 335 PRO A CA 1
ATOM 2548 C C . PRO A 1 335 ? -15.492 2.737 29.226 1.00 96.75 335 PRO A C 1
ATOM 2550 O O . PRO A 1 335 ? -16.246 2.005 28.585 1.00 96.75 335 PRO A O 1
ATOM 2553 N N . VAL A 1 336 ? -15.973 3.761 29.932 1.00 95.56 336 VAL A N 1
ATOM 2554 C CA . VAL A 1 336 ? -17.378 4.184 29.842 1.00 95.56 336 VAL A CA 1
ATOM 2555 C C . VAL A 1 336 ? -17.504 5.175 28.691 1.00 95.56 336 VAL A C 1
ATOM 2557 O O . VAL A 1 336 ? -17.024 6.300 28.795 1.00 95.56 336 VAL A O 1
ATOM 2560 N N . LEU A 1 337 ? -18.158 4.752 27.612 1.00 96.31 337 LEU A N 1
ATOM 2561 C CA . LEU A 1 337 ? -18.394 5.567 26.421 1.00 96.31 337 LEU A CA 1
ATOM 2562 C C . LEU A 1 337 ? -19.864 5.981 26.333 1.00 96.31 337 LEU A C 1
ATOM 2564 O O . LEU A 1 337 ? -20.754 5.274 26.815 1.00 96.31 337 LEU A O 1
ATOM 2568 N N . ARG A 1 338 ? -20.118 7.133 25.711 1.00 95.25 338 ARG A N 1
ATOM 2569 C CA . ARG A 1 338 ? -21.477 7.553 25.350 1.00 95.25 338 ARG A CA 1
ATOM 2570 C C . ARG A 1 338 ? -21.860 6.908 24.025 1.00 95.25 338 ARG A C 1
ATOM 2572 O O . ARG A 1 338 ? -20.999 6.765 23.166 1.00 95.25 338 ARG A O 1
ATOM 2579 N N . ALA A 1 339 ? -23.128 6.534 23.891 1.00 96.06 339 ALA A N 1
ATOM 2580 C CA . ALA A 1 339 ? -23.681 6.124 22.611 1.00 96.06 339 ALA A CA 1
ATOM 2581 C C . ALA A 1 339 ? -24.150 7.342 21.818 1.00 96.06 339 ALA A C 1
ATOM 2583 O O . ALA A 1 339 ? -24.685 8.290 22.410 1.00 96.06 339 ALA A O 1
ATOM 2584 N N . ASP A 1 340 ? -23.966 7.296 20.506 1.00 95.06 340 ASP A N 1
ATOM 2585 C CA . ASP A 1 340 ? -24.461 8.328 19.610 1.00 95.06 340 ASP A CA 1
ATOM 2586 C C . ASP A 1 340 ? -25.994 8.385 19.648 1.00 95.06 340 ASP A C 1
ATOM 2588 O O . ASP A 1 340 ? -26.669 7.355 19.785 1.00 95.06 340 ASP A O 1
ATOM 2592 N N . PRO A 1 341 ? -26.580 9.592 19.586 1.00 95.12 341 PRO A N 1
ATOM 2593 C CA . PRO A 1 341 ? -28.021 9.748 19.644 1.00 95.12 341 PRO A CA 1
ATOM 2594 C C . PRO A 1 341 ? -28.680 9.302 18.336 1.00 95.12 341 PRO A C 1
ATOM 2596 O O . PRO A 1 341 ? -28.126 9.453 17.252 1.00 95.12 341 PRO A O 1
ATOM 2599 N N . GLY A 1 342 ? -29.936 8.871 18.436 1.00 93.88 342 GLY A N 1
ATOM 2600 C CA . GLY A 1 342 ? -30.761 8.549 17.273 1.00 93.88 342 GLY A CA 1
ATOM 2601 C C . GLY A 1 342 ? -30.744 7.066 16.890 1.00 93.88 342 GLY A C 1
ATOM 2602 O O . GLY A 1 342 ? -30.265 6.227 17.655 1.00 93.88 342 GLY A O 1
ATOM 2603 N N . PRO A 1 343 ? -31.372 6.721 15.754 1.00 92.12 343 PRO A N 1
ATOM 2604 C CA . PRO A 1 343 ? -31.400 5.353 15.253 1.00 92.12 343 PRO A CA 1
ATOM 2605 C C . PRO A 1 343 ? -30.057 4.962 14.625 1.00 92.12 343 PRO A C 1
ATOM 2607 O O . PRO A 1 343 ? -29.351 5.810 14.086 1.00 92.12 343 PRO A O 1
ATOM 2610 N N . ALA A 1 344 ? -29.746 3.664 14.642 1.00 91.44 344 ALA A N 1
ATOM 2611 C CA . ALA A 1 344 ? -28.626 3.117 13.882 1.00 91.44 344 ALA A CA 1
ATOM 2612 C C . ALA A 1 344 ? -28.806 3.408 12.382 1.00 91.44 344 ALA A C 1
ATOM 2614 O O . ALA A 1 344 ? -29.886 3.183 11.828 1.00 91.44 344 ALA A O 1
ATOM 2615 N N . THR A 1 345 ? -27.748 3.889 11.736 1.00 90.81 345 THR A N 1
ATOM 2616 C CA . THR A 1 345 ? -27.694 4.147 10.293 1.00 90.81 345 THR A CA 1
ATOM 2617 C C . THR A 1 345 ? -26.766 3.152 9.610 1.00 90.81 345 THR A C 1
ATOM 2619 O O . THR A 1 345 ? -25.819 2.664 10.222 1.00 90.81 345 THR A O 1
ATOM 2622 N N . THR A 1 346 ? -27.029 2.859 8.338 1.00 94.38 346 THR A N 1
ATOM 2623 C CA . THR A 1 346 ? -26.106 2.093 7.493 1.00 94.38 346 THR A CA 1
ATOM 2624 C C . THR A 1 346 ? -24.914 2.966 7.117 1.00 94.38 346 THR A C 1
ATOM 2626 O O . THR A 1 346 ? -25.104 4.110 6.700 1.00 94.38 346 THR A O 1
ATOM 2629 N N . ILE A 1 347 ? -23.709 2.429 7.276 1.00 96.44 347 ILE A N 1
ATOM 2630 C CA . ILE A 1 347 ? -22.459 3.081 6.885 1.00 96.44 347 ILE A CA 1
ATOM 2631 C C . ILE A 1 347 ? -22.353 3.049 5.358 1.00 96.44 347 ILE A C 1
ATOM 2633 O O . ILE A 1 347 ? -22.710 2.058 4.719 1.00 96.44 347 ILE A O 1
ATOM 2637 N N . ALA A 1 348 ? -21.946 4.171 4.769 1.00 94.19 348 ALA A N 1
ATOM 2638 C CA . ALA A 1 348 ? -21.772 4.278 3.328 1.00 94.19 348 ALA A CA 1
ATOM 2639 C C . ALA A 1 348 ? -20.418 3.681 2.912 1.00 94.19 348 ALA A C 1
ATOM 2641 O O . ALA A 1 348 ? -19.450 3.850 3.655 1.00 94.19 348 ALA A O 1
ATOM 2642 N N . PRO A 1 349 ? -20.329 3.039 1.735 1.00 93.00 349 PRO A N 1
ATOM 2643 C CA . PRO A 1 349 ? -19.043 2.628 1.195 1.00 93.00 349 PRO A CA 1
ATOM 2644 C C . PRO A 1 349 ? -18.169 3.853 0.900 1.00 93.00 349 PRO A C 1
ATOM 2646 O O . PRO A 1 349 ? -18.678 4.934 0.572 1.00 93.00 349 PRO A O 1
ATOM 2649 N N . VAL A 1 350 ? -16.855 3.673 1.000 1.00 89.38 350 VAL A N 1
ATOM 2650 C CA . VAL A 1 350 ? -15.863 4.621 0.495 1.00 89.38 350 VAL A CA 1
ATOM 2651 C C . VAL A 1 350 ? -16.074 4.756 -1.012 1.00 89.38 350 VAL A C 1
ATOM 2653 O O . VAL A 1 350 ? -16.311 3.777 -1.720 1.00 89.38 350 VAL A O 1
ATOM 2656 N N . SER A 1 351 ? -16.099 5.996 -1.503 1.00 71.56 351 SER A N 1
ATOM 2657 C CA . SER A 1 351 ? -16.359 6.253 -2.917 1.00 71.56 351 SER A CA 1
ATOM 2658 C C . SER A 1 351 ? -15.178 5.762 -3.743 1.00 71.56 351 SER A C 1
ATOM 2660 O O . SER A 1 351 ? -14.172 6.457 -3.829 1.00 71.56 351 SER A O 1
ATOM 2662 N N . LEU A 1 352 ? -15.338 4.620 -4.405 1.00 63.75 352 LEU A N 1
ATOM 2663 C CA . LEU A 1 352 ? -14.421 4.195 -5.455 1.00 63.75 352 LEU A CA 1
ATOM 2664 C C . LEU A 1 352 ? -14.438 5.249 -6.563 1.00 63.75 352 LEU A C 1
ATOM 2666 O O . LEU A 1 352 ? -15.511 5.705 -6.993 1.00 63.75 352 LEU A O 1
ATOM 2670 N N . ARG A 1 353 ? -13.257 5.667 -7.020 1.00 53.38 353 ARG A N 1
ATOM 2671 C CA . ARG A 1 353 ? -13.162 6.527 -8.195 1.00 53.38 353 ARG A CA 1
ATOM 2672 C C . ARG A 1 353 ? -13.840 5.776 -9.354 1.00 53.38 353 ARG A C 1
ATOM 2674 O O . ARG A 1 353 ? -13.642 4.570 -9.497 1.00 53.38 353 ARG A O 1
ATOM 2681 N N . PRO A 1 354 ? -14.692 6.420 -10.174 1.00 37.66 354 PRO A N 1
ATOM 2682 C CA . PRO A 1 354 ? -15.235 5.736 -11.336 1.00 37.66 354 PRO A CA 1
ATOM 2683 C C . PRO A 1 354 ? -14.048 5.306 -12.193 1.00 37.66 354 PRO A C 1
ATOM 2685 O O . PRO A 1 354 ? -13.265 6.183 -12.568 1.00 37.66 354 PRO A O 1
ATOM 2688 N N . GLU A 1 355 ? -13.934 4.009 -12.516 1.00 34.69 355 GLU A N 1
ATOM 2689 C CA . GLU A 1 355 ? -13.043 3.538 -13.579 1.00 34.69 355 GLU A CA 1
ATOM 2690 C C . GLU A 1 355 ? -13.147 4.553 -14.714 1.00 34.69 355 GLU A C 1
ATOM 2692 O O . GLU A 1 355 ? -14.230 4.752 -15.281 1.00 34.69 355 GLU A O 1
ATOM 2697 N N . LEU A 1 356 ? -12.053 5.257 -15.017 1.00 28.28 356 LEU A N 1
ATOM 2698 C CA . LEU A 1 356 ? -12.030 6.092 -16.200 1.00 28.28 356 LEU A CA 1
ATOM 2699 C C . LEU A 1 356 ? -12.337 5.129 -17.347 1.00 28.28 356 LEU A C 1
ATOM 2701 O O . LEU A 1 356 ? -11.535 4.222 -17.593 1.00 28.28 356 LEU A O 1
ATOM 2705 N N . PRO A 1 357 ? -13.481 5.251 -18.045 1.00 25.39 357 PRO A N 1
ATOM 2706 C CA . PRO A 1 357 ? -13.777 4.294 -19.078 1.00 25.39 357 PRO A CA 1
ATOM 2707 C C . PRO A 1 357 ? -12.668 4.452 -20.111 1.00 25.39 357 PRO A C 1
ATOM 2709 O O . PRO A 1 357 ? -12.529 5.507 -20.738 1.00 25.39 357 PRO A O 1
ATOM 2712 N N . LEU A 1 358 ? -11.905 3.384 -20.345 1.00 31.44 358 LEU A N 1
ATOM 2713 C CA . LEU A 1 358 ? -11.061 3.214 -21.528 1.00 31.44 358 LEU A CA 1
ATOM 2714 C C . LEU A 1 358 ? -11.944 3.100 -22.788 1.00 31.44 358 LEU A C 1
ATOM 2716 O O . LEU A 1 358 ? -11.730 2.291 -23.683 1.00 31.44 358 LEU A O 1
ATOM 2720 N N . THR A 1 359 ? -12.966 3.944 -22.908 1.00 27.31 359 THR A N 1
ATOM 2721 C CA . THR A 1 359 ? -13.624 4.260 -24.158 1.00 27.31 359 THR A CA 1
ATOM 2722 C C . THR A 1 359 ? -12.922 5.455 -24.776 1.00 27.31 359 THR A C 1
ATOM 2724 O O . THR A 1 359 ? -13.476 6.548 -24.849 1.00 27.31 359 THR A O 1
ATOM 2727 N N . LEU A 1 360 ? -11.769 5.213 -25.400 1.00 28.58 360 LEU A N 1
ATOM 2728 C CA . LEU A 1 360 ? -11.463 5.923 -26.642 1.00 28.58 360 LEU A CA 1
ATOM 2729 C C . LEU A 1 360 ? -12.267 5.277 -27.788 1.00 28.58 360 LEU A C 1
ATOM 2731 O O . LEU A 1 360 ? -11.736 4.860 -28.815 1.00 28.58 360 LEU A O 1
ATOM 2735 N N . LYS A 1 361 ? -13.596 5.195 -27.620 1.00 28.62 361 LYS A N 1
ATOM 2736 C CA . LYS A 1 361 ? -14.511 5.072 -28.753 1.00 28.62 361 LYS A CA 1
ATOM 2737 C C . LYS A 1 361 ? -14.568 6.453 -29.381 1.00 28.62 361 LYS A C 1
ATOM 2739 O O . LYS A 1 361 ? -15.318 7.325 -28.956 1.00 28.62 361 LYS A O 1
ATOM 2744 N N . SER A 1 362 ? -13.771 6.639 -30.423 1.00 27.52 362 SER A N 1
ATOM 2745 C CA . SER A 1 362 ? -14.001 7.683 -31.413 1.00 27.52 362 SER A CA 1
ATOM 2746 C C . SER A 1 362 ? -15.3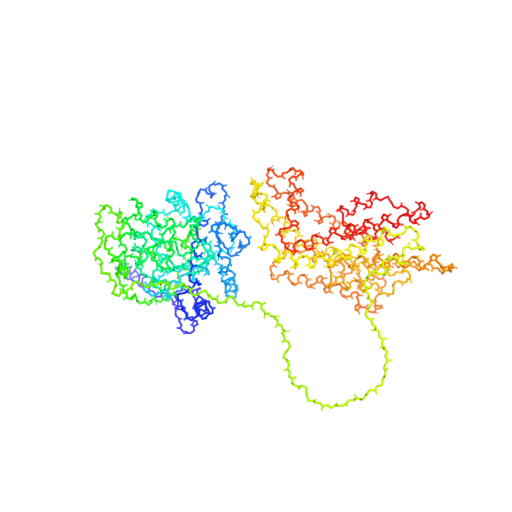20 7.395 -32.141 1.00 27.52 362 SER A C 1
ATOM 2748 O O . SER A 1 362 ? -15.356 6.879 -33.254 1.00 27.52 362 SER A O 1
ATOM 2750 N N . THR A 1 363 ? -16.450 7.709 -31.510 1.00 24.66 363 THR A N 1
ATOM 2751 C CA . THR A 1 363 ? -17.693 7.910 -32.255 1.00 24.66 363 THR A CA 1
ATOM 2752 C C . THR A 1 363 ? -17.594 9.250 -32.983 1.00 24.66 363 THR A C 1
ATOM 2754 O O . THR A 1 363 ? -17.398 10.277 -32.329 1.00 24.66 363 THR A O 1
ATOM 2757 N N . PRO A 1 364 ? -17.708 9.279 -34.322 1.00 30.53 364 PRO A N 1
ATOM 2758 C CA . PRO A 1 364 ? -17.620 10.516 -35.079 1.00 30.53 364 PRO A CA 1
ATOM 2759 C C . PRO A 1 364 ? -18.850 11.376 -34.783 1.00 30.53 364 PRO A C 1
ATOM 2761 O O . PRO A 1 364 ? -19.990 10.910 -34.874 1.00 30.53 364 PRO A O 1
ATOM 2764 N N . SER A 1 365 ? -18.619 12.643 -34.441 1.00 26.02 365 SER A N 1
ATOM 2765 C CA . SER A 1 365 ? -19.687 13.622 -34.287 1.00 26.02 365 SER A CA 1
ATOM 2766 C C . SER A 1 365 ? -20.412 13.808 -35.625 1.00 26.02 365 SER A C 1
ATOM 2768 O O . SER A 1 365 ? -19.831 14.127 -36.663 1.00 26.02 365 SER A O 1
ATOM 2770 N N . ARG A 1 366 ? -21.726 13.578 -35.607 1.00 28.08 366 ARG A N 1
ATOM 2771 C CA . ARG A 1 366 ? -22.635 13.986 -36.677 1.00 28.08 366 ARG A CA 1
ATOM 2772 C C . ARG A 1 366 ? -22.830 15.499 -36.582 1.00 28.08 366 ARG A C 1
ATOM 2774 O O . ARG A 1 366 ? -23.539 15.969 -35.698 1.00 28.08 366 ARG A O 1
ATOM 2781 N N . ALA A 1 367 ? -22.246 16.238 -37.518 1.00 26.30 367 ALA A N 1
ATOM 2782 C CA . ALA A 1 367 ? -22.702 17.575 -37.895 1.00 26.30 367 ALA A CA 1
ATOM 2783 C C . ALA A 1 367 ? -23.664 17.474 -39.108 1.00 26.30 367 ALA A C 1
ATOM 2785 O O . ALA A 1 367 ? -23.598 16.496 -39.860 1.00 26.30 367 ALA A O 1
ATOM 2786 N N . PRO A 1 368 ? -24.604 18.423 -39.281 1.00 25.39 368 PRO A N 1
ATOM 2787 C CA . PRO A 1 368 ? -25.830 18.213 -40.046 1.00 25.39 368 PRO A CA 1
ATOM 2788 C C . PRO A 1 368 ? -25.622 18.387 -41.556 1.00 25.39 368 PRO A C 1
ATOM 2790 O O . PRO A 1 368 ? -25.061 19.377 -42.019 1.00 25.39 368 PRO A O 1
ATOM 2793 N N . PHE A 1 369 ? -26.138 17.437 -42.337 1.00 22.38 369 PHE A N 1
ATOM 2794 C CA . PHE A 1 369 ? -26.222 17.538 -43.793 1.00 22.38 369 PHE A CA 1
ATOM 2795 C C . PHE A 1 369 ? -27.425 18.405 -44.191 1.00 22.38 369 PHE A C 1
ATOM 2797 O O . PHE A 1 369 ? -28.575 17.997 -44.025 1.00 22.38 369 PHE A O 1
ATOM 2804 N N . ALA A 1 370 ? -27.154 19.580 -44.763 1.00 23.44 370 ALA A N 1
ATOM 2805 C CA . ALA A 1 370 ? -28.106 20.331 -45.572 1.00 23.44 370 ALA A CA 1
ATOM 2806 C C . ALA A 1 370 ? -27.970 19.918 -47.049 1.00 23.44 370 ALA A C 1
ATOM 2808 O O . ALA A 1 370 ? -26.878 19.784 -47.595 1.00 23.44 370 ALA A O 1
ATOM 2809 N N . SER A 1 371 ? -29.121 19.681 -47.671 1.00 25.58 371 SER A N 1
ATOM 2810 C CA . SER A 1 371 ? -29.332 19.204 -49.039 1.00 25.58 371 SER A CA 1
ATOM 2811 C C . SER A 1 371 ? -28.746 20.130 -50.116 1.00 25.58 371 SER A C 1
ATOM 2813 O O . SER A 1 371 ? -29.086 21.310 -50.116 1.00 25.58 371 SER A O 1
ATOM 2815 N N . THR A 1 372 ? -28.079 19.584 -51.147 1.00 22.22 372 THR A N 1
ATOM 2816 C CA . THR A 1 372 ? -28.462 19.852 -52.556 1.00 22.22 372 THR A CA 1
ATOM 2817 C C . THR A 1 372 ? -27.915 18.818 -53.563 1.00 22.22 372 THR A C 1
ATOM 2819 O O . THR A 1 372 ? -26.717 18.614 -53.694 1.00 22.22 372 THR A O 1
ATOM 2822 N N . ARG A 1 373 ? -28.865 18.184 -54.268 1.00 23.42 373 ARG A N 1
ATOM 2823 C CA . ARG A 1 373 ? -28.879 17.549 -55.609 1.00 23.42 373 ARG A CA 1
ATOM 2824 C C . ARG A 1 373 ? -27.566 17.221 -56.353 1.00 23.42 373 ARG A C 1
ATOM 2826 O O . ARG A 1 373 ? -26.880 18.116 -56.827 1.00 23.42 373 ARG A O 1
ATOM 2833 N N . ALA A 1 374 ? -27.452 15.948 -56.751 1.00 23.36 374 ALA A N 1
ATOM 2834 C CA . ALA A 1 374 ? -27.177 15.555 -58.140 1.00 23.36 374 ALA A CA 1
ATOM 2835 C C . ALA A 1 374 ? -27.860 14.208 -58.465 1.00 23.36 374 ALA A C 1
ATOM 2837 O O . ALA A 1 374 ? -28.058 13.358 -57.602 1.00 23.36 374 ALA A O 1
ATOM 2838 N N . THR A 1 375 ? -28.310 14.092 -59.707 1.00 23.73 375 THR A N 1
ATOM 2839 C CA . THR A 1 375 ? -29.390 13.251 -60.238 1.00 23.73 375 THR A CA 1
ATOM 2840 C C . THR A 1 375 ? -28.960 11.838 -60.674 1.00 23.73 375 THR A C 1
ATOM 2842 O O . THR A 1 375 ? -27.804 11.590 -60.991 1.00 23.73 375 THR A O 1
ATOM 2845 N N . CYS A 1 376 ? -29.942 10.926 -60.708 1.00 20.72 376 CYS A N 1
ATOM 2846 C CA . CYS A 1 376 ? -29.887 9.503 -61.089 1.00 20.72 376 CYS A CA 1
ATOM 2847 C C . CYS A 1 376 ? -29.507 9.196 -62.554 1.00 20.72 376 CYS A C 1
ATOM 2849 O O . CYS A 1 376 ? -29.789 10.013 -63.422 1.00 20.72 376 CYS A O 1
ATOM 2851 N N . ILE A 1 377 ? -29.025 7.956 -62.790 1.00 23.12 377 ILE A N 1
ATOM 2852 C CA . ILE A 1 377 ? -29.343 6.937 -63.844 1.00 23.12 377 ILE A CA 1
ATOM 2853 C C . ILE A 1 377 ? -28.297 5.798 -63.656 1.00 23.12 377 ILE A C 1
ATOM 2855 O O . ILE A 1 377 ? -27.127 6.107 -63.500 1.00 23.12 377 ILE A O 1
ATOM 2859 N N . SER A 1 378 ? -28.528 4.477 -63.635 1.00 24.56 378 SER A N 1
ATOM 2860 C CA . SER A 1 378 ? -29.694 3.585 -63.676 1.00 24.56 378 SER A CA 1
ATOM 2861 C C . SER A 1 378 ? -29.272 2.156 -63.265 1.00 24.56 378 SER A C 1
ATOM 2863 O O . SER A 1 378 ? -28.221 1.684 -63.680 1.00 24.56 378 SER A O 1
ATOM 2865 N N . ARG A 1 379 ? -30.157 1.474 -62.524 1.00 27.66 379 ARG A N 1
ATOM 2866 C CA . ARG A 1 379 ? -30.468 0.022 -62.479 1.00 27.66 379 ARG A CA 1
ATOM 2867 C C . ARG A 1 379 ? -29.363 -1.027 -62.740 1.00 27.66 379 ARG A C 1
ATOM 2869 O O . ARG A 1 379 ? -29.025 -1.318 -63.880 1.00 27.66 379 ARG A O 1
ATOM 2876 N N . GLY A 1 380 ? -29.067 -1.798 -61.690 1.00 23.53 380 GLY A N 1
ATOM 2877 C CA . GLY A 1 380 ? -28.659 -3.206 -61.760 1.00 23.53 380 GLY A CA 1
ATOM 2878 C C . GLY A 1 380 ? -29.050 -3.923 -60.463 1.00 23.53 380 GLY A C 1
ATOM 2879 O O . GLY A 1 380 ? -28.464 -3.677 -59.418 1.00 23.53 380 GLY A O 1
ATOM 2880 N N . ARG A 1 381 ? -30.105 -4.741 -60.509 1.00 24.98 381 ARG A N 1
ATOM 2881 C CA . ARG A 1 381 ? -30.674 -5.493 -59.378 1.00 24.98 381 ARG A CA 1
ATOM 2882 C C . ARG A 1 381 ? -29.829 -6.758 -59.147 1.00 24.98 381 ARG A C 1
ATOM 2884 O O . ARG A 1 381 ? -29.741 -7.564 -60.066 1.00 24.98 381 ARG A O 1
ATOM 2891 N N . VAL A 1 382 ? -29.270 -6.964 -57.950 1.00 25.89 382 VAL A N 1
ATOM 2892 C CA . VAL A 1 382 ? -28.721 -8.268 -57.518 1.00 25.89 382 VAL A CA 1
ATOM 2893 C C . VAL A 1 382 ? -29.212 -8.578 -56.101 1.00 25.89 382 VAL A C 1
ATOM 2895 O O . VAL A 1 382 ? -28.990 -7.810 -55.170 1.00 25.89 382 VAL A O 1
ATOM 2898 N N . SER A 1 383 ? -29.940 -9.687 -55.983 1.00 26.25 383 SER A N 1
ATOM 2899 C CA . SER A 1 383 ? -30.450 -10.296 -54.746 1.00 26.25 383 SER A CA 1
ATOM 2900 C C . SER A 1 383 ? -29.342 -11.073 -54.002 1.00 26.25 383 SER A C 1
ATOM 2902 O O . SER A 1 383 ? -28.344 -11.435 -54.626 1.00 26.25 383 SER A O 1
ATOM 2904 N N . PRO A 1 384 ? -29.490 -11.350 -52.691 1.00 26.80 384 PRO A N 1
ATOM 2905 C CA . PRO A 1 384 ? -28.418 -11.905 -51.864 1.00 26.80 384 PRO A CA 1
ATOM 2906 C C . PRO A 1 384 ? -28.187 -13.394 -52.170 1.00 26.80 384 PRO A C 1
ATOM 2908 O O . PRO A 1 384 ? -29.131 -14.182 -52.174 1.00 26.80 384 PRO A O 1
ATOM 2911 N N . ILE A 1 385 ? -26.932 -13.783 -52.418 1.00 26.30 385 ILE A N 1
ATOM 2912 C CA . ILE A 1 385 ? -26.530 -15.178 -52.656 1.00 26.30 385 ILE A CA 1
ATOM 2913 C C . ILE A 1 385 ? -25.832 -15.726 -51.408 1.00 26.30 385 ILE A C 1
ATOM 2915 O O . ILE A 1 385 ? -24.892 -15.132 -50.884 1.00 26.30 385 ILE A O 1
ATOM 2919 N N . SER A 1 386 ? -26.327 -16.879 -50.957 1.00 26.88 386 SER A N 1
ATOM 2920 C CA . SER A 1 386 ? -25.850 -17.685 -49.834 1.00 26.88 386 SER A CA 1
ATOM 2921 C C . SER A 1 386 ? -24.375 -18.088 -49.952 1.00 26.88 386 SER A C 1
ATOM 2923 O O . SER A 1 386 ? -23.931 -18.526 -51.012 1.00 26.88 386 SER A O 1
ATOM 2925 N N . GLN A 1 387 ? -23.656 -18.066 -48.829 1.00 32.50 387 GLN A N 1
ATOM 2926 C CA . GLN A 1 387 ? -22.221 -18.359 -48.701 1.00 32.50 387 GLN A CA 1
ATOM 2927 C C . GLN A 1 387 ? -21.788 -19.827 -48.941 1.00 32.50 387 GLN A C 1
ATOM 2929 O O . GLN A 1 387 ? -20.600 -20.121 -48.854 1.00 32.50 387 GLN A O 1
ATOM 2934 N N . ASN A 1 388 ? -22.677 -20.761 -49.297 1.00 31.45 388 ASN A N 1
ATOM 2935 C CA . ASN A 1 388 ? -22.359 -22.200 -49.242 1.00 31.45 388 ASN A CA 1
ATOM 2936 C C . ASN A 1 388 ? -21.985 -22.897 -50.565 1.00 31.45 388 ASN A C 1
ATOM 2938 O O . ASN A 1 388 ? -21.808 -24.112 -50.565 1.00 31.45 388 ASN A O 1
ATOM 2942 N N . THR A 1 389 ? -21.809 -22.196 -51.691 1.00 30.36 389 THR A N 1
ATOM 2943 C CA . THR A 1 389 ? -21.603 -22.873 -52.997 1.00 30.36 389 THR A CA 1
ATOM 2944 C C . THR A 1 389 ? -20.254 -22.646 -53.689 1.00 30.36 389 THR A C 1
ATOM 2946 O O . THR A 1 389 ? -19.961 -23.343 -54.658 1.00 30.36 389 THR A O 1
ATOM 2949 N N . HIS A 1 390 ? -19.361 -21.789 -53.179 1.00 30.64 390 HIS A N 1
ATOM 2950 C CA . HIS A 1 390 ? -18.056 -21.557 -53.829 1.00 30.64 390 HIS A CA 1
ATOM 2951 C C . HIS A 1 390 ? -16.937 -22.541 -53.438 1.00 30.64 390 HIS A C 1
ATOM 2953 O O . HIS A 1 390 ? -15.980 -22.698 -54.196 1.00 30.64 390 HIS A O 1
ATOM 2959 N N . ALA A 1 391 ? -17.057 -23.264 -52.320 1.00 33.00 391 ALA A N 1
ATOM 2960 C CA . ALA A 1 391 ? -16.028 -24.218 -51.887 1.00 33.00 391 ALA A CA 1
ATOM 2961 C C . ALA A 1 391 ? -16.016 -25.531 -52.703 1.00 33.00 391 ALA A C 1
ATOM 2963 O O . ALA A 1 391 ? -14.989 -26.204 -52.774 1.00 33.00 391 ALA A O 1
ATOM 2964 N N . ALA A 1 392 ? -17.134 -25.893 -53.345 1.00 30.27 392 ALA A N 1
ATOM 2965 C CA . ALA A 1 392 ? -17.289 -27.180 -54.031 1.00 30.27 392 ALA A CA 1
ATOM 2966 C C . ALA A 1 392 ? -16.962 -27.147 -55.539 1.00 30.27 392 ALA A C 1
ATOM 2968 O O . ALA A 1 392 ? -16.745 -28.197 -56.138 1.00 30.27 392 ALA A O 1
ATOM 2969 N N . ALA A 1 393 ? -16.900 -25.966 -56.165 1.00 29.19 393 ALA A N 1
ATOM 2970 C CA . ALA A 1 393 ? -16.697 -25.846 -57.614 1.00 29.19 393 ALA A CA 1
ATOM 2971 C C . ALA A 1 393 ? -15.214 -25.815 -58.048 1.00 29.19 393 ALA A C 1
ATOM 2973 O O . ALA A 1 393 ? -14.918 -26.039 -59.216 1.00 29.19 393 ALA A O 1
ATOM 2974 N N . LEU A 1 394 ? -14.270 -25.587 -57.125 1.00 30.41 394 LEU A N 1
ATOM 2975 C CA . LEU A 1 394 ? -12.828 -25.497 -57.427 1.00 30.41 394 LEU A CA 1
ATOM 2976 C C . LEU A 1 394 ? -12.048 -26.807 -57.206 1.00 30.41 394 LEU A C 1
ATOM 2978 O O . LEU A 1 394 ? -10.857 -26.875 -57.502 1.00 30.41 394 LEU A O 1
ATOM 2982 N N . THR A 1 395 ? -12.691 -27.863 -56.708 1.00 33.56 395 THR A N 1
ATOM 2983 C CA . THR A 1 395 ? -12.049 -29.152 -56.388 1.00 33.56 395 THR A CA 1
ATOM 2984 C C . THR A 1 395 ? -12.052 -30.167 -57.532 1.00 33.56 395 THR A C 1
ATOM 2986 O O . THR A 1 395 ? -11.469 -31.237 -57.372 1.00 33.56 395 THR A O 1
ATOM 2989 N N . ARG A 1 396 ? -12.662 -29.867 -58.688 1.00 30.06 396 ARG A N 1
ATOM 2990 C CA . ARG A 1 396 ? -12.884 -30.869 -59.749 1.00 30.06 396 ARG A CA 1
ATOM 2991 C C . ARG A 1 396 ? -11.891 -30.898 -60.916 1.00 30.06 396 ARG A C 1
ATOM 2993 O O . ARG A 1 396 ? -12.043 -31.782 -61.748 1.00 30.06 396 ARG A O 1
ATOM 3000 N N . GLU A 1 397 ? -10.863 -30.043 -60.972 1.00 34.97 397 GLU A N 1
ATOM 3001 C CA . GLU A 1 397 ? -9.980 -30.014 -62.163 1.00 34.97 397 GLU A CA 1
ATOM 3002 C C . GLU A 1 397 ? -8.458 -29.910 -61.927 1.00 34.97 397 GLU A C 1
ATOM 3004 O O . GLU A 1 397 ? -7.706 -29.812 -62.888 1.00 34.97 397 GLU A O 1
ATOM 3009 N N . TYR A 1 398 ? -7.942 -29.975 -60.692 1.00 38.28 398 TYR A N 1
ATOM 3010 C CA . TYR A 1 398 ? -6.492 -29.825 -60.460 1.00 38.28 398 TYR A CA 1
ATOM 3011 C C . TYR A 1 398 ? -5.972 -30.770 -59.371 1.00 38.28 398 TYR A C 1
ATOM 3013 O O . TYR A 1 398 ? -5.948 -30.443 -58.182 1.00 38.28 398 TYR A O 1
ATOM 3021 N N . GLY A 1 399 ? -5.566 -31.968 -59.796 1.00 38.19 399 GLY A N 1
ATOM 3022 C CA . GLY A 1 399 ? -4.957 -32.989 -58.947 1.00 38.19 399 GLY A CA 1
ATOM 3023 C C . GLY A 1 399 ? -3.529 -32.632 -58.519 1.00 38.19 399 GLY A C 1
ATOM 3024 O O . GLY A 1 399 ? -2.753 -32.095 -59.302 1.00 38.19 399 GLY A O 1
ATOM 3025 N N . ASP A 1 400 ? -3.217 -32.976 -57.268 1.00 44.03 400 ASP A N 1
ATOM 3026 C CA . ASP A 1 400 ? -1.886 -33.091 -56.637 1.00 44.03 400 ASP A CA 1
ATOM 3027 C C . ASP A 1 400 ? -1.341 -31.917 -55.784 1.00 44.03 400 ASP A C 1
ATOM 3029 O O . ASP A 1 400 ? -0.456 -32.123 -54.960 1.00 44.03 400 ASP A O 1
ATOM 3033 N N . TYR A 1 401 ? -1.935 -30.714 -55.823 1.00 47.34 401 TYR A N 1
ATOM 3034 C CA . TYR A 1 401 ? -1.534 -29.588 -54.934 1.00 47.34 401 TYR A CA 1
ATOM 3035 C C . TYR A 1 401 ? -2.623 -29.124 -53.946 1.00 47.34 401 TYR A C 1
ATOM 3037 O O . TYR A 1 401 ? -2.466 -28.104 -53.264 1.00 47.34 401 TYR A O 1
ATOM 3045 N N . SER A 1 402 ? -3.736 -29.860 -53.842 1.00 54.72 402 SER A N 1
ATOM 3046 C CA . SER A 1 402 ? -4.902 -29.474 -53.029 1.00 54.72 402 SER A CA 1
ATOM 3047 C C . SER A 1 402 ? -4.584 -29.367 -51.532 1.00 54.72 402 SER A C 1
ATOM 3049 O O . SER A 1 402 ? -5.060 -28.443 -50.878 1.00 54.72 402 SER A O 1
ATOM 3051 N N . GLY A 1 403 ? -3.734 -30.251 -50.998 1.00 54.88 403 GLY A N 1
ATOM 3052 C CA . GLY A 1 403 ? -3.381 -30.277 -49.575 1.00 54.88 403 GLY A CA 1
ATOM 3053 C C . GLY A 1 403 ? -2.587 -29.053 -49.121 1.00 54.88 403 GLY A C 1
ATOM 3054 O O . GLY A 1 403 ? -2.909 -28.462 -48.098 1.00 54.88 403 GLY A O 1
ATOM 3055 N N . ALA A 1 404 ? -1.605 -28.619 -49.910 1.00 54.16 404 ALA A N 1
ATOM 3056 C CA . ALA A 1 404 ? -0.747 -27.484 -49.573 1.00 54.16 404 ALA A CA 1
ATOM 3057 C C . ALA A 1 404 ? -1.490 -26.152 -49.611 1.00 54.16 404 ALA A C 1
ATOM 3059 O O . ALA A 1 404 ? -1.365 -25.331 -48.711 1.00 54.16 404 ALA A O 1
ATOM 3060 N N . ARG A 1 405 ? -2.306 -25.959 -50.651 1.00 58.56 405 ARG A N 1
ATOM 3061 C CA . ARG A 1 405 ? -3.149 -24.769 -50.802 1.00 58.56 405 ARG A CA 1
ATOM 3062 C C . ARG A 1 405 ? -4.172 -24.687 -49.694 1.00 58.56 405 ARG A C 1
ATOM 3064 O O . ARG A 1 405 ? -4.351 -23.625 -49.115 1.00 58.56 405 ARG A O 1
ATOM 3071 N N . ARG A 1 406 ? -4.807 -25.819 -49.387 1.00 60.34 406 ARG A N 1
ATOM 3072 C CA . ARG A 1 406 ? -5.764 -25.921 -48.295 1.00 60.34 406 ARG A CA 1
ATOM 3073 C C . ARG A 1 406 ? -5.084 -25.673 -46.954 1.00 60.34 406 ARG A C 1
ATOM 3075 O O . ARG A 1 406 ? -5.645 -24.939 -46.165 1.00 60.34 406 ARG A O 1
ATOM 3082 N N . PHE A 1 407 ? -3.881 -26.195 -46.725 1.00 61.38 407 PHE A N 1
ATOM 3083 C CA . PHE A 1 407 ? -3.123 -25.936 -45.502 1.00 61.38 407 PHE A CA 1
ATOM 3084 C C . PHE A 1 407 ? -2.734 -24.462 -45.371 1.00 61.38 407 PHE A C 1
ATOM 3086 O O . PHE A 1 407 ? -3.089 -23.854 -44.378 1.00 61.38 407 PHE A O 1
ATOM 3093 N N . ILE A 1 408 ? -2.107 -23.858 -46.386 1.00 58.72 408 ILE A N 1
ATOM 3094 C CA . ILE A 1 408 ? -1.712 -22.438 -46.364 1.00 58.72 408 ILE A CA 1
ATOM 3095 C C . ILE A 1 408 ? -2.942 -21.536 -46.179 1.00 58.72 408 ILE A C 1
ATOM 3097 O O . ILE A 1 408 ? -2.917 -20.610 -45.375 1.00 58.72 408 ILE A O 1
ATOM 3101 N N . TYR A 1 409 ? -4.046 -21.832 -46.870 1.00 55.09 409 TYR A N 1
ATOM 3102 C CA . TYR A 1 409 ? -5.302 -21.093 -46.732 1.00 55.09 409 TYR A CA 1
ATOM 3103 C C . TYR A 1 409 ? -5.940 -21.277 -45.347 1.00 55.09 409 TYR A C 1
ATOM 3105 O O . TYR A 1 409 ? -6.388 -20.304 -44.751 1.00 55.09 409 TYR A O 1
ATOM 3113 N N . LEU A 1 410 ? -5.934 -22.497 -44.801 1.00 56.44 410 LEU A N 1
ATOM 3114 C CA . LEU A 1 410 ? -6.418 -22.784 -43.448 1.00 56.44 410 LEU A CA 1
ATOM 3115 C C . LEU A 1 410 ? -5.512 -22.189 -42.367 1.00 56.44 410 LEU A C 1
ATOM 3117 O O . LEU A 1 410 ? -6.031 -21.771 -41.346 1.00 56.44 410 LEU A O 1
ATOM 3121 N N . SER A 1 411 ? -4.197 -22.104 -42.575 1.00 56.12 411 SER A N 1
ATOM 3122 C CA . SER A 1 411 ? -3.267 -21.430 -41.663 1.00 56.12 411 SER A CA 1
ATOM 3123 C C . SER A 1 411 ? -3.502 -19.923 -41.655 1.00 56.12 411 SER A C 1
ATOM 3125 O O . SER A 1 411 ? -3.535 -19.329 -40.583 1.00 56.12 411 SER A O 1
ATOM 3127 N N . ILE A 1 412 ? -3.738 -19.312 -42.824 1.00 56.38 412 ILE A N 1
ATOM 3128 C CA . ILE A 1 412 ? -4.153 -17.905 -42.919 1.00 56.38 412 ILE A CA 1
ATOM 3129 C C . ILE A 1 412 ? -5.477 -17.713 -42.168 1.00 56.38 412 ILE A C 1
ATOM 3131 O O . ILE A 1 412 ? -5.551 -16.859 -41.292 1.00 56.38 412 ILE A O 1
ATOM 3135 N N . LEU A 1 413 ? -6.494 -18.539 -42.440 1.00 55.94 413 LEU A N 1
ATOM 3136 C CA . LEU A 1 413 ? -7.784 -18.458 -41.750 1.00 55.94 413 LEU A CA 1
ATOM 3137 C C . LEU A 1 413 ? -7.656 -18.676 -40.238 1.00 55.94 413 LEU A C 1
ATOM 3139 O O . LEU A 1 413 ? -8.199 -17.880 -39.496 1.00 55.94 413 LEU A O 1
ATOM 3143 N N . PHE A 1 414 ? -6.897 -19.670 -39.774 1.00 55.69 414 PHE A N 1
ATOM 3144 C CA . PHE A 1 414 ? -6.684 -19.960 -38.351 1.00 55.69 414 PHE A CA 1
ATOM 3145 C C . PHE A 1 414 ? -5.982 -18.815 -37.611 1.00 55.69 414 PHE A C 1
ATOM 3147 O O . PHE A 1 414 ? -6.275 -18.572 -36.446 1.00 55.69 414 PHE A O 1
ATOM 3154 N N . LEU A 1 415 ? -5.073 -18.091 -38.271 1.00 54.97 415 LEU A N 1
ATOM 3155 C CA . LEU A 1 415 ? -4.416 -16.912 -37.698 1.00 54.97 415 LEU A CA 1
ATOM 3156 C C . LEU A 1 415 ? -5.371 -15.709 -37.613 1.00 54.97 415 LEU A C 1
ATOM 3158 O O . LEU A 1 415 ? -5.359 -15.004 -36.607 1.00 54.97 415 LEU A O 1
ATOM 3162 N N . PHE A 1 416 ? -6.237 -15.509 -38.613 1.00 48.97 416 PHE A N 1
ATOM 3163 C CA . PHE A 1 416 ? -7.308 -14.502 -38.560 1.00 48.97 416 PHE A CA 1
ATOM 3164 C C . PHE A 1 416 ? -8.384 -14.855 -37.517 1.00 48.97 416 PHE A C 1
ATOM 3166 O O . PHE A 1 416 ? -8.834 -13.986 -36.774 1.00 48.97 416 PHE A O 1
ATOM 3173 N N . ASP A 1 417 ? -8.746 -16.132 -37.420 1.00 43.78 417 ASP A N 1
ATOM 3174 C CA . ASP A 1 417 ? -9.750 -16.652 -36.491 1.00 43.78 417 ASP A CA 1
ATOM 3175 C C . ASP A 1 417 ? -9.215 -16.672 -35.055 1.00 43.78 417 ASP A C 1
ATOM 3177 O O . ASP A 1 417 ? -9.959 -16.381 -34.136 1.00 43.78 417 ASP A O 1
ATOM 3181 N N . ARG A 1 418 ? -7.907 -16.885 -34.826 1.00 46.22 418 ARG A N 1
ATOM 3182 C CA . ARG A 1 418 ? -7.277 -16.684 -33.506 1.00 46.22 418 ARG A CA 1
ATOM 3183 C C . ARG A 1 418 ? -7.231 -15.226 -33.070 1.00 46.22 418 ARG A C 1
ATOM 3185 O O . ARG A 1 418 ? -7.297 -14.987 -31.874 1.00 46.22 418 ARG A O 1
ATOM 3192 N N . TYR A 1 419 ? -7.125 -14.269 -33.990 1.00 41.91 419 TYR A N 1
ATOM 3193 C CA . TYR A 1 419 ? -7.260 -12.849 -33.649 1.00 41.91 419 TYR A CA 1
ATOM 3194 C C . TYR A 1 419 ? -8.684 -12.532 -33.166 1.00 41.91 419 TYR A C 1
ATOM 3196 O O . TYR A 1 419 ? -8.849 -11.787 -32.205 1.00 41.91 419 TYR A O 1
ATOM 3204 N N . ALA A 1 420 ? -9.701 -13.157 -33.769 1.00 37.06 420 ALA A N 1
ATOM 3205 C CA . ALA A 1 420 ? -11.088 -13.073 -33.311 1.00 37.06 420 ALA A CA 1
ATOM 3206 C C . ALA A 1 420 ? -11.341 -13.893 -32.029 1.00 37.06 420 ALA A C 1
ATOM 3208 O O . ALA A 1 420 ? -12.044 -13.435 -31.137 1.00 37.06 420 ALA A O 1
ATOM 3209 N N . LEU A 1 421 ? -10.723 -15.070 -31.898 1.00 33.59 421 LEU A N 1
ATOM 3210 C CA . LEU A 1 421 ? -10.827 -15.969 -30.750 1.00 33.59 421 LEU A CA 1
ATOM 3211 C C . LEU A 1 421 ? -10.059 -15.440 -29.537 1.00 33.59 421 LEU A C 1
ATOM 3213 O O . LEU A 1 421 ? -10.481 -15.710 -28.434 1.00 33.59 421 LEU A O 1
ATOM 3217 N N . LEU A 1 422 ? -8.963 -14.692 -29.694 1.00 35.97 422 LEU A N 1
ATOM 3218 C CA . LEU A 1 422 ? -8.297 -13.994 -28.585 1.00 35.97 422 LEU A CA 1
ATOM 3219 C C . LEU A 1 422 ? -9.193 -12.876 -28.049 1.00 35.97 422 LEU A C 1
ATOM 3221 O O . LEU A 1 422 ? -9.361 -12.782 -26.841 1.00 35.97 422 LEU A O 1
ATOM 3225 N N . HIS A 1 423 ? -9.860 -12.142 -28.945 1.00 37.00 423 HIS A N 1
ATOM 3226 C CA . HIS A 1 423 ? -10.890 -11.172 -28.574 1.00 37.00 423 HIS A CA 1
ATOM 3227 C C . HIS A 1 423 ? -12.101 -11.839 -27.891 1.00 37.00 423 HIS A C 1
ATOM 3229 O O . HIS A 1 423 ? -12.663 -11.286 -26.955 1.00 37.00 423 HIS A O 1
ATOM 3235 N N . TYR A 1 424 ? -12.472 -13.050 -28.325 1.00 30.97 424 TYR A N 1
ATOM 3236 C CA . TYR A 1 424 ? -13.578 -13.836 -27.764 1.00 30.97 424 TYR A CA 1
ATOM 3237 C C . TYR A 1 424 ? -13.197 -14.575 -26.469 1.00 30.97 424 TYR A C 1
ATOM 3239 O O . TYR A 1 424 ? -14.035 -14.752 -25.594 1.00 30.97 424 TYR A O 1
ATOM 3247 N N . LEU A 1 425 ? -11.945 -15.014 -26.310 1.00 33.06 425 LEU A N 1
ATOM 3248 C CA . LEU A 1 425 ? -11.421 -15.689 -25.116 1.00 33.06 425 LEU A CA 1
ATOM 3249 C C . LEU A 1 425 ? -11.134 -14.697 -23.992 1.00 33.06 425 LEU A C 1
ATOM 3251 O O . LEU A 1 425 ? -11.277 -15.084 -22.844 1.00 33.06 425 LEU A O 1
ATOM 3255 N N . GLU A 1 426 ? -10.811 -13.443 -24.305 1.00 38.31 426 GLU A N 1
ATOM 3256 C CA . GLU A 1 426 ? -10.794 -12.328 -23.347 1.00 38.31 426 GLU A CA 1
ATOM 3257 C C . GLU A 1 426 ? -12.209 -12.025 -22.810 1.00 38.31 426 GLU A C 1
ATOM 3259 O O . GLU A 1 426 ? -12.389 -11.672 -21.646 1.00 38.31 426 GLU A O 1
ATOM 3264 N N . GLU A 1 427 ? -13.238 -12.270 -23.627 1.00 33.81 427 GLU A N 1
ATOM 3265 C CA . GLU A 1 427 ? -14.650 -12.159 -23.237 1.00 33.81 427 GLU A CA 1
ATOM 3266 C C . GLU A 1 427 ? -15.172 -13.435 -22.532 1.00 33.81 427 GLU A C 1
ATOM 3268 O O . GLU A 1 427 ? -16.044 -13.365 -21.668 1.00 33.81 427 GLU A O 1
ATOM 3273 N N . SER A 1 428 ? -14.593 -14.607 -22.835 1.00 29.78 428 SER A N 1
ATOM 3274 C CA . SER A 1 428 ? -15.001 -15.922 -22.300 1.00 29.78 428 SER A CA 1
ATOM 3275 C C . SER A 1 428 ? -14.218 -16.374 -21.058 1.00 29.78 428 SER A C 1
ATOM 3277 O O . SER A 1 428 ? -14.709 -17.214 -20.299 1.00 29.78 428 SER A O 1
ATOM 3279 N N . SER A 1 429 ? -13.010 -15.849 -20.811 1.00 33.50 429 SER A N 1
ATOM 3280 C CA . SER A 1 429 ? -12.195 -16.167 -19.625 1.00 33.50 429 SER A CA 1
ATOM 3281 C C . SER A 1 429 ? -12.819 -15.659 -18.326 1.00 33.50 429 SER A C 1
ATOM 3283 O O . SER A 1 429 ? -12.451 -16.133 -17.257 1.00 33.50 429 SER A O 1
ATOM 3285 N N . LYS A 1 430 ? -13.821 -14.776 -18.421 1.00 36.41 430 LYS A N 1
ATOM 3286 C CA . LYS A 1 430 ? -14.676 -14.355 -17.305 1.00 36.41 430 LYS A CA 1
ATOM 3287 C C . LYS A 1 430 ? -15.676 -15.432 -16.849 1.00 36.41 430 LYS A C 1
ATOM 3289 O O . LYS A 1 430 ? -16.336 -15.237 -15.838 1.00 36.41 430 LYS A O 1
ATOM 3294 N N . VAL A 1 431 ? -15.814 -16.559 -17.567 1.00 37.50 431 VAL A N 1
ATOM 3295 C CA . VAL A 1 431 ? -16.924 -17.514 -17.342 1.00 37.50 431 VAL A CA 1
ATOM 3296 C C . VAL A 1 431 ? -16.485 -18.958 -17.037 1.00 37.50 431 VAL A C 1
ATOM 3298 O O . VAL A 1 431 ? -17.271 -19.706 -16.464 1.00 37.50 431 VAL A O 1
ATOM 3301 N N . LEU A 1 432 ? -15.254 -19.391 -17.356 1.00 29.83 432 LEU A N 1
ATOM 3302 C CA . LEU A 1 432 ? -14.889 -20.828 -17.296 1.00 29.83 432 LEU A CA 1
ATOM 3303 C C . LEU A 1 432 ? -13.699 -21.220 -16.395 1.00 29.83 432 LEU A C 1
ATOM 3305 O O . LEU A 1 432 ? -13.252 -22.366 -16.436 1.00 29.83 432 LEU A O 1
ATOM 3309 N N . ALA A 1 433 ? -13.183 -20.305 -15.575 1.00 34.59 433 ALA A N 1
ATOM 3310 C CA . ALA A 1 433 ? -12.023 -20.550 -14.712 1.00 34.59 433 ALA A CA 1
ATOM 3311 C C . ALA A 1 433 ? -12.197 -21.517 -13.503 1.00 34.59 433 ALA A C 1
ATOM 3313 O O . ALA A 1 433 ? -11.171 -22.059 -13.082 1.00 34.59 433 ALA A O 1
ATOM 3314 N N . PRO A 1 434 ? -13.389 -21.828 -12.933 1.00 32.47 434 PRO A N 1
ATOM 3315 C CA . PRO A 1 434 ? -13.408 -22.512 -11.631 1.00 32.47 434 PRO A CA 1
ATOM 3316 C C . PRO A 1 434 ? -13.086 -24.019 -11.643 1.00 32.47 434 PRO A C 1
ATOM 3318 O O . PRO A 1 434 ? -12.711 -24.557 -10.604 1.00 32.47 434 PRO A O 1
ATOM 3321 N N . GLU A 1 435 ? -13.209 -24.741 -12.765 1.00 30.62 435 GLU A N 1
ATOM 3322 C CA . GLU A 1 435 ? -13.139 -26.220 -12.724 1.00 30.62 435 GLU A CA 1
ATOM 3323 C C . GLU A 1 435 ? -11.779 -26.850 -13.074 1.00 30.62 435 GLU A C 1
ATOM 3325 O O . GLU A 1 435 ? -11.554 -28.019 -12.765 1.00 30.62 435 GLU A O 1
ATOM 3330 N N . ILE A 1 436 ? -10.821 -26.108 -13.642 1.00 29.95 436 ILE A N 1
ATOM 3331 C CA . ILE A 1 436 ? -9.519 -26.682 -14.057 1.00 29.95 436 ILE A CA 1
ATOM 3332 C C . ILE A 1 436 ? -8.425 -26.503 -12.977 1.00 29.95 436 ILE A C 1
ATOM 3334 O O . ILE A 1 436 ? -7.408 -27.197 -12.987 1.00 29.95 436 ILE A O 1
ATOM 3338 N N . ILE A 1 437 ? -8.666 -25.651 -11.973 1.00 30.50 437 ILE A N 1
ATOM 3339 C CA . ILE A 1 437 ? -7.705 -25.287 -10.909 1.00 30.50 437 ILE A CA 1
ATOM 3340 C C . ILE A 1 437 ? -7.488 -26.414 -9.871 1.00 30.50 437 ILE A C 1
ATOM 3342 O O . ILE A 1 437 ? -6.544 -26.377 -9.086 1.00 30.50 437 ILE A O 1
ATOM 3346 N N . LYS A 1 438 ? -8.272 -27.499 -9.909 1.00 26.86 438 LYS A N 1
ATOM 3347 C CA . LYS A 1 438 ? -8.192 -28.588 -8.918 1.00 26.86 438 LYS A CA 1
ATOM 3348 C C . LYS A 1 438 ? -7.034 -29.592 -9.077 1.00 26.86 438 LYS A C 1
ATOM 3350 O O . LYS A 1 438 ? -7.008 -30.556 -8.316 1.00 26.86 438 LYS A O 1
ATOM 3355 N N . LEU A 1 439 ? -6.085 -29.426 -10.012 1.00 28.42 439 LEU A N 1
ATOM 3356 C CA . LEU A 1 439 ? -5.161 -30.528 -10.366 1.00 28.42 439 LEU A CA 1
ATOM 3357 C C . LEU A 1 439 ? -3.641 -30.277 -10.443 1.00 28.42 439 LEU A C 1
ATOM 3359 O O . LEU A 1 439 ? -2.940 -31.212 -10.820 1.00 28.42 439 LEU A O 1
ATOM 3363 N N . ALA A 1 440 ? -3.059 -29.127 -10.076 1.00 28.77 440 ALA A N 1
ATOM 3364 C CA . ALA A 1 440 ? -1.602 -28.968 -10.275 1.00 28.77 440 ALA A CA 1
ATOM 3365 C C . ALA A 1 440 ? -0.872 -28.041 -9.285 1.00 28.77 440 ALA A C 1
ATOM 3367 O O . ALA A 1 440 ? -0.327 -27.007 -9.665 1.00 28.77 440 ALA A O 1
ATOM 3368 N N . GLY A 1 441 ? -0.786 -28.441 -8.016 1.00 28.30 441 GLY A N 1
ATOM 3369 C CA . GLY A 1 441 ? 0.108 -27.811 -7.042 1.00 28.30 441 GLY A CA 1
ATOM 3370 C C . GLY A 1 441 ? 1.537 -28.355 -7.127 1.00 28.30 441 GLY A C 1
ATOM 3371 O O . GLY A 1 441 ? 1.815 -29.335 -6.459 1.00 28.30 441 GLY A O 1
ATOM 3372 N N . THR A 1 442 ? 2.422 -27.734 -7.923 1.00 32.97 442 THR A N 1
ATOM 3373 C CA . THR A 1 442 ? 3.910 -27.802 -7.802 1.00 32.97 442 THR A CA 1
ATOM 3374 C C . THR A 1 442 ? 4.622 -26.719 -8.658 1.00 32.97 442 THR A C 1
ATOM 3376 O O . THR A 1 442 ? 5.676 -26.961 -9.240 1.00 32.97 442 THR A O 1
ATOM 3379 N N . GLU A 1 443 ? 4.049 -25.519 -8.833 1.00 32.78 443 GLU A N 1
ATOM 3380 C CA . GLU A 1 443 ? 4.392 -24.631 -9.970 1.00 32.78 443 GLU A CA 1
ATOM 3381 C C . GLU A 1 443 ? 5.330 -23.433 -9.713 1.00 32.78 443 GLU A C 1
ATOM 3383 O O . GLU A 1 443 ? 5.688 -22.727 -10.660 1.00 32.78 443 GLU A O 1
ATOM 3388 N N . ILE A 1 444 ? 5.735 -23.179 -8.469 1.00 32.94 444 ILE A N 1
ATOM 3389 C CA . ILE A 1 444 ? 6.252 -21.855 -8.074 1.00 32.94 444 ILE A CA 1
ATOM 3390 C C . ILE A 1 444 ? 7.721 -21.638 -8.489 1.00 32.94 444 ILE A C 1
ATOM 3392 O O . ILE A 1 444 ? 8.083 -20.559 -8.955 1.00 32.94 444 ILE A O 1
ATOM 3396 N N . GLU A 1 445 ? 8.558 -22.675 -8.458 1.00 30.16 445 GLU A N 1
ATOM 3397 C CA . GLU A 1 445 ? 9.998 -22.536 -8.745 1.00 30.16 445 GLU A CA 1
ATOM 3398 C C . GLU A 1 445 ? 10.320 -22.523 -10.253 1.00 30.16 445 GLU A C 1
ATOM 3400 O O . GLU A 1 445 ? 11.281 -21.904 -10.708 1.00 30.16 445 GLU A O 1
ATOM 3405 N N . VAL A 1 446 ? 9.445 -23.121 -11.065 1.00 31.31 446 VAL A N 1
ATOM 3406 C CA . VAL A 1 446 ? 9.575 -23.166 -12.528 1.00 31.31 446 VAL A CA 1
ATOM 3407 C C . VAL A 1 446 ? 9.152 -21.835 -13.172 1.00 31.31 446 VAL A C 1
ATOM 3409 O O . VAL A 1 446 ? 9.749 -21.402 -14.158 1.00 31.31 446 VAL A O 1
ATOM 3412 N N . ARG A 1 447 ? 8.169 -21.124 -12.597 1.00 35.72 447 ARG A N 1
ATOM 3413 C CA . ARG A 1 447 ? 7.643 -19.856 -13.142 1.00 35.72 447 ARG A CA 1
ATOM 3414 C C . ARG A 1 447 ? 8.640 -18.690 -13.054 1.00 35.72 447 ARG A C 1
ATOM 3416 O O . ARG A 1 447 ? 8.679 -17.869 -13.972 1.00 35.72 447 ARG A O 1
ATOM 3423 N N . ALA A 1 448 ? 9.477 -18.632 -12.016 1.00 32.06 448 ALA A N 1
ATOM 3424 C CA . ALA A 1 448 ? 10.470 -17.566 -11.836 1.00 32.06 448 ALA A CA 1
ATOM 3425 C C . ALA A 1 448 ? 11.621 -17.665 -12.853 1.00 32.06 448 ALA A C 1
ATOM 3427 O O . ALA A 1 448 ? 11.953 -16.683 -13.527 1.00 32.06 448 ALA A O 1
ATOM 3428 N N . THR A 1 449 ? 12.160 -18.873 -13.053 1.00 30.98 449 THR A N 1
ATOM 3429 C CA . THR A 1 449 ? 13.130 -19.142 -14.119 1.00 30.98 449 THR A CA 1
ATOM 3430 C C . THR A 1 449 ? 12.563 -18.771 -15.487 1.00 30.98 449 THR A C 1
ATOM 3432 O O . THR A 1 449 ? 13.237 -18.157 -16.318 1.00 30.98 449 THR A O 1
ATOM 3435 N N . LEU A 1 450 ? 11.303 -19.119 -15.730 1.00 32.06 450 LEU A N 1
ATOM 3436 C CA . LEU A 1 450 ? 10.687 -18.935 -17.032 1.00 32.06 450 LEU A CA 1
ATOM 3437 C C . LEU A 1 450 ? 10.432 -17.494 -17.432 1.00 32.06 450 LEU A C 1
ATOM 3439 O O . LEU A 1 450 ? 10.421 -17.187 -18.626 1.00 32.06 450 LEU A O 1
ATOM 3443 N N . ARG A 1 451 ? 10.285 -16.595 -16.457 1.00 36.22 451 ARG A N 1
ATOM 3444 C CA . ARG A 1 451 ? 10.178 -15.154 -16.708 1.00 36.22 451 ARG A CA 1
ATOM 3445 C C . ARG A 1 451 ? 11.538 -14.511 -16.990 1.00 36.22 451 ARG A C 1
ATOM 3447 O O . ARG A 1 451 ? 11.607 -13.618 -17.833 1.00 36.22 451 ARG A O 1
ATOM 3454 N N . ALA A 1 452 ? 12.628 -15.009 -16.397 1.00 33.62 452 ALA A N 1
ATOM 3455 C CA . ALA A 1 452 ? 13.985 -14.612 -16.790 1.00 33.62 452 ALA A CA 1
ATOM 3456 C C . ALA A 1 452 ? 14.315 -15.080 -18.222 1.00 33.62 452 ALA A C 1
ATOM 3458 O O . ALA A 1 452 ? 14.881 -14.316 -19.011 1.00 33.62 452 ALA A O 1
ATOM 3459 N N . GLN A 1 453 ? 13.871 -16.289 -18.595 1.00 33.62 453 GLN A N 1
ATOM 3460 C CA . GLN A 1 453 ? 13.917 -16.765 -19.981 1.00 33.62 453 GLN A CA 1
ATOM 3461 C C . GLN A 1 453 ? 13.042 -15.914 -20.907 1.00 33.62 453 GLN A C 1
ATOM 3463 O O . GLN A 1 453 ? 13.506 -15.537 -21.979 1.00 33.62 453 GLN A O 1
ATOM 3468 N N . SER A 1 454 ? 11.822 -15.558 -20.482 1.00 33.81 454 SER A N 1
ATOM 3469 C CA . SER A 1 454 ? 10.896 -14.692 -21.221 1.00 33.81 454 SER A CA 1
ATOM 3470 C C . SER A 1 454 ? 11.530 -13.338 -21.530 1.00 33.81 454 SER A C 1
ATOM 3472 O O . SER A 1 454 ? 11.667 -13.013 -22.699 1.00 33.81 454 SER A O 1
ATOM 3474 N N . LYS A 1 455 ? 12.063 -12.597 -20.545 1.00 34.47 455 LYS A N 1
ATOM 3475 C CA . LYS A 1 455 ? 12.697 -11.278 -20.778 1.00 34.47 455 LYS A CA 1
ATOM 3476 C C . LYS A 1 455 ? 13.920 -11.339 -21.720 1.00 34.47 455 LYS A C 1
ATOM 3478 O O . LYS A 1 455 ? 14.208 -10.359 -22.407 1.00 34.47 455 LYS A O 1
ATOM 3483 N N . SER A 1 456 ? 14.607 -12.486 -21.817 1.00 33.97 456 SER A N 1
ATOM 3484 C CA . SER A 1 456 ? 15.702 -12.716 -22.779 1.00 33.97 456 SER A CA 1
ATOM 3485 C C . SER A 1 456 ? 15.217 -13.164 -24.173 1.00 33.97 456 SER A C 1
ATOM 3487 O O . SER A 1 456 ? 15.744 -12.693 -25.188 1.00 33.97 456 SER A O 1
ATOM 3489 N N . LEU A 1 457 ? 14.186 -14.018 -24.246 1.00 34.56 457 LEU A N 1
ATOM 3490 C CA . LEU A 1 457 ? 13.568 -14.483 -25.497 1.00 34.56 457 LEU A CA 1
ATOM 3491 C C . LEU A 1 457 ? 12.750 -13.375 -26.185 1.00 34.56 457 LEU A C 1
ATOM 3493 O O . LEU A 1 457 ? 12.844 -13.219 -27.402 1.00 34.56 457 LEU A O 1
ATOM 3497 N N . TYR A 1 458 ? 12.019 -12.569 -25.406 1.00 35.34 458 TYR A N 1
ATOM 3498 C CA . TYR A 1 458 ? 11.172 -11.450 -25.851 1.00 35.34 458 TYR A CA 1
ATOM 3499 C C . TYR A 1 458 ? 11.976 -10.362 -26.576 1.00 35.34 458 TYR A C 1
ATOM 3501 O O . TYR A 1 458 ? 11.441 -9.617 -27.384 1.00 35.34 458 TYR A O 1
ATOM 3509 N N . ARG A 1 459 ? 13.288 -10.282 -26.313 1.00 42.50 459 ARG A N 1
ATOM 3510 C CA . ARG A 1 459 ? 14.195 -9.280 -26.898 1.00 42.50 459 ARG A CA 1
ATOM 3511 C C . ARG A 1 459 ? 15.070 -9.794 -28.040 1.00 42.50 459 ARG A C 1
ATOM 3513 O O . ARG A 1 459 ? 15.823 -9.007 -28.592 1.00 42.50 459 ARG A O 1
ATOM 3520 N N . THR A 1 460 ? 15.043 -11.080 -28.397 1.00 39.78 460 THR A N 1
ATOM 3521 C CA . THR A 1 460 ? 16.003 -11.642 -29.379 1.00 39.78 460 THR A CA 1
ATOM 3522 C C . THR A 1 460 ? 15.374 -12.315 -30.589 1.00 39.78 460 THR A C 1
ATOM 3524 O O . THR A 1 460 ? 16.029 -12.406 -31.630 1.00 39.78 460 THR A O 1
ATOM 3527 N N . HIS A 1 461 ? 14.126 -12.776 -30.486 1.00 40.97 461 HIS A N 1
ATOM 3528 C CA . HIS A 1 461 ? 13.514 -13.585 -31.539 1.00 40.97 461 HIS A CA 1
ATOM 3529 C C . HIS A 1 461 ? 12.821 -12.776 -32.644 1.00 40.97 461 HIS A C 1
ATOM 3531 O O . HIS A 1 461 ? 12.863 -13.217 -33.794 1.00 40.97 461 HIS A O 1
ATOM 3537 N N . ASP A 1 462 ? 12.289 -11.586 -32.338 1.00 40.16 462 ASP A N 1
ATOM 3538 C CA . ASP A 1 462 ? 11.611 -10.726 -33.323 1.00 40.16 462 ASP A CA 1
ATOM 3539 C C . ASP A 1 462 ? 12.550 -10.263 -34.443 1.00 40.16 462 ASP A C 1
ATOM 3541 O O . ASP A 1 462 ? 12.215 -10.261 -35.626 1.00 40.16 462 ASP A O 1
ATOM 3545 N N . SER A 1 463 ? 13.783 -9.912 -34.103 1.00 41.47 463 SER A N 1
ATOM 3546 C CA . SER A 1 463 ? 14.585 -9.054 -34.971 1.00 41.47 463 SER A CA 1
ATOM 3547 C C . SER A 1 463 ? 15.414 -9.821 -36.022 1.00 41.47 463 SER A C 1
ATOM 3549 O O . SER A 1 463 ? 15.793 -9.263 -37.056 1.00 41.47 463 SER A O 1
ATOM 3551 N N . LEU A 1 464 ? 15.662 -11.124 -35.816 1.00 41.62 464 LEU A N 1
ATOM 3552 C CA . LEU A 1 464 ? 16.367 -11.988 -36.782 1.00 41.62 464 LEU A CA 1
ATOM 3553 C C . LEU A 1 464 ? 15.524 -12.262 -38.036 1.00 41.62 464 LEU A C 1
ATOM 3555 O O . LEU A 1 464 ? 16.063 -12.393 -39.134 1.00 41.62 464 LEU A O 1
ATOM 3559 N N . ILE A 1 465 ? 14.199 -12.318 -37.894 1.00 45.84 465 ILE A N 1
ATOM 3560 C CA . ILE A 1 465 ? 13.270 -12.551 -39.006 1.00 45.84 465 ILE A CA 1
ATOM 3561 C C . ILE A 1 465 ? 13.207 -11.310 -39.910 1.00 45.84 465 ILE A C 1
ATOM 3563 O O . ILE A 1 465 ? 13.207 -11.431 -41.136 1.00 45.84 465 ILE A O 1
ATOM 3567 N N . TRP A 1 466 ? 13.280 -10.117 -39.314 1.00 40.88 466 TRP A N 1
ATOM 3568 C CA . TRP A 1 466 ? 13.253 -8.830 -40.007 1.00 40.88 466 TRP A CA 1
ATOM 3569 C C . TRP A 1 466 ? 14.457 -8.573 -40.919 1.00 40.88 466 TRP A C 1
ATOM 3571 O O . TRP A 1 466 ? 14.281 -8.227 -42.091 1.00 40.88 466 TRP A O 1
ATOM 3581 N N . ALA A 1 467 ? 15.679 -8.810 -40.429 1.00 40.31 467 ALA A N 1
ATOM 3582 C CA . ALA A 1 467 ? 16.897 -8.685 -41.237 1.00 40.31 467 ALA A CA 1
ATOM 3583 C C . ALA A 1 467 ? 16.909 -9.662 -42.435 1.00 40.31 467 ALA A C 1
ATOM 3585 O O . ALA A 1 467 ? 17.484 -9.372 -43.488 1.00 40.31 467 ALA A O 1
ATOM 3586 N N . HIS A 1 468 ? 16.224 -10.801 -42.301 1.00 47.62 468 HIS A N 1
ATOM 3587 C CA . HIS A 1 468 ? 16.137 -11.843 -43.319 1.00 47.62 468 HIS A CA 1
ATOM 3588 C C . HIS A 1 468 ? 15.011 -11.648 -44.336 1.00 47.62 468 HIS A C 1
ATOM 3590 O O . HIS A 1 468 ? 15.228 -11.936 -45.513 1.00 47.62 468 HIS A O 1
ATOM 3596 N N . LEU A 1 469 ? 13.853 -11.108 -43.938 1.00 42.72 469 LEU A N 1
ATOM 3597 C CA . LEU A 1 469 ? 12.761 -10.759 -44.858 1.00 42.72 469 LEU A CA 1
ATOM 3598 C C . LEU A 1 469 ? 13.236 -9.735 -45.908 1.00 42.72 469 LEU A C 1
ATOM 3600 O O . LEU A 1 469 ? 12.923 -9.853 -47.094 1.00 42.72 469 LEU A O 1
ATOM 3604 N N . VAL A 1 470 ? 14.090 -8.793 -45.488 1.00 39.31 470 VAL A N 1
ATOM 3605 C CA . VAL A 1 470 ? 14.763 -7.821 -46.369 1.00 39.31 470 VAL A CA 1
ATOM 3606 C C . VAL A 1 470 ? 15.732 -8.490 -47.346 1.00 39.31 470 VAL A C 1
ATOM 3608 O O . VAL A 1 470 ? 15.793 -8.095 -48.514 1.00 39.31 470 VAL A O 1
ATOM 3611 N N . LEU A 1 471 ? 16.451 -9.533 -46.913 1.00 41.09 471 LEU A N 1
ATOM 3612 C CA . LEU A 1 471 ? 17.282 -10.347 -47.805 1.00 41.09 471 LEU A CA 1
ATOM 3613 C C . LEU A 1 471 ? 16.414 -11.086 -48.829 1.00 41.09 471 LEU A C 1
ATOM 3615 O O . LEU A 1 471 ? 16.685 -11.030 -50.024 1.00 41.09 471 LEU A O 1
ATOM 3619 N N . HIS A 1 472 ? 15.338 -11.723 -48.367 1.00 44.62 472 HIS A N 1
ATOM 3620 C CA . HIS A 1 472 ? 14.440 -12.544 -49.173 1.00 44.62 472 HIS A CA 1
ATOM 3621 C C . HIS A 1 472 ? 13.788 -11.755 -50.309 1.00 44.62 472 HIS A C 1
ATOM 3623 O O . HIS A 1 472 ? 13.689 -12.235 -51.437 1.00 44.62 472 HIS A O 1
ATOM 3629 N N . VAL A 1 473 ? 13.380 -10.520 -50.028 1.00 41.41 473 VAL A N 1
ATOM 3630 C CA . VAL A 1 473 ? 12.592 -9.696 -50.948 1.00 41.41 473 VAL A CA 1
ATOM 3631 C C . VAL A 1 473 ? 13.454 -9.007 -52.001 1.00 41.41 473 VAL A C 1
ATOM 3633 O O . VAL A 1 473 ? 12.968 -8.794 -53.109 1.00 41.41 473 VAL A O 1
ATOM 3636 N N . LYS A 1 474 ? 14.730 -8.705 -51.711 1.00 37.59 474 LYS A N 1
ATOM 3637 C CA . LYS A 1 474 ? 15.662 -8.136 -52.704 1.00 37.59 474 LYS A CA 1
ATOM 3638 C C . LYS A 1 474 ? 16.517 -9.178 -53.426 1.00 37.59 474 LYS A C 1
ATOM 3640 O O . LYS A 1 474 ? 16.841 -8.966 -54.591 1.00 37.59 474 LYS A O 1
ATOM 3645 N N . VAL A 1 475 ? 16.857 -10.298 -52.785 1.00 40.97 475 VAL A N 1
ATOM 3646 C CA . VAL A 1 475 ? 17.616 -11.395 -53.415 1.00 40.97 475 VAL A CA 1
ATOM 3647 C C . VAL A 1 475 ? 16.721 -12.234 -54.328 1.00 40.97 475 VAL A C 1
ATOM 3649 O O . VAL A 1 475 ? 17.150 -12.577 -55.424 1.00 40.97 475 VAL A O 1
ATOM 3652 N N . SER A 1 476 ? 15.441 -12.442 -53.991 1.00 40.34 476 SER A N 1
ATOM 3653 C CA . SER A 1 476 ? 14.494 -13.124 -54.899 1.00 40.34 476 SER A CA 1
ATOM 3654 C C . SER A 1 476 ? 14.114 -12.290 -56.136 1.00 40.34 476 SER A C 1
ATOM 3656 O O . SER A 1 476 ? 13.352 -12.748 -56.991 1.00 40.34 476 SER A O 1
ATOM 3658 N N . VAL A 1 477 ? 14.679 -11.085 -56.295 1.00 42.12 477 VAL A N 1
ATOM 3659 C CA . VAL A 1 477 ? 14.573 -10.268 -57.512 1.00 42.12 477 VAL A CA 1
ATOM 3660 C C . VAL A 1 477 ? 15.540 -10.802 -58.573 1.00 42.12 477 VAL A C 1
ATOM 3662 O O . VAL A 1 477 ? 16.530 -10.161 -58.920 1.00 42.12 477 VAL A O 1
ATOM 3665 N N . CYS A 1 478 ? 15.246 -11.996 -59.097 1.00 37.38 478 CYS A N 1
ATOM 3666 C CA . CYS A 1 478 ? 15.410 -12.300 -60.526 1.00 37.38 478 CYS A CA 1
ATOM 3667 C C . CYS A 1 478 ? 14.902 -13.686 -60.956 1.00 37.38 478 CYS A C 1
ATOM 3669 O O . CYS A 1 478 ? 14.526 -13.800 -62.120 1.00 37.38 478 CYS A O 1
ATOM 3671 N N . SER A 1 479 ? 14.832 -14.706 -60.086 1.00 40.09 479 SER A N 1
ATOM 3672 C CA . SER A 1 479 ? 14.468 -16.062 -60.560 1.00 40.09 479 SER A CA 1
ATOM 3673 C C . SER A 1 479 ? 12.969 -16.314 -60.691 1.00 40.09 479 SER A C 1
ATOM 3675 O O . SER A 1 479 ? 12.540 -16.906 -61.680 1.00 40.09 479 SER A O 1
ATOM 3677 N N . ILE A 1 480 ? 12.129 -15.822 -59.771 1.00 47.97 480 ILE A N 1
ATOM 3678 C CA . ILE A 1 480 ? 10.675 -16.046 -59.865 1.00 47.97 480 ILE A CA 1
ATOM 3679 C C . ILE A 1 480 ? 10.090 -14.946 -60.753 1.00 47.97 480 ILE A C 1
ATOM 3681 O O . ILE A 1 480 ? 9.487 -13.975 -60.299 1.00 47.97 480 ILE A O 1
ATOM 3685 N N . SER A 1 481 ? 10.360 -15.077 -62.051 1.00 44.38 481 SER A N 1
ATOM 3686 C CA . SER A 1 481 ? 10.195 -14.088 -63.127 1.00 44.38 481 SER A CA 1
ATOM 3687 C C . SER A 1 481 ? 8.803 -13.447 -63.301 1.00 44.38 481 SER A C 1
ATOM 3689 O O . SER A 1 481 ? 8.598 -12.706 -64.264 1.00 44.38 481 SER A O 1
ATOM 3691 N N . ARG A 1 482 ? 7.826 -13.693 -62.414 1.00 54.53 482 ARG A N 1
ATOM 3692 C CA . ARG A 1 482 ? 6.435 -13.240 -62.583 1.00 54.53 482 ARG A CA 1
ATOM 3693 C C . ARG A 1 482 ? 5.754 -12.627 -61.350 1.00 54.53 482 ARG A C 1
ATOM 3695 O O . ARG A 1 482 ? 4.659 -12.091 -61.512 1.00 54.53 482 ARG A O 1
ATOM 3702 N N . ILE A 1 483 ? 6.370 -12.603 -60.162 1.00 60.25 483 ILE A N 1
ATOM 3703 C CA . ILE A 1 483 ? 5.803 -11.882 -59.001 1.00 60.25 483 ILE A CA 1
ATOM 3704 C C . ILE A 1 483 ? 6.250 -10.414 -59.066 1.00 60.25 483 ILE A C 1
ATOM 3706 O O . ILE A 1 483 ? 7.373 -10.071 -58.711 1.00 60.25 483 ILE A O 1
ATOM 3710 N N . LYS A 1 484 ? 5.371 -9.528 -59.556 1.00 56.75 484 LYS A N 1
ATOM 3711 C CA . LYS A 1 484 ? 5.714 -8.119 -59.839 1.00 56.75 484 LYS A CA 1
ATOM 3712 C C . LYS A 1 484 ? 6.017 -7.280 -58.592 1.00 56.75 484 LYS A C 1
ATOM 3714 O O . LYS A 1 484 ? 6.750 -6.298 -58.693 1.00 56.75 484 LYS A O 1
ATOM 3719 N N . HIS A 1 485 ? 5.418 -7.599 -57.444 1.00 67.81 485 HIS A N 1
ATOM 3720 C CA . HIS A 1 485 ? 5.440 -6.746 -56.246 1.00 67.81 485 HIS A CA 1
ATOM 3721 C C . HIS A 1 485 ? 5.915 -7.521 -55.013 1.00 67.81 485 HIS A C 1
ATOM 3723 O O . HIS A 1 485 ? 5.245 -7.553 -53.990 1.00 67.81 485 HIS A O 1
ATOM 3729 N N . VAL A 1 486 ? 7.088 -8.158 -55.105 1.00 62.62 486 VAL A N 1
ATOM 3730 C CA . VAL A 1 486 ? 7.689 -8.900 -53.976 1.00 62.62 486 VAL A CA 1
ATOM 3731 C C . VAL A 1 486 ? 7.856 -8.004 -52.736 1.00 62.62 486 VAL A C 1
ATOM 3733 O O . VAL A 1 486 ? 7.642 -8.448 -51.614 1.00 62.62 486 VAL A O 1
ATOM 3736 N N . TRP A 1 487 ? 8.142 -6.714 -52.938 1.00 66.19 487 TRP A N 1
ATOM 3737 C CA . TRP A 1 487 ? 8.232 -5.711 -51.872 1.00 66.19 487 TRP A CA 1
ATOM 3738 C C . TRP A 1 487 ? 6.936 -5.519 -51.071 1.00 66.19 487 TRP A C 1
ATOM 3740 O O . TRP A 1 487 ? 7.004 -5.152 -49.901 1.00 66.19 487 TRP A O 1
ATOM 3750 N N . ALA A 1 488 ? 5.768 -5.795 -51.660 1.00 67.94 488 ALA A N 1
ATOM 3751 C CA . ALA A 1 488 ? 4.486 -5.626 -50.983 1.00 67.94 488 ALA A CA 1
ATOM 3752 C C . ALA A 1 488 ? 4.327 -6.617 -49.822 1.00 67.94 488 ALA A C 1
ATOM 3754 O O . ALA A 1 488 ? 3.811 -6.242 -48.778 1.00 67.94 488 ALA A O 1
ATOM 3755 N N . TYR A 1 489 ? 4.846 -7.841 -49.956 1.00 70.12 489 TYR A N 1
ATOM 3756 C CA . TYR A 1 489 ? 4.842 -8.833 -48.874 1.00 70.12 489 TYR A CA 1
ATOM 3757 C C . TYR A 1 489 ? 5.749 -8.412 -47.708 1.00 70.12 489 TYR A C 1
ATOM 3759 O O . TYR A 1 489 ? 5.464 -8.724 -46.557 1.00 70.12 489 TYR A O 1
ATOM 3767 N N . MET A 1 490 ? 6.807 -7.646 -47.989 1.00 67.62 490 MET A N 1
ATOM 3768 C CA . MET A 1 490 ? 7.695 -7.098 -46.960 1.00 67.62 490 MET A CA 1
ATOM 3769 C C . MET A 1 490 ? 7.027 -5.992 -46.146 1.00 67.62 490 MET A C 1
ATOM 3771 O O . MET A 1 490 ? 7.152 -5.966 -44.927 1.00 67.62 490 MET A O 1
ATOM 3775 N N . LEU A 1 491 ? 6.323 -5.080 -46.825 1.00 69.25 491 LEU A N 1
ATOM 3776 C CA . LEU A 1 491 ? 5.534 -4.042 -46.163 1.00 69.25 491 LEU A CA 1
ATOM 3777 C C . LEU A 1 491 ? 4.340 -4.634 -45.426 1.00 69.25 491 LEU A C 1
ATOM 3779 O O . LEU A 1 491 ? 4.015 -4.175 -44.341 1.00 69.25 491 LEU A O 1
ATOM 3783 N N . LEU A 1 492 ? 3.721 -5.674 -45.986 1.00 72.31 492 LEU A N 1
ATOM 3784 C CA . LEU A 1 492 ? 2.634 -6.382 -45.330 1.00 72.31 492 LEU A CA 1
ATOM 3785 C C . LEU A 1 492 ? 3.096 -6.972 -43.994 1.00 72.31 492 LEU A C 1
ATOM 3787 O O . LEU A 1 492 ? 2.390 -6.820 -43.007 1.00 72.31 492 LEU A O 1
ATOM 3791 N N . GLY A 1 493 ? 4.310 -7.525 -43.925 1.00 70.19 493 GLY A N 1
ATOM 3792 C CA . GLY A 1 493 ? 4.897 -7.973 -42.659 1.00 70.19 493 GLY A CA 1
ATOM 3793 C C . GLY A 1 493 ? 5.025 -6.871 -41.598 1.00 70.19 493 GLY A C 1
ATOM 3794 O O . GLY A 1 493 ? 5.028 -7.194 -40.422 1.00 70.19 493 GLY A O 1
ATOM 3795 N N . GLN A 1 494 ? 5.097 -5.581 -41.978 1.00 72.38 494 GLN A N 1
ATOM 3796 C CA . GLN A 1 494 ? 5.114 -4.434 -41.038 1.00 72.38 494 GLN A CA 1
ATOM 3797 C C . GLN A 1 494 ? 3.744 -4.128 -40.433 1.00 72.38 494 GLN A C 1
ATOM 3799 O O . GLN A 1 494 ? 3.661 -3.376 -39.469 1.00 72.38 494 GLN A O 1
ATOM 3804 N N . LEU A 1 495 ? 2.676 -4.653 -41.034 1.00 70.88 495 LEU A N 1
ATOM 3805 C CA . LEU A 1 495 ? 1.293 -4.345 -40.680 1.00 70.88 495 LEU A CA 1
ATOM 3806 C C . LEU A 1 495 ? 0.566 -5.545 -40.066 1.00 70.88 495 LEU A C 1
ATOM 3808 O O . LEU A 1 495 ? -0.384 -5.355 -39.314 1.00 70.88 495 LEU A O 1
ATOM 3812 N N . VAL A 1 496 ? 0.981 -6.768 -40.406 1.00 77.56 496 VAL A N 1
ATOM 3813 C CA . VAL A 1 496 ? 0.378 -8.018 -39.925 1.00 77.56 496 VAL A CA 1
ATOM 3814 C C . VAL A 1 496 ? 1.453 -9.005 -39.478 1.00 77.56 496 VAL A C 1
ATOM 3816 O O . VAL A 1 496 ? 2.620 -8.856 -39.828 1.00 77.56 496 VAL A O 1
ATOM 3819 N N . ALA A 1 497 ? 1.037 -10.051 -38.761 1.00 78.44 497 ALA A N 1
ATOM 3820 C CA . ALA A 1 497 ? 1.898 -11.158 -38.351 1.00 78.44 497 ALA A CA 1
ATOM 3821 C C . ALA A 1 497 ? 2.739 -11.706 -39.522 1.00 78.44 497 ALA A C 1
ATOM 3823 O O . ALA A 1 497 ? 2.253 -11.871 -40.651 1.00 78.44 497 ALA A O 1
ATOM 3824 N N . ILE A 1 498 ? 4.011 -12.008 -39.264 1.00 76.00 498 ILE A N 1
ATOM 3825 C CA . ILE A 1 498 ? 4.978 -12.359 -40.307 1.00 76.00 498 ILE A CA 1
ATOM 3826 C C . ILE A 1 498 ? 4.589 -13.675 -40.984 1.00 76.00 498 ILE A C 1
ATOM 3828 O O . ILE A 1 498 ? 4.735 -13.811 -42.202 1.00 76.00 498 ILE A O 1
ATOM 3832 N N . SER A 1 499 ? 4.016 -14.619 -40.238 1.00 79.56 499 SER A N 1
ATOM 3833 C CA . SER A 1 499 ? 3.483 -15.871 -40.779 1.00 79.56 499 SER A CA 1
ATOM 3834 C C . SER A 1 499 ? 2.381 -15.645 -41.818 1.00 79.56 499 SER A C 1
ATOM 3836 O O . SER A 1 499 ? 2.306 -16.398 -42.791 1.00 79.56 499 SER A O 1
ATOM 3838 N N . VAL A 1 500 ? 1.562 -14.595 -41.687 1.00 77.62 500 VAL A N 1
ATOM 3839 C CA . VAL A 1 500 ? 0.524 -14.242 -42.672 1.00 77.62 500 VAL A CA 1
ATOM 3840 C C . VAL A 1 500 ? 1.170 -13.733 -43.958 1.00 77.62 500 VAL A C 1
ATOM 3842 O O . VAL A 1 500 ? 0.866 -14.227 -45.047 1.00 77.62 500 VAL A O 1
ATOM 3845 N N . ALA A 1 501 ? 2.108 -12.792 -43.842 1.00 77.19 501 ALA A N 1
ATOM 3846 C CA . ALA A 1 501 ? 2.834 -12.257 -44.991 1.00 77.19 501 ALA A CA 1
ATOM 3847 C C . ALA A 1 501 ? 3.644 -13.347 -45.724 1.00 77.19 501 ALA A C 1
ATOM 3849 O O . ALA A 1 501 ? 3.614 -13.419 -46.957 1.00 77.19 501 ALA A O 1
ATOM 3850 N N . ALA A 1 502 ? 4.308 -14.236 -44.978 1.00 75.62 502 ALA A N 1
ATOM 3851 C CA . ALA A 1 502 ? 5.068 -15.364 -45.514 1.00 75.62 502 ALA A CA 1
ATOM 3852 C C . ALA A 1 502 ? 4.168 -16.378 -46.238 1.00 75.62 502 ALA A C 1
ATOM 3854 O O . ALA A 1 502 ? 4.489 -16.804 -47.345 1.00 75.62 502 ALA A O 1
ATOM 3855 N N . ASN A 1 503 ? 3.007 -16.71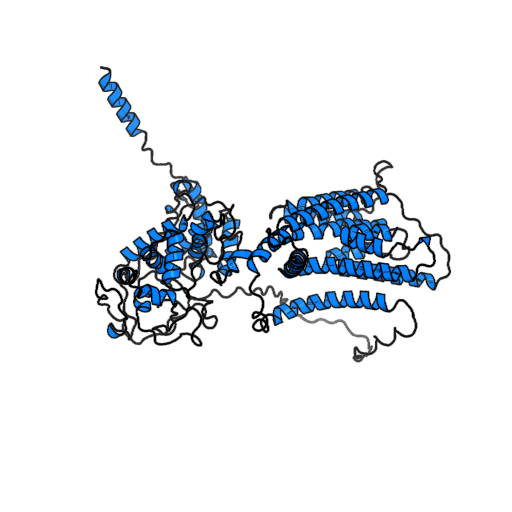5 -45.671 1.00 79.19 503 ASN A N 1
ATOM 3856 C CA . ASN A 1 503 ? 2.055 -17.634 -46.295 1.00 79.19 503 ASN A CA 1
ATOM 3857 C C . ASN A 1 503 ? 1.465 -17.090 -47.600 1.00 79.19 503 ASN A C 1
ATOM 3859 O O . ASN A 1 503 ? 1.355 -17.824 -48.585 1.00 79.19 503 ASN A O 1
ATOM 3863 N N . LEU A 1 504 ? 1.142 -15.795 -47.646 1.00 77.19 504 LEU A N 1
ATOM 3864 C CA . LEU A 1 504 ? 0.708 -15.135 -48.879 1.00 77.19 504 LEU A CA 1
ATOM 3865 C C . LEU A 1 504 ? 1.816 -15.133 -49.940 1.00 77.19 504 LEU A C 1
ATOM 3867 O O . LEU A 1 504 ? 1.539 -15.339 -51.123 1.00 77.19 504 LEU A O 1
ATOM 3871 N N . PHE A 1 505 ? 3.072 -14.966 -49.523 1.00 77.19 505 PHE A N 1
ATOM 3872 C CA . PHE A 1 505 ? 4.219 -15.067 -50.418 1.00 77.19 505 PHE A CA 1
ATOM 3873 C C . PHE A 1 505 ? 4.408 -16.494 -50.960 1.00 77.19 505 PHE A C 1
ATOM 3875 O O . PHE A 1 505 ? 4.519 -16.669 -52.174 1.00 77.19 505 PHE A O 1
ATOM 3882 N N . TYR A 1 506 ? 4.366 -17.527 -50.112 1.00 74.94 506 TYR A N 1
ATOM 3883 C CA . TYR A 1 506 ? 4.447 -18.928 -50.549 1.00 74.94 506 TYR A CA 1
ATOM 3884 C C . TYR A 1 506 ? 3.312 -19.300 -51.507 1.00 74.94 506 TYR A C 1
ATOM 3886 O O . TYR A 1 506 ? 3.539 -19.967 -52.518 1.00 74.94 506 TYR A O 1
ATOM 3894 N N . LEU A 1 507 ? 2.097 -18.815 -51.243 1.00 73.94 507 LEU A N 1
ATOM 3895 C CA . LEU A 1 507 ? 0.961 -18.994 -52.140 1.00 73.94 507 LEU A CA 1
ATOM 3896 C C . LEU A 1 507 ? 1.209 -18.335 -53.503 1.00 73.94 507 LEU A C 1
ATOM 3898 O O . LEU A 1 507 ? 0.935 -18.946 -54.538 1.00 73.94 507 LEU A O 1
ATOM 3902 N N . ALA A 1 508 ? 1.769 -17.124 -53.520 1.00 73.31 508 ALA A N 1
ATOM 3903 C CA . ALA A 1 508 ? 2.127 -16.435 -54.755 1.00 73.31 508 ALA A CA 1
ATOM 3904 C C . ALA A 1 508 ? 3.174 -17.211 -55.572 1.00 73.31 508 ALA A C 1
ATOM 3906 O O . ALA A 1 508 ? 3.042 -17.287 -56.794 1.00 73.31 508 ALA A O 1
ATOM 3907 N N . ILE A 1 509 ? 4.160 -17.841 -54.918 1.00 71.31 509 ILE A N 1
ATOM 3908 C CA . ILE A 1 509 ? 5.140 -18.722 -55.579 1.00 71.31 509 ILE A CA 1
ATOM 3909 C C . ILE A 1 509 ? 4.430 -19.906 -56.237 1.00 71.31 509 ILE A C 1
ATOM 3911 O O . ILE A 1 509 ? 4.530 -20.078 -57.453 1.00 71.31 509 ILE A O 1
ATOM 3915 N N . VAL A 1 510 ? 3.639 -20.658 -55.466 1.00 71.56 510 VAL A N 1
ATOM 3916 C CA . VAL A 1 510 ? 2.929 -21.856 -55.948 1.00 71.56 510 VAL A CA 1
ATOM 3917 C C . VAL A 1 510 ? 1.968 -21.526 -57.099 1.00 71.56 510 VAL A C 1
ATOM 3919 O O . VAL A 1 510 ? 1.806 -22.312 -58.033 1.00 71.56 510 VAL A O 1
ATOM 3922 N N . LEU A 1 511 ? 1.309 -20.364 -57.066 1.00 68.69 511 LEU A N 1
ATOM 3923 C CA . LEU A 1 511 ? 0.438 -19.901 -58.153 1.00 68.69 511 LEU A CA 1
ATOM 3924 C C . LEU A 1 511 ? 1.236 -19.449 -59.389 1.00 68.69 511 LEU A C 1
ATOM 3926 O O . LEU A 1 511 ? 0.806 -19.676 -60.525 1.00 68.69 511 LEU A O 1
ATOM 3930 N N . SER A 1 512 ? 2.411 -18.846 -59.187 1.00 67.69 512 SER A N 1
ATOM 3931 C CA . SER A 1 512 ? 3.279 -18.405 -60.282 1.00 67.69 512 SER A CA 1
ATOM 3932 C C . SER A 1 512 ? 3.872 -19.579 -61.070 1.00 67.69 512 SER A C 1
ATOM 3934 O O . SER A 1 512 ? 3.877 -19.530 -62.301 1.00 67.69 512 SER A O 1
ATOM 3936 N N . GLU A 1 513 ? 4.261 -20.665 -60.391 1.00 63.06 513 GLU A N 1
ATOM 3937 C CA . GLU A 1 513 ? 4.812 -21.885 -60.999 1.00 63.06 513 GLU A CA 1
ATOM 3938 C C . GLU A 1 513 ? 3.772 -22.666 -61.821 1.00 63.06 513 GLU A C 1
ATOM 3940 O O . GLU A 1 513 ? 4.090 -23.226 -62.876 1.00 63.06 513 GLU A O 1
ATOM 3945 N N . GLN A 1 514 ? 2.499 -22.653 -61.411 1.00 57.19 514 GLN A N 1
ATOM 3946 C CA . GLN A 1 514 ? 1.425 -23.291 -62.181 1.00 57.19 514 GLN A CA 1
ATOM 3947 C C . GLN A 1 514 ? 1.127 -22.590 -63.509 1.00 57.19 514 GLN A C 1
ATOM 3949 O O . GLN A 1 514 ? 0.832 -23.256 -64.501 1.00 57.19 514 GLN A O 1
ATOM 3954 N N . THR A 1 515 ? 1.272 -21.264 -63.559 1.00 52.19 515 THR A N 1
ATOM 3955 C CA . THR A 1 515 ? 1.103 -20.482 -64.799 1.00 52.19 515 THR A CA 1
ATOM 3956 C C . THR A 1 515 ? 2.168 -20.845 -65.852 1.00 52.19 515 THR A C 1
ATOM 3958 O O . THR A 1 515 ? 1.983 -20.622 -67.048 1.00 52.19 515 THR A O 1
ATOM 3961 N N . THR A 1 516 ? 3.298 -21.417 -65.427 1.00 48.94 516 THR A N 1
ATOM 3962 C CA . THR A 1 516 ? 4.389 -21.884 -66.297 1.00 48.94 516 THR A CA 1
ATOM 3963 C C . THR A 1 516 ? 4.150 -23.277 -66.880 1.00 48.94 516 THR A C 1
ATOM 3965 O O . THR A 1 516 ? 4.514 -23.506 -68.030 1.00 48.94 516 THR A O 1
ATOM 3968 N N . ARG A 1 517 ? 3.492 -24.196 -66.157 1.00 50.62 517 ARG A N 1
ATOM 3969 C CA . ARG A 1 517 ? 3.204 -25.555 -66.667 1.00 50.62 517 ARG A CA 1
ATOM 3970 C C . ARG A 1 517 ? 2.179 -25.571 -67.808 1.00 50.62 517 ARG A C 1
ATOM 3972 O O . ARG A 1 517 ? 2.231 -26.452 -68.660 1.00 50.62 517 ARG A O 1
ATOM 3979 N N . THR A 1 518 ? 1.295 -24.576 -67.873 1.00 46.00 518 THR A N 1
ATOM 3980 C CA . THR A 1 518 ? 0.298 -24.418 -68.947 1.00 46.00 518 THR A CA 1
ATOM 3981 C C . THR A 1 518 ? 0.812 -23.647 -70.170 1.00 46.00 518 THR A C 1
ATOM 3983 O O . THR A 1 518 ? 0.168 -23.665 -71.216 1.00 46.00 518 THR A O 1
ATOM 3986 N N . SER A 1 519 ? 1.986 -23.007 -70.097 1.00 45.94 519 SER A N 1
ATOM 3987 C CA . SER A 1 519 ? 2.538 -22.169 -71.170 1.00 45.94 519 SER A CA 1
ATOM 3988 C C . SER A 1 519 ? 3.934 -22.651 -71.581 1.00 45.94 519 SER A C 1
ATOM 3990 O O . SER A 1 519 ? 4.949 -22.246 -71.017 1.00 45.94 519 SER A O 1
ATOM 3992 N N . LYS A 1 520 ? 3.990 -23.522 -72.601 1.00 41.16 520 LYS A N 1
ATOM 3993 C CA . LYS A 1 520 ? 5.226 -24.033 -73.228 1.00 41.16 520 LYS A CA 1
ATOM 3994 C C . LYS A 1 520 ? 5.951 -22.957 -74.055 1.00 41.16 520 LYS A C 1
ATOM 3996 O O . LYS A 1 520 ? 6.119 -23.104 -75.261 1.00 41.16 520 LYS A O 1
ATOM 4001 N N . THR A 1 521 ? 6.394 -21.869 -73.435 1.00 41.84 521 THR A N 1
ATOM 4002 C CA . THR A 1 521 ? 7.296 -20.910 -74.093 1.00 41.84 521 THR A CA 1
ATOM 4003 C C . THR A 1 521 ? 8.564 -20.728 -73.276 1.00 41.84 521 THR A C 1
ATOM 4005 O O . THR A 1 521 ? 8.576 -20.053 -72.248 1.00 41.84 521 THR A O 1
ATOM 4008 N N . THR A 1 522 ? 9.637 -21.339 -73.774 1.00 46.16 522 THR A N 1
ATOM 4009 C CA . THR A 1 522 ? 11.029 -21.193 -73.344 1.00 46.16 522 THR A CA 1
ATOM 4010 C C . THR A 1 522 ? 11.504 -19.756 -73.564 1.00 46.16 522 THR A C 1
ATOM 4012 O O . THR A 1 522 ? 11.897 -19.383 -74.669 1.00 46.16 522 THR A O 1
ATOM 4015 N N . LYS A 1 523 ? 11.487 -18.936 -72.509 1.00 40.00 523 LYS A N 1
ATOM 4016 C CA . LYS A 1 523 ? 12.332 -17.735 -72.419 1.00 40.00 523 LYS A CA 1
ATOM 4017 C C . LYS A 1 523 ? 13.448 -17.987 -71.402 1.00 40.00 523 LYS A C 1
ATOM 4019 O O . LYS A 1 523 ? 13.199 -18.682 -70.420 1.00 40.00 523 LYS A O 1
ATOM 4024 N N . PRO A 1 524 ? 14.662 -17.452 -71.632 1.00 40.72 524 PRO A N 1
ATOM 4025 C CA . PRO A 1 524 ? 15.810 -17.762 -70.800 1.00 40.72 524 PRO A CA 1
ATOM 4026 C C . PRO A 1 524 ? 15.607 -17.198 -69.396 1.00 40.72 524 PRO A C 1
ATOM 4028 O O . PRO A 1 524 ? 15.260 -16.029 -69.219 1.00 40.72 524 PRO A O 1
ATOM 4031 N N . GLU A 1 525 ? 15.824 -18.061 -68.413 1.00 44.12 525 GLU A N 1
ATOM 4032 C CA . GLU A 1 525 ? 15.752 -17.775 -66.988 1.00 44.12 525 GLU A CA 1
ATOM 4033 C C . GLU A 1 525 ? 16.760 -16.675 -66.617 1.00 44.12 525 GLU A C 1
ATOM 4035 O O . GLU A 1 525 ? 17.970 -16.792 -66.844 1.00 44.12 525 GLU A O 1
ATOM 4040 N N . ARG A 1 526 ? 16.256 -15.552 -66.093 1.00 42.91 526 ARG A N 1
ATOM 4041 C CA . ARG A 1 526 ? 17.081 -14.410 -65.692 1.00 42.91 526 ARG A CA 1
ATOM 4042 C C . ARG A 1 526 ? 17.795 -14.789 -64.392 1.00 42.91 526 ARG A C 1
ATOM 4044 O O . ARG A 1 526 ? 17.236 -14.688 -63.309 1.00 42.91 526 ARG A O 1
ATOM 4051 N N . ARG A 1 527 ? 19.025 -15.288 -64.515 1.00 48.12 527 ARG A N 1
ATOM 4052 C CA . ARG A 1 527 ? 19.848 -15.760 -63.391 1.00 48.12 527 ARG A CA 1
ATOM 4053 C C . ARG A 1 527 ? 20.031 -14.644 -62.344 1.00 48.12 527 ARG A C 1
ATOM 4055 O O . ARG A 1 527 ? 20.350 -13.518 -62.730 1.00 48.12 527 ARG A O 1
ATOM 4062 N N . LEU A 1 528 ? 19.853 -14.959 -61.052 1.00 49.09 528 LEU A N 1
ATOM 4063 C CA . LEU A 1 528 ? 20.025 -14.008 -59.940 1.00 49.09 528 LEU A CA 1
ATOM 4064 C C . LEU A 1 528 ? 21.323 -13.184 -60.079 1.00 49.09 528 LEU A C 1
ATOM 4066 O O . LEU A 1 528 ? 22.382 -13.757 -60.376 1.00 49.09 528 LEU A O 1
ATOM 4070 N N . PRO A 1 529 ? 21.301 -11.867 -59.798 1.00 54.50 529 PRO A N 1
ATOM 4071 C CA . PRO A 1 529 ? 22.534 -11.113 -59.626 1.00 54.50 529 PRO A CA 1
ATOM 4072 C C . PRO A 1 529 ? 23.287 -11.683 -58.419 1.00 54.50 529 PRO A C 1
ATOM 4074 O O . PRO A 1 529 ? 22.843 -11.522 -57.295 1.00 54.50 529 PRO A O 1
ATOM 4077 N N . ARG A 1 530 ? 24.444 -12.329 -58.624 1.00 59.16 530 ARG A N 1
ATOM 4078 C CA . ARG A 1 530 ? 25.224 -13.008 -57.557 1.00 59.16 530 ARG A CA 1
ATOM 4079 C C . ARG A 1 530 ? 25.744 -12.083 -56.442 1.00 59.16 530 ARG A C 1
ATOM 4081 O O . ARG A 1 530 ? 26.392 -12.552 -55.508 1.00 59.16 530 ARG A O 1
ATOM 4088 N N . VAL A 1 531 ? 25.540 -10.772 -56.566 1.00 63.25 531 VAL A N 1
ATOM 4089 C CA . VAL A 1 531 ? 26.234 -9.749 -55.786 1.00 63.25 531 VAL A CA 1
ATOM 4090 C C . VAL A 1 531 ? 25.284 -8.601 -55.445 1.00 63.25 531 VAL A C 1
ATOM 4092 O O . VAL A 1 531 ? 24.625 -8.061 -56.333 1.00 63.25 531 VAL A O 1
ATOM 4095 N N . LEU A 1 532 ? 25.244 -8.215 -54.169 1.00 64.88 532 LEU A N 1
ATOM 4096 C CA . LEU A 1 532 ? 24.357 -7.188 -53.623 1.00 64.88 532 LEU A CA 1
ATOM 4097 C C . LEU A 1 532 ? 25.024 -5.810 -53.567 1.00 64.88 532 LEU A C 1
ATOM 4099 O O . LEU A 1 532 ? 26.221 -5.689 -53.297 1.00 64.88 532 LEU A O 1
ATOM 4103 N N . SER A 1 533 ? 24.220 -4.767 -53.789 1.00 70.94 533 SER A N 1
ATOM 4104 C CA . SER A 1 533 ? 24.614 -3.367 -53.589 1.00 70.94 533 SER A CA 1
ATOM 4105 C C . SER A 1 533 ? 24.704 -3.016 -52.100 1.00 70.94 533 SER A C 1
ATOM 4107 O O . SER A 1 533 ? 23.972 -3.578 -51.280 1.00 70.94 533 SER A O 1
ATOM 4109 N N . ALA A 1 534 ? 25.547 -2.036 -51.760 1.00 72.25 534 ALA A N 1
ATOM 4110 C CA . ALA A 1 534 ? 25.673 -1.477 -50.412 1.00 72.25 534 ALA A CA 1
ATOM 4111 C C . ALA A 1 534 ? 24.338 -0.989 -49.833 1.00 72.25 534 ALA A C 1
ATOM 4113 O O . ALA A 1 534 ? 24.071 -1.210 -48.658 1.00 72.25 534 ALA A O 1
ATOM 4114 N N . THR A 1 535 ? 23.433 -0.471 -50.669 1.00 69.62 535 THR A N 1
ATOM 4115 C CA . THR A 1 535 ? 22.071 -0.063 -50.264 1.00 69.62 535 THR A CA 1
ATOM 4116 C C . THR A 1 535 ? 21.180 -1.221 -49.800 1.00 69.62 535 THR A C 1
ATOM 4118 O O . THR A 1 535 ? 20.035 -1.009 -49.412 1.00 69.62 535 THR A O 1
ATOM 4121 N N . THR A 1 536 ? 21.669 -2.459 -49.893 1.00 68.94 536 THR A N 1
ATOM 4122 C CA . THR A 1 536 ? 20.933 -3.674 -49.533 1.00 68.94 536 THR A CA 1
ATOM 4123 C C . THR A 1 536 ? 21.630 -4.456 -48.432 1.00 68.94 536 THR A C 1
ATOM 4125 O O . THR A 1 536 ? 20.976 -4.837 -47.472 1.00 68.94 536 THR A O 1
ATOM 4128 N N . TRP A 1 537 ? 22.945 -4.676 -48.526 1.00 73.06 537 TRP A N 1
ATOM 4129 C CA . TRP A 1 537 ? 23.645 -5.461 -47.504 1.00 73.06 537 TRP A CA 1
ATOM 4130 C C . TRP A 1 537 ? 23.980 -4.648 -46.241 1.00 73.06 537 TRP A C 1
ATOM 4132 O O . TRP A 1 537 ? 23.996 -5.223 -45.157 1.00 73.06 537 TRP A O 1
ATOM 4142 N N . VAL A 1 538 ? 24.188 -3.325 -46.336 1.00 79.00 538 VAL A N 1
ATOM 4143 C CA . VAL A 1 538 ? 24.500 -2.482 -45.161 1.00 79.00 538 VAL A CA 1
ATOM 4144 C C . VAL A 1 538 ? 23.325 -2.405 -44.176 1.00 79.00 538 VAL A C 1
ATOM 4146 O O . VAL A 1 538 ? 23.551 -2.677 -42.997 1.00 79.00 538 VAL A O 1
ATOM 4149 N N . PRO A 1 539 ? 22.072 -2.122 -44.599 1.00 79.56 539 PRO A N 1
ATOM 4150 C CA . PRO A 1 539 ? 20.940 -2.100 -43.670 1.00 79.56 539 PRO A CA 1
ATOM 4151 C C . PRO A 1 539 ? 20.684 -3.449 -42.990 1.00 79.56 539 PRO A C 1
ATOM 4153 O O . PRO A 1 539 ? 20.282 -3.482 -41.835 1.00 79.56 539 PRO A O 1
ATOM 4156 N N . VAL A 1 540 ? 20.972 -4.561 -43.674 1.00 74.38 540 VAL A N 1
ATOM 4157 C CA . VAL A 1 540 ? 20.851 -5.917 -43.116 1.00 74.38 540 VAL A CA 1
ATOM 4158 C C . VAL A 1 540 ? 21.858 -6.136 -41.986 1.00 74.38 540 VAL A C 1
ATOM 4160 O O . VAL A 1 540 ? 21.481 -6.606 -40.918 1.00 74.38 540 VAL A O 1
ATOM 4163 N N . VAL A 1 541 ? 23.125 -5.757 -42.186 1.00 78.69 541 VAL A N 1
ATOM 4164 C CA . VAL A 1 541 ? 24.171 -5.888 -41.156 1.00 78.69 541 VAL A CA 1
ATOM 4165 C C . VAL A 1 541 ? 23.907 -4.957 -39.967 1.00 78.69 541 VAL A C 1
ATOM 4167 O O . VAL A 1 541 ? 24.055 -5.373 -38.820 1.00 78.69 541 VAL A O 1
ATOM 4170 N N . LEU A 1 542 ? 23.470 -3.717 -40.214 1.00 81.38 542 LEU A N 1
ATOM 4171 C CA . LEU A 1 542 ? 23.082 -2.789 -39.144 1.00 81.38 542 LEU A CA 1
ATOM 4172 C C . LEU A 1 542 ? 21.837 -3.273 -38.390 1.00 81.38 542 LEU A C 1
ATOM 4174 O O . LEU A 1 542 ? 21.787 -3.172 -37.167 1.00 81.38 542 LEU A O 1
ATOM 4178 N N . GLY A 1 543 ? 20.874 -3.863 -39.101 1.00 78.88 543 GLY A N 1
ATOM 4179 C CA . GLY A 1 543 ? 19.707 -4.502 -38.505 1.00 78.88 543 GLY A CA 1
ATOM 4180 C C . GLY A 1 543 ? 20.123 -5.627 -37.564 1.00 78.88 543 GLY A C 1
ATOM 4181 O O . GLY A 1 543 ? 19.713 -5.627 -36.410 1.00 78.88 543 GLY A O 1
ATOM 4182 N N . MET A 1 544 ? 21.021 -6.517 -38.005 1.00 75.19 544 MET A N 1
ATOM 4183 C CA . MET A 1 544 ? 21.605 -7.572 -37.163 1.00 75.19 544 MET A CA 1
ATOM 4184 C C . MET A 1 544 ? 22.281 -7.032 -35.902 1.00 75.19 544 MET A C 1
ATOM 4186 O O . MET A 1 544 ? 22.146 -7.620 -34.833 1.00 75.19 544 MET A O 1
ATOM 4190 N N . PHE A 1 545 ? 22.993 -5.912 -36.005 1.00 80.75 545 PHE A N 1
ATOM 4191 C CA . PHE A 1 545 ? 23.605 -5.283 -34.841 1.00 80.75 545 PHE A CA 1
ATOM 4192 C C . PHE A 1 545 ? 22.551 -4.768 -33.847 1.00 80.75 545 PHE A C 1
ATOM 4194 O O . PHE A 1 545 ? 22.668 -5.031 -32.652 1.00 80.75 545 PHE A O 1
ATOM 4201 N N . ALA A 1 546 ? 21.473 -4.141 -34.330 1.00 79.31 546 ALA A N 1
ATOM 4202 C CA . ALA A 1 546 ? 20.340 -3.735 -33.493 1.00 79.31 546 ALA A CA 1
ATOM 4203 C C . ALA A 1 546 ? 19.656 -4.939 -32.804 1.00 79.31 546 ALA A C 1
ATOM 4205 O O . ALA A 1 546 ? 19.285 -4.858 -31.629 1.00 79.31 546 ALA A O 1
ATOM 4206 N N . VAL A 1 547 ? 19.567 -6.095 -33.479 1.00 74.81 547 VAL A N 1
ATOM 4207 C CA . VAL A 1 547 ? 19.096 -7.363 -32.877 1.00 74.81 547 VAL A CA 1
ATOM 4208 C C . VAL A 1 547 ? 20.011 -7.805 -31.735 1.00 74.81 547 VAL A C 1
ATOM 4210 O O . VAL A 1 547 ? 19.541 -8.128 -30.648 1.00 74.81 547 VAL A O 1
ATOM 4213 N N . ILE A 1 548 ? 21.328 -7.798 -31.958 1.00 75.75 548 ILE A N 1
ATOM 4214 C CA . ILE A 1 548 ? 22.328 -8.209 -30.958 1.00 75.75 548 ILE A CA 1
ATOM 4215 C C . ILE A 1 548 ? 22.295 -7.299 -29.729 1.00 75.75 548 ILE A C 1
ATOM 4217 O O . ILE A 1 548 ? 22.498 -7.777 -28.615 1.00 75.75 548 ILE A O 1
ATOM 4221 N N . LEU A 1 549 ? 22.029 -6.006 -29.923 1.00 79.69 549 LEU A N 1
ATOM 4222 C CA . LEU A 1 549 ? 21.923 -5.031 -28.843 1.00 79.69 549 LEU A CA 1
ATOM 4223 C C . LEU A 1 549 ? 20.607 -5.113 -28.067 1.00 79.69 549 LEU A C 1
ATOM 4225 O O . LEU A 1 549 ? 20.571 -4.675 -26.922 1.00 79.69 549 LEU A O 1
ATOM 4229 N N . SER A 1 550 ? 19.554 -5.702 -28.640 1.00 77.31 550 SER A N 1
ATOM 4230 C CA . SER A 1 550 ? 18.205 -5.719 -28.053 1.00 77.31 550 SER A CA 1
ATOM 4231 C C . SER A 1 550 ? 18.143 -6.281 -26.619 1.00 77.31 550 SER A C 1
ATOM 4233 O O . SER A 1 550 ? 17.474 -5.684 -25.782 1.00 77.31 550 SER A O 1
ATOM 4235 N N . PRO A 1 551 ? 18.876 -7.346 -26.233 1.00 70.12 551 PRO A N 1
ATOM 4236 C CA . PRO A 1 551 ? 18.943 -7.788 -24.833 1.00 70.12 551 PRO A CA 1
ATOM 4237 C C . PRO A 1 551 ? 19.510 -6.746 -23.870 1.00 70.12 551 PRO A C 1
ATOM 4239 O O . PRO A 1 551 ? 19.179 -6.764 -22.688 1.00 70.12 551 PRO A O 1
ATOM 4242 N N . PHE A 1 552 ? 20.369 -5.861 -24.373 1.00 77.31 552 PHE A N 1
ATOM 4243 C CA . PHE A 1 552 ? 21.119 -4.871 -23.606 1.00 77.31 552 PHE A CA 1
ATOM 4244 C C . PHE A 1 552 ? 20.462 -3.485 -23.619 1.00 77.31 552 PHE A C 1
ATOM 4246 O O . PHE A 1 552 ? 21.004 -2.553 -23.030 1.00 77.31 552 PHE A O 1
ATOM 4253 N N . THR A 1 553 ? 19.304 -3.329 -24.269 1.00 77.06 553 THR A N 1
ATOM 4254 C CA . THR A 1 553 ? 18.563 -2.065 -24.246 1.00 77.06 553 THR A CA 1
ATOM 4255 C C . THR A 1 553 ? 17.843 -1.867 -22.911 1.00 77.06 553 THR A C 1
ATOM 4257 O O . THR A 1 553 ? 17.277 -2.798 -22.335 1.00 77.06 553 THR A O 1
ATOM 4260 N N . SER A 1 554 ? 17.821 -0.629 -22.439 1.00 72.94 554 SER A N 1
ATOM 4261 C CA . SER A 1 554 ? 16.964 -0.129 -21.359 1.00 72.94 554 SER A CA 1
ATOM 4262 C C . SER A 1 554 ? 15.602 0.319 -21.900 1.00 72.94 554 SER A C 1
ATOM 4264 O O . SER A 1 554 ? 15.413 0.400 -23.110 1.00 72.94 554 SER A O 1
ATOM 4266 N N . GLU A 1 555 ? 14.660 0.673 -21.030 1.00 73.94 555 GLU A N 1
ATOM 4267 C CA . GLU A 1 555 ? 13.335 1.184 -21.427 1.00 73.94 555 GLU A CA 1
ATOM 4268 C C . GLU A 1 555 ? 13.422 2.410 -22.352 1.00 73.94 555 GLU A C 1
ATOM 4270 O O . GLU A 1 555 ? 12.692 2.512 -23.334 1.00 73.94 555 GLU A O 1
ATOM 4275 N N . GLN A 1 556 ? 14.402 3.288 -22.116 1.00 72.00 556 GLN A N 1
ATOM 4276 C CA . GLN A 1 556 ? 14.640 4.483 -22.935 1.00 72.00 556 GLN A CA 1
ATOM 4277 C C . GLN A 1 556 ? 15.294 4.174 -24.287 1.00 72.00 556 GLN A C 1
ATOM 4279 O O . GLN A 1 556 ? 15.133 4.933 -25.239 1.00 72.00 556 GLN A O 1
ATOM 4284 N N . THR A 1 557 ? 16.056 3.082 -24.387 1.00 77.88 557 THR A N 1
ATOM 4285 C CA . THR A 1 557 ? 16.797 2.719 -25.611 1.00 77.88 557 THR A CA 1
ATOM 4286 C C . THR A 1 557 ? 16.115 1.614 -26.415 1.00 77.88 557 THR A C 1
ATOM 4288 O O . THR A 1 557 ? 16.446 1.432 -27.585 1.00 77.88 557 THR A O 1
ATOM 4291 N N . PHE A 1 558 ? 15.119 0.932 -25.842 1.00 79.69 558 PHE A N 1
ATOM 4292 C CA . PHE A 1 558 ? 14.362 -0.128 -26.502 1.00 79.69 558 PHE A CA 1
ATOM 4293 C C . PHE A 1 558 ? 13.559 0.401 -27.691 1.00 79.69 558 PHE A C 1
ATOM 4295 O O . PHE A 1 558 ? 13.751 -0.079 -28.807 1.00 79.69 558 PHE A O 1
ATOM 4302 N N . LEU A 1 559 ? 12.721 1.426 -27.487 1.00 77.56 559 LEU A N 1
ATOM 4303 C CA . LEU A 1 559 ? 11.912 1.998 -28.567 1.00 77.56 559 LEU A CA 1
ATOM 4304 C C . LEU A 1 559 ? 12.781 2.609 -29.687 1.00 77.56 559 LEU A C 1
ATOM 4306 O O . LEU A 1 559 ? 12.532 2.295 -30.850 1.00 77.56 559 LEU A O 1
ATOM 4310 N N . PRO A 1 560 ? 13.844 3.390 -29.403 1.00 84.62 560 PRO A N 1
ATOM 4311 C CA . PRO A 1 560 ? 14.775 3.832 -30.442 1.00 84.62 560 PRO A CA 1
ATOM 4312 C C . PRO A 1 560 ? 15.460 2.686 -31.198 1.00 84.62 560 PRO A C 1
ATOM 4314 O O . PRO A 1 560 ? 15.601 2.766 -32.419 1.00 84.62 560 PRO A O 1
ATOM 4317 N N . ASN A 1 561 ? 15.867 1.609 -30.517 1.00 83.88 561 ASN A N 1
ATOM 4318 C CA . ASN A 1 561 ? 16.484 0.445 -31.159 1.00 83.88 561 ASN A CA 1
ATOM 4319 C C . ASN A 1 561 ? 15.482 -0.310 -32.054 1.00 83.88 561 ASN A C 1
ATOM 4321 O O . ASN A 1 561 ? 15.811 -0.670 -33.186 1.00 83.88 561 ASN A O 1
ATOM 4325 N N . LEU A 1 562 ? 14.240 -0.463 -31.582 1.00 79.00 562 LEU A N 1
ATOM 4326 C CA . LEU A 1 562 ? 13.110 -1.026 -32.322 1.00 79.00 562 LEU A CA 1
ATOM 4327 C C . LEU A 1 562 ? 12.803 -0.200 -33.581 1.00 79.00 562 LEU A C 1
ATOM 4329 O O . LEU A 1 562 ? 12.812 -0.720 -34.695 1.00 79.00 562 LEU A O 1
ATOM 4333 N N . LEU A 1 563 ? 12.628 1.113 -33.442 1.00 80.25 563 LEU A N 1
ATOM 4334 C CA . LEU A 1 563 ? 12.386 2.004 -34.579 1.00 80.25 563 LEU A CA 1
ATOM 4335 C C . LEU A 1 563 ? 13.558 2.016 -35.565 1.00 80.25 563 LEU A C 1
ATOM 4337 O O . LEU A 1 563 ? 13.337 2.046 -36.775 1.00 80.25 563 LEU A O 1
ATOM 4341 N N . THR A 1 564 ? 14.798 1.934 -35.071 1.00 83.38 564 THR A N 1
ATOM 4342 C CA . THR A 1 564 ? 15.996 1.848 -35.917 1.00 83.38 564 THR A CA 1
ATOM 4343 C C . THR A 1 564 ? 15.957 0.598 -36.784 1.00 83.38 564 THR A C 1
ATOM 4345 O O . THR A 1 564 ? 16.148 0.697 -37.998 1.00 83.38 564 THR A O 1
ATOM 4348 N N . MET A 1 565 ? 15.662 -0.572 -36.206 1.00 77.31 565 MET A N 1
ATOM 4349 C CA . MET A 1 565 ? 15.596 -1.794 -37.002 1.00 77.31 565 MET A CA 1
ATOM 4350 C C . MET A 1 565 ? 14.474 -1.752 -38.039 1.00 77.31 565 MET A C 1
ATOM 4352 O O . MET A 1 565 ? 14.744 -2.149 -39.164 1.00 77.31 565 MET A O 1
ATOM 4356 N N . HIS A 1 566 ? 13.297 -1.185 -37.738 1.00 79.19 566 HIS A N 1
ATOM 4357 C CA . HIS A 1 566 ? 12.218 -1.005 -38.723 1.00 79.19 566 HIS A CA 1
ATOM 4358 C C . HIS A 1 566 ? 12.572 0.004 -39.829 1.00 79.19 566 HIS A C 1
ATOM 4360 O O . HIS A 1 566 ? 12.352 -0.268 -41.012 1.00 79.19 566 HIS A O 1
ATOM 4366 N N . ALA A 1 567 ? 13.176 1.143 -39.480 1.00 81.19 567 ALA A N 1
ATOM 4367 C CA . ALA A 1 567 ? 13.582 2.165 -40.445 1.00 81.19 567 ALA A CA 1
ATOM 4368 C C . ALA A 1 567 ? 14.628 1.635 -41.442 1.00 81.19 567 ALA A C 1
ATOM 4370 O O . ALA A 1 567 ? 14.549 1.916 -42.643 1.00 81.19 567 ALA A O 1
ATOM 4371 N N . LEU A 1 568 ? 15.568 0.804 -40.975 1.00 79.06 568 LEU A N 1
ATOM 4372 C CA . LEU A 1 568 ? 16.567 0.152 -41.826 1.00 79.06 568 LEU A CA 1
ATOM 4373 C C . LEU A 1 568 ? 15.932 -0.752 -42.903 1.00 79.06 568 LEU A C 1
ATOM 4375 O O . LEU A 1 568 ? 16.500 -0.880 -43.990 1.00 79.06 568 LEU A O 1
ATOM 4379 N N . LEU A 1 569 ? 14.742 -1.321 -42.665 1.00 71.44 569 LEU A N 1
ATOM 4380 C CA . LEU A 1 569 ? 14.029 -2.175 -43.634 1.00 71.44 569 LEU A CA 1
ATOM 4381 C C . LEU A 1 569 ? 13.395 -1.375 -44.781 1.00 71.44 569 LEU A C 1
ATOM 4383 O O . LEU A 1 569 ? 13.119 -1.933 -45.844 1.00 71.44 569 LEU A O 1
ATOM 4387 N N . LEU A 1 570 ? 13.186 -0.069 -44.593 1.00 74.38 570 LEU A N 1
ATOM 4388 C CA . LEU A 1 570 ? 12.593 0.816 -45.599 1.00 74.38 570 LEU A CA 1
ATOM 4389 C C . LEU A 1 570 ? 13.642 1.395 -46.562 1.00 74.38 570 LEU A C 1
ATOM 4391 O O . LEU A 1 570 ? 13.320 1.703 -47.711 1.00 74.38 570 LEU A O 1
ATOM 4395 N N . ILE A 1 571 ? 14.913 1.480 -46.150 1.00 73.62 571 ILE A N 1
ATOM 4396 C CA . ILE A 1 571 ? 16.015 2.015 -46.975 1.00 73.62 571 ILE A CA 1
ATOM 4397 C C . ILE A 1 571 ? 16.123 1.305 -48.341 1.00 73.62 571 ILE A C 1
ATOM 4399 O O . ILE A 1 571 ? 16.220 1.986 -49.370 1.00 73.62 571 ILE A O 1
ATOM 4403 N N . PRO A 1 572 ? 16.052 -0.040 -48.422 1.00 67.31 572 PRO A N 1
ATOM 4404 C CA . PRO A 1 572 ? 16.085 -0.752 -49.692 1.00 67.31 572 PRO A CA 1
ATOM 4405 C C . PRO A 1 572 ? 14.903 -0.461 -50.630 1.00 67.31 572 PRO A C 1
ATOM 4407 O O . PRO A 1 572 ? 15.063 -0.688 -51.830 1.00 67.31 572 PRO A O 1
ATOM 4410 N N . LEU A 1 573 ? 13.758 -0.006 -50.104 1.00 66.38 573 LEU A N 1
ATOM 4411 C CA . LEU A 1 573 ? 12.533 0.281 -50.864 1.00 66.38 573 LEU A CA 1
ATOM 4412 C C . LEU A 1 573 ? 12.529 1.678 -51.481 1.00 66.38 573 LEU A C 1
ATOM 4414 O O . LEU A 1 573 ? 12.022 1.861 -52.583 1.00 66.38 573 LEU A O 1
ATOM 4418 N N . VAL A 1 574 ? 13.091 2.655 -50.768 1.00 65.88 574 VAL A N 1
ATOM 4419 C CA . VAL A 1 574 ? 13.091 4.068 -51.179 1.00 65.88 574 VAL A CA 1
ATOM 4420 C C . VAL A 1 574 ? 14.278 4.384 -52.097 1.00 65.88 574 VAL A C 1
ATOM 4422 O O . VAL A 1 574 ? 14.210 5.279 -52.937 1.00 65.88 574 VAL A O 1
ATOM 4425 N N . SER A 1 575 ? 15.371 3.622 -51.990 1.00 61.50 575 SER A N 1
ATOM 4426 C CA . SER A 1 575 ? 16.564 3.805 -52.819 1.00 61.50 575 SER A CA 1
ATOM 4427 C C . SER A 1 575 ? 16.370 3.217 -54.227 1.00 61.50 575 SER A C 1
ATOM 4429 O O . SER A 1 575 ? 16.689 2.058 -54.493 1.00 61.50 575 SER A O 1
ATOM 4431 N N . SER A 1 576 ? 15.846 4.034 -55.143 1.00 51.47 576 SER A N 1
ATOM 4432 C CA . SER A 1 576 ? 15.664 3.729 -56.574 1.00 51.47 576 SER A CA 1
ATOM 4433 C C . SER A 1 576 ? 16.899 4.027 -57.439 1.00 51.47 576 SER A C 1
ATOM 4435 O O . SER A 1 576 ? 16.872 3.822 -58.653 1.00 51.47 576 SER A O 1
ATOM 4437 N N . GLN A 1 577 ? 17.999 4.494 -56.841 1.00 47.56 577 GLN A N 1
ATOM 4438 C CA . GLN A 1 577 ? 19.167 4.971 -57.578 1.00 47.56 577 GLN A CA 1
ATOM 4439 C C . GLN A 1 577 ? 20.296 3.925 -57.676 1.00 47.56 577 GLN A C 1
ATOM 4441 O O . GLN A 1 577 ? 20.787 3.440 -56.652 1.00 47.56 577 GLN A O 1
ATOM 4446 N N . PRO A 1 578 ? 20.783 3.606 -58.892 1.00 50.62 578 PRO A N 1
ATOM 4447 C CA . PRO A 1 578 ? 21.991 2.822 -59.082 1.00 50.62 578 PRO A CA 1
ATOM 4448 C C . PRO A 1 578 ? 23.197 3.754 -58.940 1.00 50.62 578 PRO A C 1
ATOM 4450 O O . PRO A 1 578 ? 23.733 4.230 -59.936 1.00 50.62 578 PRO A O 1
ATOM 4453 N N . LEU A 1 579 ? 23.621 4.055 -57.711 1.00 43.16 579 LEU A N 1
ATOM 4454 C CA . LEU A 1 579 ? 24.835 4.842 -57.503 1.00 43.16 579 LEU A CA 1
ATOM 4455 C C . LEU A 1 579 ? 25.912 4.093 -56.715 1.00 43.16 579 LEU A C 1
ATOM 4457 O O . LEU A 1 579 ? 25.683 3.575 -55.625 1.00 43.16 579 LEU A O 1
ATOM 4461 N N . SER A 1 580 ? 27.114 4.178 -57.294 1.00 43.78 580 SER A N 1
ATOM 4462 C CA . SER A 1 580 ? 28.453 4.051 -56.708 1.00 43.78 580 SER A CA 1
ATOM 4463 C C . SER A 1 580 ? 29.256 2.793 -57.106 1.00 43.78 580 SER A C 1
ATOM 4465 O O . SER A 1 580 ? 28.702 1.698 -57.248 1.00 43.78 580 SER A O 1
ATOM 4467 N N . PRO A 1 581 ? 30.563 2.964 -57.397 1.00 47.62 581 PRO A N 1
ATOM 4468 C CA . PRO A 1 581 ? 31.339 2.111 -58.279 1.00 47.62 581 PRO A CA 1
ATOM 4469 C C . PRO A 1 581 ? 31.746 0.803 -57.598 1.00 47.62 581 PRO A C 1
ATOM 4471 O O . PRO A 1 581 ? 31.706 0.667 -56.381 1.00 47.62 581 PRO A O 1
ATOM 4474 N N . THR A 1 582 ? 32.121 -0.148 -58.448 1.00 53.03 582 THR A N 1
ATOM 4475 C CA . THR A 1 582 ? 32.759 -1.478 -58.317 1.00 53.03 582 THR A CA 1
ATOM 4476 C C . THR A 1 582 ? 33.385 -1.987 -56.994 1.00 53.03 582 THR A C 1
ATOM 4478 O O . THR A 1 582 ? 33.762 -3.155 -56.969 1.00 53.03 582 THR A O 1
ATOM 4481 N N . ARG A 1 583 ? 33.479 -1.228 -55.893 1.00 54.81 583 ARG A N 1
ATOM 4482 C CA . ARG A 1 583 ? 34.276 -1.565 -54.697 1.00 54.81 583 ARG A CA 1
ATOM 4483 C C . ARG A 1 583 ? 33.496 -2.101 -53.478 1.00 54.81 583 ARG A C 1
ATOM 4485 O O . ARG A 1 583 ? 34.114 -2.713 -52.617 1.00 54.81 583 ARG A O 1
ATOM 4492 N N . HIS A 1 584 ? 32.166 -1.957 -53.403 1.00 62.50 584 HIS A N 1
ATOM 4493 C CA . HIS A 1 584 ? 31.367 -2.342 -52.211 1.00 62.50 584 HIS A CA 1
ATOM 4494 C C . HIS A 1 584 ? 30.273 -3.378 -52.504 1.00 62.50 584 HIS A C 1
ATOM 4496 O O . HIS A 1 584 ? 29.089 -3.192 -52.213 1.00 62.50 584 HIS A O 1
ATOM 4502 N N . ARG A 1 585 ? 30.685 -4.474 -53.135 1.00 69.19 585 ARG A N 1
ATOM 4503 C CA . ARG A 1 585 ? 29.823 -5.528 -53.667 1.00 69.19 585 ARG A CA 1
ATOM 4504 C C . ARG A 1 585 ? 30.015 -6.810 -52.850 1.00 69.19 585 ARG A C 1
ATOM 4506 O O . ARG A 1 585 ? 31.115 -7.352 -52.838 1.00 69.19 585 ARG A O 1
ATOM 4513 N N . LEU A 1 586 ? 28.965 -7.292 -52.177 1.00 70.25 586 LEU A N 1
ATOM 4514 C CA . LEU A 1 586 ? 29.021 -8.502 -51.341 1.00 70.25 586 LEU A CA 1
ATOM 4515 C C . LEU A 1 586 ? 28.284 -9.666 -52.015 1.00 70.25 586 LEU A C 1
ATOM 4517 O O . LEU A 1 586 ? 27.163 -9.499 -52.497 1.00 70.25 586 LEU A O 1
ATOM 4521 N N . SER A 1 587 ? 28.915 -10.841 -52.065 1.00 75.50 587 SER A N 1
ATOM 4522 C CA . SER A 1 587 ? 28.282 -12.068 -52.568 1.00 75.50 587 SER A CA 1
ATOM 4523 C C . SER A 1 587 ? 27.094 -12.456 -51.686 1.00 75.50 587 SER A C 1
ATOM 4525 O O . SER A 1 587 ? 27.228 -12.479 -50.461 1.00 75.50 587 SER A O 1
ATOM 4527 N N . ILE A 1 588 ? 25.960 -12.807 -52.301 1.00 68.25 588 ILE A N 1
ATOM 4528 C CA . ILE A 1 588 ? 24.753 -13.265 -51.585 1.00 68.25 588 ILE A CA 1
ATOM 4529 C C . ILE A 1 588 ? 25.071 -14.477 -50.709 1.00 68.25 588 ILE A C 1
ATOM 4531 O O . ILE A 1 588 ? 24.649 -14.527 -49.556 1.00 68.25 588 ILE A O 1
ATOM 4535 N N . LYS A 1 589 ? 25.880 -15.410 -51.224 1.00 68.94 589 LYS A N 1
ATOM 4536 C CA . LYS A 1 589 ? 26.296 -16.604 -50.482 1.00 68.94 589 LYS A CA 1
ATOM 4537 C C . LYS A 1 589 ? 27.063 -16.236 -49.221 1.00 68.94 589 LYS A C 1
ATOM 4539 O O . LYS A 1 589 ? 26.742 -16.719 -48.145 1.00 68.94 589 LYS A O 1
ATOM 4544 N N . ASN A 1 590 ? 28.034 -15.330 -49.338 1.00 75.00 590 ASN A N 1
ATOM 4545 C CA . ASN A 1 590 ? 28.852 -14.910 -48.199 1.00 75.00 590 ASN A CA 1
ATOM 4546 C C . ASN A 1 590 ? 28.008 -14.168 -47.161 1.00 75.00 590 ASN A C 1
ATOM 4548 O O . ASN A 1 590 ? 28.154 -14.424 -45.974 1.00 75.00 590 ASN A O 1
ATOM 4552 N N . LEU A 1 591 ? 27.096 -13.296 -47.600 1.00 73.44 591 LEU A N 1
ATOM 4553 C CA . LEU A 1 591 ? 26.172 -12.617 -46.697 1.00 73.44 591 LEU A CA 1
ATOM 4554 C C . LEU A 1 591 ? 25.251 -13.619 -45.986 1.00 73.44 591 LEU A C 1
ATOM 4556 O O . LEU A 1 591 ? 25.114 -13.555 -44.771 1.00 73.44 591 LEU A O 1
ATOM 4560 N N . SER A 1 592 ? 24.690 -14.587 -46.710 1.00 69.38 592 SER A N 1
ATOM 4561 C CA . SER A 1 592 ? 23.811 -15.621 -46.147 1.00 69.38 592 SER A CA 1
ATOM 4562 C C . SER A 1 592 ? 24.540 -16.516 -45.139 1.00 69.38 592 SER A C 1
ATOM 4564 O O . SER A 1 592 ? 23.998 -16.791 -44.068 1.00 69.38 592 SER A O 1
ATOM 4566 N N . TYR A 1 593 ? 25.790 -16.906 -45.418 1.00 73.69 593 TYR A N 1
ATOM 4567 C CA . TYR A 1 593 ? 26.630 -17.635 -44.461 1.00 73.69 593 TYR A CA 1
ATOM 4568 C C . TYR A 1 593 ? 26.938 -16.807 -43.212 1.00 73.69 593 TYR A C 1
ATOM 4570 O O . TYR A 1 593 ? 26.807 -17.322 -42.103 1.00 73.69 593 TYR A O 1
ATOM 4578 N N . THR A 1 594 ? 27.283 -15.525 -43.366 1.00 75.25 594 THR A N 1
ATOM 4579 C CA . THR A 1 594 ? 27.528 -14.625 -42.229 1.00 75.25 594 THR A CA 1
ATOM 4580 C C . THR A 1 594 ? 26.285 -14.484 -41.358 1.00 75.25 594 THR A C 1
ATOM 4582 O O . THR A 1 594 ? 26.376 -14.626 -40.139 1.00 75.25 594 THR A O 1
ATOM 4585 N N . ILE A 1 595 ? 25.113 -14.260 -41.961 1.00 72.69 595 ILE A N 1
ATOM 4586 C CA . ILE A 1 595 ? 23.878 -14.121 -41.189 1.00 72.69 595 ILE A CA 1
ATOM 4587 C C . ILE A 1 595 ? 23.535 -15.434 -40.478 1.00 72.69 595 ILE A C 1
ATOM 4589 O O . ILE A 1 595 ? 23.181 -15.418 -39.300 1.00 72.69 595 ILE A O 1
ATOM 4593 N N . THR A 1 596 ? 23.709 -16.573 -41.151 1.00 72.38 596 THR A N 1
ATOM 4594 C CA . THR A 1 596 ? 23.480 -17.900 -40.560 1.00 72.38 596 THR A CA 1
ATOM 4595 C C . THR A 1 596 ? 24.394 -18.151 -39.363 1.00 72.38 596 THR A C 1
ATOM 4597 O O . THR A 1 596 ? 23.921 -18.566 -38.307 1.00 72.38 596 THR A O 1
ATOM 4600 N N . PHE A 1 597 ? 25.689 -17.850 -39.491 1.00 75.88 597 PHE A N 1
ATOM 4601 C CA . PHE A 1 597 ? 26.664 -18.030 -38.417 1.00 75.88 597 PHE A CA 1
ATOM 4602 C C . PHE A 1 597 ? 26.339 -17.168 -37.191 1.00 75.88 597 PHE A C 1
ATOM 4604 O O . PHE A 1 597 ? 26.291 -17.672 -36.070 1.00 75.88 597 PHE A O 1
ATOM 4611 N N . VAL A 1 598 ? 26.053 -15.880 -37.397 1.00 74.94 598 VAL A N 1
ATOM 4612 C CA . VAL A 1 598 ? 25.713 -14.963 -36.300 1.00 74.94 598 VAL A CA 1
ATOM 4613 C C . VAL A 1 598 ? 24.384 -15.352 -35.649 1.00 74.94 598 VAL A C 1
ATOM 4615 O O . VAL A 1 598 ? 24.295 -15.393 -34.425 1.00 74.94 598 VAL A O 1
ATOM 4618 N N . SER A 1 599 ? 23.373 -15.722 -36.439 1.00 73.25 599 SER A N 1
ATOM 4619 C CA . SER A 1 599 ? 22.073 -16.179 -35.921 1.00 73.25 599 SER A CA 1
ATOM 4620 C C . SER A 1 599 ? 22.205 -17.458 -35.093 1.00 73.25 599 SER A C 1
ATOM 4622 O O . SER A 1 599 ? 21.579 -17.581 -34.042 1.00 73.25 599 SER A O 1
ATOM 4624 N N . CYS A 1 600 ? 23.054 -18.394 -35.530 1.00 73.81 600 CYS A N 1
ATOM 4625 C CA . CYS A 1 600 ? 23.398 -19.600 -34.780 1.00 73.81 600 CYS A CA 1
ATOM 4626 C C . CYS A 1 600 ? 24.045 -19.254 -33.432 1.00 73.81 600 CYS A C 1
ATOM 4628 O O . CYS A 1 600 ? 23.576 -19.714 -32.392 1.00 73.81 600 CYS A O 1
ATOM 4630 N N . ALA A 1 601 ? 25.061 -18.387 -33.426 1.00 76.44 601 ALA A N 1
ATOM 4631 C CA . ALA A 1 601 ? 25.730 -17.962 -32.198 1.00 76.44 601 ALA A CA 1
ATOM 4632 C C . ALA A 1 601 ? 24.761 -17.277 -31.215 1.00 76.44 601 ALA A C 1
ATOM 4634 O O . ALA A 1 601 ? 24.788 -17.553 -30.014 1.00 76.44 601 ALA A O 1
ATOM 4635 N N . MET A 1 602 ? 23.856 -16.432 -31.719 1.00 73.00 602 MET A N 1
ATOM 4636 C CA . MET A 1 602 ? 22.823 -15.785 -30.906 1.00 73.00 602 MET A CA 1
ATOM 4637 C C . MET A 1 602 ? 21.829 -16.788 -30.315 1.00 73.00 602 MET A C 1
ATOM 4639 O O . MET A 1 602 ? 21.502 -16.698 -29.131 1.00 73.00 602 MET A O 1
ATOM 4643 N N . ARG A 1 603 ? 21.371 -17.759 -31.113 1.00 74.00 603 ARG A N 1
ATOM 4644 C CA . ARG A 1 603 ? 20.463 -18.823 -30.660 1.00 74.00 603 ARG A CA 1
ATOM 4645 C C . ARG A 1 603 ? 21.108 -19.730 -29.623 1.00 74.00 603 ARG A C 1
ATOM 4647 O O . ARG A 1 603 ? 20.480 -20.035 -28.616 1.00 74.00 603 ARG A O 1
ATOM 4654 N N . LEU A 1 604 ? 22.366 -20.115 -29.823 1.00 76.19 604 LEU A N 1
ATOM 4655 C CA . LEU A 1 604 ? 23.114 -20.904 -28.845 1.00 76.19 604 LEU A CA 1
ATOM 4656 C C . LEU A 1 604 ? 23.270 -20.143 -27.529 1.00 76.19 604 LEU A C 1
ATOM 4658 O O . LEU A 1 604 ? 22.995 -20.700 -26.473 1.00 76.19 604 LEU A O 1
ATOM 4662 N N . ARG A 1 605 ? 23.632 -18.857 -27.583 1.00 77.50 605 ARG A N 1
ATOM 4663 C CA . ARG A 1 605 ? 23.753 -18.019 -26.383 1.00 77.50 605 ARG A CA 1
ATOM 4664 C C . ARG A 1 605 ? 22.425 -17.887 -25.638 1.00 77.50 605 ARG A C 1
ATOM 4666 O O . ARG A 1 605 ? 22.400 -18.052 -24.426 1.00 77.50 605 ARG A O 1
ATOM 4673 N N . THR A 1 606 ? 21.340 -17.565 -26.338 1.00 72.62 606 THR A N 1
ATOM 4674 C CA . THR A 1 606 ? 20.009 -17.376 -25.727 1.00 72.62 606 THR A CA 1
ATOM 4675 C C . THR A 1 606 ? 19.461 -18.679 -25.160 1.00 72.62 606 THR A C 1
ATOM 4677 O O . THR A 1 606 ? 18.991 -18.687 -24.028 1.00 72.62 606 THR A O 1
ATOM 4680 N N . THR A 1 607 ? 19.621 -19.792 -25.879 1.00 74.12 607 THR A N 1
ATOM 4681 C CA . THR A 1 607 ? 19.247 -21.131 -25.395 1.00 74.12 607 THR A CA 1
ATOM 4682 C C . THR A 1 607 ? 20.085 -21.542 -24.189 1.00 74.12 607 THR A C 1
ATOM 4684 O O . THR A 1 607 ? 19.545 -22.087 -23.235 1.00 74.12 607 THR A O 1
ATOM 4687 N N . TYR A 1 608 ? 21.388 -21.249 -24.192 1.00 77.56 608 TYR A N 1
ATOM 4688 C CA . TYR A 1 608 ? 22.268 -21.527 -23.059 1.00 77.56 608 TYR A CA 1
ATOM 4689 C C . TYR A 1 608 ? 21.882 -20.707 -21.828 1.00 77.56 608 TYR A C 1
ATOM 4691 O O . TYR A 1 608 ? 21.720 -21.274 -20.754 1.00 77.56 608 TYR A O 1
ATOM 4699 N N . VAL A 1 609 ? 21.675 -19.393 -21.981 1.00 70.69 609 VAL A N 1
ATOM 4700 C CA . VAL A 1 609 ? 21.201 -18.527 -20.888 1.00 70.69 609 VAL A CA 1
ATOM 4701 C C . VAL A 1 609 ? 19.864 -19.039 -20.363 1.00 70.69 609 VAL A C 1
ATOM 4703 O O . VAL A 1 609 ? 19.699 -19.157 -19.150 1.00 70.69 609 VAL A O 1
ATOM 4706 N N . ALA A 1 610 ? 18.959 -19.436 -21.261 1.00 71.12 610 ALA A N 1
ATOM 4707 C CA . ALA A 1 610 ? 17.687 -20.010 -20.878 1.00 71.12 610 ALA A CA 1
ATOM 4708 C C . ALA A 1 610 ? 17.887 -21.294 -20.060 1.00 71.12 610 ALA A C 1
ATOM 4710 O O . ALA A 1 610 ? 17.509 -21.341 -18.890 1.00 71.12 610 ALA A O 1
ATOM 4711 N N . TYR A 1 611 ? 18.574 -22.289 -20.608 1.00 71.50 611 TYR A N 1
ATOM 4712 C CA . TYR A 1 611 ? 18.867 -23.544 -19.920 1.00 71.50 611 TYR A CA 1
ATOM 4713 C C . TYR A 1 611 ? 19.547 -23.328 -18.556 1.00 71.50 611 TYR A C 1
ATOM 4715 O O . TYR A 1 611 ? 19.122 -23.898 -17.559 1.00 71.50 611 TYR A O 1
ATOM 4723 N N . SER A 1 612 ? 20.541 -22.439 -18.484 1.00 71.81 612 SER A N 1
ATOM 4724 C CA . SER A 1 612 ? 21.292 -22.152 -17.253 1.00 71.81 612 SER A CA 1
ATOM 4725 C C . SER A 1 612 ? 20.487 -21.428 -16.168 1.00 71.81 612 SER A C 1
ATOM 4727 O O . SER A 1 612 ? 20.900 -21.419 -15.014 1.00 71.81 612 SER A O 1
ATOM 4729 N N . SER A 1 613 ? 19.349 -20.824 -16.522 1.00 65.44 613 SER A N 1
ATOM 4730 C CA . SER A 1 613 ? 18.458 -20.164 -15.558 1.00 65.44 613 SER A CA 1
ATOM 4731 C C . SER A 1 613 ? 17.506 -21.129 -14.836 1.00 65.44 613 SER A C 1
ATOM 4733 O O . SER A 1 613 ? 16.871 -20.728 -13.860 1.00 65.44 613 SER A O 1
ATOM 4735 N N . LEU A 1 614 ? 17.407 -22.391 -15.279 1.00 66.44 614 LEU A N 1
ATOM 4736 C CA . LEU A 1 614 ? 16.676 -23.453 -14.575 1.00 66.44 614 LEU A CA 1
ATOM 4737 C C . LEU A 1 614 ? 17.476 -23.896 -13.351 1.00 66.44 614 LEU A C 1
ATOM 4739 O O . LEU A 1 614 ? 18.653 -24.238 -13.465 1.00 66.44 614 LEU A O 1
ATOM 4743 N N . GLY A 1 615 ? 16.836 -23.876 -12.175 1.00 60.47 615 GLY A N 1
ATOM 4744 C CA . GLY A 1 615 ? 17.417 -24.401 -10.935 1.00 60.47 615 GLY A CA 1
ATOM 4745 C C . GLY A 1 615 ? 17.847 -25.869 -11.075 1.00 60.47 615 GLY A C 1
ATOM 4746 O O . GLY A 1 615 ? 17.457 -26.551 -12.025 1.00 60.47 615 GLY A O 1
ATOM 4747 N N . GLN A 1 616 ? 18.637 -26.389 -10.126 1.00 56.06 616 GLN A N 1
ATOM 4748 C CA . GLN A 1 616 ? 19.196 -27.752 -10.221 1.00 56.06 616 GLN A CA 1
ATOM 4749 C C . GLN A 1 616 ? 18.135 -28.861 -10.374 1.00 56.06 616 GLN A C 1
ATOM 4751 O O . GLN A 1 616 ? 18.432 -29.912 -10.933 1.00 56.06 616 GLN A O 1
ATOM 4756 N N . GLN A 1 617 ? 16.890 -28.611 -9.958 1.00 49.19 617 GLN A N 1
ATOM 4757 C CA . GLN A 1 617 ? 15.757 -29.537 -10.066 1.00 49.19 617 GLN A CA 1
ATOM 4758 C C . GLN A 1 617 ? 15.055 -29.514 -11.449 1.00 49.19 617 GLN A C 1
ATOM 4760 O O . GLN A 1 617 ? 14.213 -30.363 -11.723 1.00 49.19 617 GLN A O 1
ATOM 4765 N N . GLY A 1 618 ? 15.410 -28.568 -12.334 1.00 50.44 618 GLY A N 1
ATOM 4766 C CA . GLY A 1 618 ? 14.792 -28.328 -13.649 1.00 50.44 618 GLY A CA 1
ATOM 4767 C C . GLY A 1 618 ? 15.679 -28.630 -14.866 1.00 50.44 618 GLY A C 1
ATOM 4768 O O . GLY A 1 618 ? 15.322 -28.243 -15.975 1.00 50.44 618 GLY A O 1
ATOM 4769 N N . GLN A 1 619 ? 16.822 -29.304 -14.686 1.00 58.88 619 GLN A N 1
ATOM 4770 C CA . GLN A 1 619 ? 17.741 -29.670 -15.781 1.00 58.88 619 GLN A CA 1
ATOM 4771 C C . GLN A 1 619 ? 17.294 -30.897 -16.603 1.00 58.88 619 GLN A C 1
ATOM 4773 O O . GLN A 1 619 ? 18.004 -31.325 -17.513 1.00 58.88 619 GLN A O 1
ATOM 4778 N N . ASP A 1 620 ? 16.118 -31.457 -16.315 1.00 74.31 620 ASP A N 1
ATOM 4779 C CA . ASP A 1 620 ? 15.501 -32.490 -17.146 1.00 74.31 620 ASP A CA 1
ATOM 4780 C C . ASP A 1 620 ? 14.873 -31.891 -18.423 1.00 74.31 620 ASP A C 1
ATOM 4782 O O . ASP A 1 620 ? 14.279 -30.809 -18.411 1.00 74.31 620 ASP A O 1
ATOM 4786 N N . ILE A 1 621 ? 14.972 -32.612 -19.545 1.00 76.62 621 ILE A N 1
ATOM 4787 C CA . ILE A 1 621 ? 14.469 -32.171 -20.857 1.00 76.62 621 ILE A CA 1
ATOM 4788 C C . ILE A 1 621 ? 12.953 -31.967 -20.807 1.00 76.62 621 ILE A C 1
ATOM 4790 O O . ILE A 1 621 ? 12.441 -31.007 -21.387 1.00 76.62 621 ILE A O 1
ATOM 4794 N N . GLN A 1 622 ? 12.225 -32.837 -20.103 1.00 77.38 622 GLN A N 1
ATOM 4795 C CA . GLN A 1 622 ? 10.773 -32.726 -19.991 1.00 77.38 622 GLN A CA 1
ATOM 4796 C C . GLN A 1 622 ? 10.370 -31.470 -19.211 1.00 77.38 622 GLN A C 1
ATOM 4798 O O . GLN A 1 622 ? 9.471 -30.741 -19.639 1.00 77.38 622 GLN A O 1
ATOM 4803 N N . ALA A 1 623 ? 11.075 -31.176 -18.115 1.00 70.44 623 ALA A N 1
ATOM 4804 C CA . ALA A 1 623 ? 10.879 -29.954 -17.345 1.00 70.44 623 ALA A CA 1
ATOM 4805 C C . ALA A 1 623 ? 11.174 -28.709 -18.194 1.00 70.44 623 ALA A C 1
ATOM 4807 O O . ALA A 1 623 ? 10.372 -27.776 -18.194 1.00 70.44 623 ALA A O 1
ATOM 4808 N N . PHE A 1 624 ? 12.252 -28.709 -18.986 1.00 76.56 624 PHE A N 1
ATOM 4809 C CA . PHE A 1 624 ? 12.571 -27.607 -19.899 1.00 76.56 624 PHE A CA 1
ATOM 4810 C C . PHE A 1 624 ? 11.493 -27.396 -20.974 1.00 76.56 624 PHE A C 1
ATOM 4812 O O . PHE A 1 624 ? 11.082 -26.262 -21.213 1.00 76.56 624 PHE A O 1
ATOM 4819 N N . VAL A 1 625 ? 10.970 -28.463 -21.586 1.00 79.81 625 VAL A N 1
ATOM 4820 C CA . VAL A 1 625 ? 9.908 -28.359 -22.607 1.00 79.81 625 VAL A CA 1
ATOM 4821 C C . VAL A 1 625 ? 8.597 -27.844 -22.013 1.00 79.81 625 VAL A C 1
ATOM 4823 O O . VAL A 1 625 ? 7.977 -26.946 -22.585 1.00 79.81 625 VAL A O 1
ATOM 4826 N N . LEU A 1 626 ? 8.184 -28.366 -20.854 1.00 78.88 626 LEU A N 1
ATOM 4827 C CA . LEU A 1 626 ? 6.991 -27.883 -20.151 1.00 78.88 626 LEU A CA 1
ATOM 4828 C C . LEU A 1 626 ? 7.131 -26.402 -19.797 1.00 78.88 626 LEU A C 1
ATOM 4830 O O . LEU A 1 626 ? 6.181 -25.625 -19.880 1.00 78.88 626 LEU A O 1
ATOM 4834 N N . SER A 1 627 ? 8.347 -26.018 -19.435 1.00 74.06 627 SER A N 1
ATOM 4835 C CA . SER A 1 627 ? 8.684 -24.652 -19.114 1.00 74.06 627 SER A CA 1
ATOM 4836 C C . SER A 1 627 ? 8.527 -23.756 -20.349 1.00 74.06 627 SER A C 1
ATOM 4838 O O . SER A 1 627 ? 7.767 -22.788 -20.307 1.00 74.06 627 SER A O 1
ATOM 4840 N N . LEU A 1 628 ? 9.131 -24.117 -21.485 1.00 77.75 628 LEU A N 1
ATOM 4841 C CA . LEU A 1 628 ? 8.958 -23.384 -22.746 1.00 77.75 628 LEU A CA 1
ATOM 4842 C C . LEU A 1 628 ? 7.480 -23.236 -23.139 1.00 77.75 628 LEU A C 1
ATOM 4844 O O . LEU A 1 628 ? 7.079 -22.178 -23.621 1.00 77.75 628 LEU A O 1
ATOM 4848 N N . TRP A 1 629 ? 6.662 -24.266 -22.904 1.00 81.88 629 TRP A N 1
ATOM 4849 C CA . TRP A 1 629 ? 5.224 -24.232 -23.181 1.00 81.88 629 TRP A CA 1
ATOM 4850 C C . TRP A 1 629 ? 4.465 -23.225 -22.311 1.00 81.88 629 TRP A C 1
ATOM 4852 O O . TRP A 1 629 ? 3.600 -22.505 -22.812 1.00 81.88 629 TRP A O 1
ATOM 4862 N N . LYS A 1 630 ? 4.794 -23.150 -21.018 1.00 74.31 630 LYS A N 1
ATOM 4863 C CA . LYS A 1 630 ? 4.211 -22.166 -20.095 1.00 74.31 630 LYS A CA 1
ATOM 4864 C C . LYS A 1 630 ? 4.654 -20.752 -20.440 1.00 74.31 630 LYS A C 1
ATOM 4866 O O . LYS A 1 630 ? 3.820 -19.855 -20.472 1.00 74.31 630 LYS A O 1
ATOM 4871 N N . THR A 1 631 ? 5.931 -20.560 -20.773 1.00 75.44 631 THR A N 1
ATOM 4872 C CA . THR A 1 631 ? 6.433 -19.266 -21.254 1.00 75.44 631 THR A CA 1
ATOM 4873 C C . THR A 1 631 ? 5.732 -18.836 -22.529 1.00 75.44 631 THR A C 1
ATOM 4875 O O . THR A 1 631 ? 5.374 -17.671 -22.616 1.00 75.44 631 THR A O 1
ATOM 4878 N N . LEU A 1 632 ? 5.476 -19.762 -23.465 1.00 80.56 632 LEU A N 1
ATOM 4879 C CA . LEU A 1 632 ? 4.737 -19.508 -24.710 1.00 80.56 632 LEU A CA 1
ATOM 4880 C C . LEU A 1 632 ? 3.304 -18.989 -24.496 1.00 80.56 632 LEU A C 1
ATOM 4882 O O . LEU A 1 632 ? 2.705 -18.458 -25.425 1.00 80.56 632 LEU A O 1
ATOM 4886 N N . HIS A 1 633 ? 2.746 -19.160 -23.300 1.00 81.25 633 HIS A N 1
ATOM 4887 C CA . HIS A 1 633 ? 1.387 -18.740 -22.971 1.00 81.25 633 HIS A CA 1
ATOM 4888 C C . HIS A 1 633 ? 1.341 -17.796 -21.768 1.00 81.25 633 HIS A C 1
ATOM 4890 O O . HIS A 1 633 ? 0.269 -17.544 -21.228 1.00 81.25 633 HIS A O 1
ATOM 4896 N N . SER A 1 634 ? 2.488 -17.267 -21.329 1.00 66.06 634 SER A N 1
ATOM 4897 C CA . SER A 1 634 ? 2.555 -16.484 -20.093 1.00 66.06 634 SER A CA 1
ATOM 4898 C C . SER A 1 634 ? 2.026 -15.061 -20.249 1.00 66.06 634 SER A C 1
ATOM 4900 O O . SER A 1 634 ? 1.760 -14.402 -19.254 1.00 66.06 634 SER A O 1
ATOM 4902 N N . HIS A 1 635 ? 1.960 -14.553 -21.480 1.00 68.12 635 HIS A N 1
ATOM 4903 C CA . HIS A 1 635 ? 1.486 -13.205 -21.777 1.00 68.12 635 HIS A CA 1
ATOM 4904 C C . HIS A 1 635 ? 0.874 -13.168 -23.186 1.00 68.12 635 HIS A C 1
ATOM 4906 O O . HIS A 1 635 ? 1.446 -13.790 -24.089 1.00 68.12 635 HIS A O 1
ATOM 4912 N N . PRO A 1 636 ? -0.223 -12.429 -23.436 1.00 65.19 636 PRO A N 1
ATOM 4913 C CA . PRO A 1 636 ? -0.850 -12.362 -24.760 1.00 65.19 636 PRO A CA 1
ATOM 4914 C C . PRO A 1 636 ? 0.109 -11.911 -25.868 1.00 65.19 636 PRO A C 1
ATOM 4916 O O . PRO A 1 636 ? 0.176 -12.531 -26.928 1.00 65.19 636 PRO A O 1
ATOM 4919 N N . ALA A 1 637 ? 0.930 -10.890 -25.611 1.00 63.44 637 ALA A N 1
ATOM 4920 C CA . ALA A 1 637 ? 1.909 -10.420 -26.591 1.00 63.44 637 ALA A CA 1
ATOM 4921 C C . ALA A 1 637 ? 3.084 -11.402 -26.788 1.00 63.44 637 ALA A C 1
ATOM 4923 O O . ALA A 1 637 ? 3.543 -11.582 -27.915 1.00 63.44 637 ALA A O 1
ATOM 4924 N N . GLN A 1 638 ? 3.497 -12.127 -25.735 1.00 71.88 638 GLN A N 1
ATOM 4925 C CA . GLN A 1 638 ? 4.476 -13.215 -25.863 1.00 71.88 638 GLN A CA 1
ATOM 4926 C C . GLN A 1 638 ? 3.898 -14.336 -26.735 1.00 71.88 638 GLN A C 1
ATOM 4928 O O . GLN A 1 638 ? 4.571 -14.825 -27.641 1.00 71.88 638 GLN A O 1
ATOM 4933 N N . SER A 1 639 ? 2.641 -14.699 -26.478 1.00 76.56 639 SER A N 1
ATOM 4934 C CA . SER A 1 639 ? 1.939 -15.772 -27.175 1.00 76.56 639 SER A CA 1
ATOM 4935 C C . SER A 1 639 ? 1.771 -15.421 -28.646 1.00 76.56 639 SER A C 1
ATOM 4937 O O . SER A 1 639 ? 2.052 -16.247 -29.507 1.00 76.56 639 SER A O 1
ATOM 4939 N N . SER A 1 640 ? 1.367 -14.183 -28.943 1.00 76.06 640 SER A N 1
ATOM 4940 C CA . SER A 1 640 ? 1.203 -13.679 -30.308 1.00 76.06 640 SER A CA 1
ATOM 4941 C C . SER A 1 640 ? 2.495 -13.826 -31.120 1.00 76.06 640 SER A C 1
ATOM 4943 O O . SER A 1 640 ? 2.504 -14.493 -32.155 1.00 76.06 640 SER A O 1
ATOM 4945 N N . ILE A 1 641 ? 3.612 -13.311 -30.598 1.00 70.50 641 ILE A N 1
ATOM 4946 C CA . ILE A 1 641 ? 4.923 -13.373 -31.261 1.00 70.50 641 ILE A CA 1
ATOM 4947 C C . ILE A 1 641 ? 5.443 -14.818 -31.331 1.00 70.50 641 ILE A C 1
ATOM 4949 O O . ILE A 1 641 ? 5.895 -15.284 -32.378 1.00 70.50 641 ILE A O 1
ATOM 4953 N N . GLY A 1 642 ? 5.365 -15.567 -30.230 1.00 77.19 642 GLY A N 1
ATOM 4954 C CA . GLY A 1 642 ? 5.853 -16.942 -30.152 1.00 77.19 642 GLY A CA 1
ATOM 4955 C C . GLY A 1 642 ? 5.124 -17.879 -31.116 1.00 77.19 642 GLY A C 1
ATOM 4956 O O . GLY A 1 642 ? 5.763 -18.660 -31.829 1.00 77.19 642 GLY A O 1
ATOM 4957 N N . TRP A 1 643 ? 3.797 -17.764 -31.205 1.00 82.31 643 TRP A N 1
ATOM 4958 C CA . TRP A 1 643 ? 3.004 -18.513 -32.176 1.00 82.31 643 TRP A CA 1
ATOM 4959 C C . TRP A 1 643 ? 3.267 -18.061 -33.613 1.00 82.31 643 TRP A C 1
ATOM 4961 O O . TRP A 1 643 ? 3.305 -18.920 -34.495 1.00 82.31 643 TRP A O 1
ATOM 4971 N N . ASP A 1 644 ? 3.524 -16.774 -33.866 1.00 79.62 644 ASP A N 1
ATOM 4972 C CA . ASP A 1 644 ? 3.907 -16.281 -35.197 1.00 79.62 644 ASP A CA 1
ATOM 4973 C C . ASP A 1 644 ? 5.211 -16.935 -35.699 1.00 79.62 644 ASP A C 1
ATOM 4975 O O . ASP A 1 644 ? 5.297 -17.401 -36.841 1.00 79.62 644 ASP A O 1
ATOM 4979 N N . VAL A 1 645 ? 6.211 -17.091 -34.823 1.00 76.25 645 VAL A N 1
ATOM 4980 C CA . VAL A 1 645 ? 7.474 -17.789 -35.134 1.00 76.25 645 VAL A CA 1
ATOM 4981 C C . VAL A 1 645 ? 7.253 -19.283 -35.403 1.00 76.25 645 VAL A C 1
ATOM 4983 O O . VAL A 1 645 ? 7.808 -19.836 -36.366 1.00 76.25 645 VAL A O 1
ATOM 4986 N N . ILE A 1 646 ? 6.436 -19.950 -34.580 1.00 82.00 646 ILE A N 1
ATOM 4987 C CA . ILE A 1 646 ? 6.093 -21.370 -34.758 1.00 82.00 646 ILE A CA 1
ATOM 4988 C C . ILE A 1 646 ? 5.384 -21.567 -36.098 1.00 82.00 646 ILE A C 1
ATOM 4990 O O . ILE A 1 646 ? 5.789 -22.421 -36.888 1.00 82.00 646 ILE A O 1
ATOM 4994 N N . TRP A 1 647 ? 4.376 -20.749 -36.400 1.00 81.12 647 TRP A N 1
ATOM 4995 C CA . TRP A 1 647 ? 3.616 -20.856 -37.642 1.00 81.12 647 TRP A CA 1
ATOM 4996 C C . TRP A 1 647 ? 4.435 -20.502 -38.869 1.00 81.12 647 TRP A C 1
ATOM 4998 O O . TRP A 1 647 ? 4.287 -21.170 -39.891 1.00 81.12 647 TRP A O 1
ATOM 5008 N N . THR A 1 648 ? 5.348 -19.537 -38.780 1.00 78.81 648 THR A N 1
ATOM 5009 C CA . THR A 1 648 ? 6.309 -19.261 -39.857 1.00 78.81 648 THR A CA 1
ATOM 5010 C C . THR A 1 648 ? 7.166 -20.499 -40.146 1.00 78.81 648 THR A C 1
ATOM 5012 O O . THR A 1 648 ? 7.343 -20.879 -41.304 1.00 78.81 648 THR A O 1
ATOM 5015 N N . THR A 1 649 ? 7.624 -21.190 -39.096 1.00 79.88 649 THR A N 1
ATOM 5016 C CA . THR A 1 649 ? 8.415 -22.430 -39.196 1.00 79.88 649 THR A CA 1
ATOM 5017 C C . THR A 1 649 ? 7.629 -23.582 -39.803 1.00 79.88 649 THR A C 1
ATOM 5019 O O . THR A 1 649 ? 8.074 -24.185 -40.780 1.00 79.88 649 THR A O 1
ATOM 5022 N N . VAL A 1 650 ? 6.436 -23.857 -39.280 1.00 82.81 650 VAL A N 1
ATOM 5023 C CA . VAL A 1 650 ? 5.555 -24.912 -39.793 1.00 82.81 650 VAL A CA 1
ATOM 5024 C C . VAL A 1 650 ? 5.188 -24.648 -41.254 1.00 82.81 650 VAL A C 1
ATOM 5026 O O . VAL A 1 650 ? 5.291 -25.548 -42.085 1.00 82.81 650 VAL A O 1
ATOM 5029 N N . SER A 1 651 ? 4.825 -23.409 -41.589 1.00 80.12 651 SER A N 1
ATOM 5030 C CA . SER A 1 651 ? 4.427 -23.023 -42.946 1.00 80.12 651 SER A CA 1
ATOM 5031 C C . SER A 1 651 ? 5.560 -23.215 -43.952 1.00 80.12 651 SER A C 1
ATOM 5033 O O . SER A 1 651 ? 5.339 -23.768 -45.029 1.00 80.12 651 SER A O 1
ATOM 5035 N N . PHE A 1 652 ? 6.787 -22.824 -43.591 1.00 78.75 652 PHE A N 1
ATOM 5036 C CA . PHE A 1 652 ? 7.957 -23.031 -44.440 1.00 78.75 652 PHE A CA 1
ATOM 5037 C C . PHE A 1 652 ? 8.257 -24.517 -44.664 1.00 78.75 652 PHE A C 1
ATOM 5039 O O . PHE A 1 652 ? 8.462 -24.929 -45.804 1.00 78.75 652 PHE A O 1
ATOM 5046 N N . LEU A 1 653 ? 8.239 -25.339 -43.609 1.00 80.25 653 LEU A N 1
ATOM 5047 C CA . LEU A 1 653 ? 8.488 -26.780 -43.732 1.00 80.25 653 LEU A CA 1
ATOM 5048 C C . LEU A 1 653 ? 7.426 -27.470 -44.591 1.00 80.25 653 LEU A C 1
ATOM 5050 O O . LEU A 1 653 ? 7.758 -28.299 -45.437 1.00 80.25 653 LEU A O 1
ATOM 5054 N N . VAL A 1 654 ? 6.155 -27.096 -44.427 1.00 81.56 654 VAL A N 1
ATOM 5055 C CA . VAL A 1 654 ? 5.073 -27.599 -45.279 1.00 81.56 654 VAL A CA 1
ATOM 5056 C C . VAL A 1 654 ? 5.284 -27.174 -46.729 1.00 81.56 654 VAL A C 1
ATOM 5058 O O . VAL A 1 654 ? 5.175 -28.014 -47.623 1.00 81.56 654 VAL A O 1
ATOM 5061 N N . TRP A 1 655 ? 5.637 -25.912 -46.980 1.00 76.94 655 TRP A N 1
ATOM 5062 C CA . TRP A 1 655 ? 5.940 -25.438 -48.329 1.00 76.94 655 TRP A CA 1
ATOM 5063 C C . TRP A 1 655 ? 7.117 -26.206 -48.952 1.00 76.94 655 TRP A C 1
ATOM 5065 O O . TRP A 1 655 ? 6.981 -26.699 -50.067 1.00 76.94 655 TRP A O 1
ATOM 5075 N N . VAL A 1 656 ? 8.219 -26.417 -48.223 1.00 75.25 656 VAL A N 1
ATOM 5076 C CA . VAL A 1 656 ? 9.368 -27.228 -48.671 1.00 75.25 656 VAL A CA 1
ATOM 5077 C C . VAL A 1 656 ? 8.938 -28.646 -49.055 1.00 75.25 656 VAL A C 1
ATOM 5079 O O . VAL A 1 656 ? 9.245 -29.111 -50.154 1.00 75.25 656 VAL A O 1
ATOM 5082 N N . LEU A 1 657 ? 8.198 -29.331 -48.179 1.00 75.62 657 LEU A N 1
ATOM 5083 C CA . LEU A 1 657 ? 7.748 -30.707 -48.412 1.00 75.62 657 LEU A CA 1
ATOM 5084 C C . LEU A 1 657 ? 6.830 -30.820 -49.634 1.00 75.62 657 LEU A C 1
ATOM 5086 O O . LEU A 1 657 ? 6.873 -31.816 -50.358 1.00 75.62 657 LEU A O 1
ATOM 5090 N N . VAL A 1 658 ? 6.002 -29.806 -49.873 1.00 72.38 658 VAL A N 1
ATOM 5091 C CA . VAL A 1 658 ? 5.096 -29.746 -51.024 1.00 72.38 658 VAL A CA 1
ATOM 5092 C C . VAL A 1 658 ? 5.864 -29.451 -52.307 1.00 72.38 658 VAL A C 1
ATOM 5094 O O . VAL A 1 658 ? 5.661 -30.137 -53.308 1.00 72.38 658 VAL A O 1
ATOM 5097 N N . SER A 1 659 ? 6.758 -28.463 -52.288 1.00 68.81 659 SER A N 1
ATOM 5098 C CA . SER A 1 659 ? 7.548 -28.060 -53.454 1.00 68.81 659 SER A CA 1
ATOM 5099 C C . SER A 1 659 ? 8.465 -29.193 -53.930 1.00 68.81 659 SER A C 1
ATOM 5101 O O . SER A 1 659 ? 8.603 -29.416 -55.131 1.00 68.81 659 SER A O 1
ATOM 5103 N N . GLN A 1 660 ? 9.002 -30.008 -53.012 1.00 65.88 660 GLN A N 1
ATOM 5104 C CA . GLN A 1 660 ? 9.819 -31.178 -53.359 1.00 65.88 660 GLN A CA 1
ATOM 5105 C C . GLN A 1 660 ? 9.055 -32.307 -54.067 1.00 65.88 660 GLN A C 1
ATOM 5107 O O . GLN A 1 660 ? 9.664 -33.062 -54.831 1.00 65.88 660 GLN A O 1
ATOM 5112 N N . ARG A 1 661 ? 7.737 -32.444 -53.854 1.00 59.84 661 ARG A N 1
ATOM 5113 C CA . ARG A 1 661 ? 6.927 -33.468 -54.545 1.00 59.84 661 ARG A CA 1
ATOM 5114 C C . ARG A 1 661 ? 6.800 -33.200 -56.048 1.00 59.84 661 ARG A C 1
ATOM 5116 O O . ARG A 1 661 ? 6.590 -34.142 -56.803 1.00 59.84 661 ARG A O 1
ATOM 5123 N N . GLY A 1 662 ? 6.992 -31.952 -56.484 1.00 53.06 662 GLY A N 1
ATOM 5124 C CA . GLY A 1 662 ? 6.974 -31.550 -57.893 1.00 53.06 662 GLY A CA 1
ATOM 5125 C C . GLY A 1 662 ? 8.333 -31.558 -58.608 1.00 53.06 662 GLY A C 1
ATOM 5126 O O . GLY A 1 662 ? 8.366 -31.255 -59.798 1.00 53.06 662 GLY A O 1
ATOM 5127 N N . ALA A 1 663 ? 9.440 -31.871 -57.920 1.00 55.38 663 ALA A N 1
ATOM 5128 C CA . ALA A 1 663 ? 10.794 -31.766 -58.472 1.00 55.38 663 ALA A CA 1
ATOM 5129 C C . ALA A 1 663 ? 11.136 -32.930 -59.428 1.00 55.38 663 ALA A C 1
ATOM 5131 O O . ALA A 1 663 ? 11.241 -34.089 -59.009 1.00 55.38 663 ALA A O 1
ATOM 5132 N N . GLU A 1 664 ? 11.352 -32.612 -60.710 1.00 47.81 664 GLU A N 1
ATOM 5133 C CA . GLU A 1 664 ? 11.580 -33.593 -61.784 1.00 47.81 664 GLU A CA 1
ATOM 5134 C C . GLU A 1 664 ? 13.017 -34.160 -61.826 1.00 47.81 664 GLU A C 1
ATOM 5136 O O . GLU A 1 664 ? 13.221 -35.239 -62.383 1.00 47.81 664 GLU A O 1
ATOM 5141 N N . THR A 1 665 ? 14.020 -33.524 -61.195 1.00 49.12 665 THR A N 1
ATOM 5142 C CA . THR A 1 665 ? 15.417 -34.012 -61.216 1.00 49.12 665 THR A CA 1
ATOM 5143 C C . THR A 1 665 ? 16.005 -34.305 -59.828 1.00 49.12 665 THR A C 1
ATOM 5145 O O . THR A 1 665 ? 15.684 -33.662 -58.832 1.00 49.12 665 THR A O 1
ATOM 5148 N N . LYS A 1 666 ? 16.921 -35.288 -59.743 1.00 45.78 666 LYS A N 1
ATOM 5149 C CA . LYS A 1 666 ? 17.661 -35.648 -58.507 1.00 45.78 666 LYS A CA 1
ATOM 5150 C C . LYS A 1 666 ? 18.570 -34.523 -57.984 1.00 45.78 666 LYS A C 1
ATOM 5152 O O . LYS A 1 666 ? 18.975 -34.587 -56.830 1.00 45.78 666 LYS A O 1
ATOM 5157 N N . ARG A 1 667 ? 18.911 -33.537 -58.823 1.00 45.00 667 ARG A N 1
ATOM 5158 C CA . ARG A 1 667 ? 19.803 -32.416 -58.482 1.00 45.00 667 ARG A CA 1
ATOM 5159 C C . ARG A 1 667 ? 19.083 -31.316 -57.689 1.00 45.00 667 ARG A C 1
ATOM 5161 O O . ARG A 1 667 ? 19.747 -30.616 -56.937 1.00 45.00 667 ARG A O 1
ATOM 5168 N N . ASP A 1 668 ? 17.754 -31.257 -57.798 1.00 51.41 668 ASP A N 1
ATOM 5169 C CA . ASP A 1 668 ? 16.879 -30.282 -57.123 1.00 51.41 668 ASP A CA 1
ATOM 5170 C C . ASP A 1 668 ? 16.305 -30.802 -55.790 1.00 51.41 668 ASP A C 1
ATOM 5172 O O . ASP A 1 668 ? 15.559 -30.109 -55.101 1.00 51.41 668 ASP A O 1
ATOM 5176 N N . LYS A 1 669 ? 16.624 -32.047 -55.405 1.00 54.62 669 LYS A N 1
ATOM 5177 C CA . LYS A 1 669 ? 16.119 -32.664 -54.171 1.00 54.62 669 LYS A CA 1
ATOM 5178 C C . LYS A 1 669 ? 17.079 -32.407 -53.016 1.00 54.62 669 LYS A C 1
ATOM 5180 O O . LYS A 1 669 ? 18.030 -33.154 -52.799 1.00 54.62 669 LYS A O 1
ATOM 5185 N N . THR A 1 670 ? 16.808 -31.358 -52.251 1.00 62.47 670 THR A N 1
ATOM 5186 C CA . THR A 1 670 ? 17.398 -31.156 -50.923 1.00 62.47 670 THR A CA 1
ATOM 5187 C C . THR A 1 670 ? 16.882 -32.226 -49.957 1.00 62.47 670 THR A C 1
ATOM 5189 O O . THR A 1 670 ? 15.748 -32.688 -50.068 1.00 62.47 670 THR A O 1
ATOM 5192 N N . ASN A 1 671 ? 17.709 -32.682 -49.013 1.00 68.75 671 ASN A N 1
ATOM 5193 C CA . ASN A 1 671 ? 17.261 -33.676 -48.039 1.00 68.75 671 ASN A CA 1
ATOM 5194 C C . ASN A 1 671 ? 16.271 -33.007 -47.060 1.00 68.75 671 ASN A C 1
ATOM 5196 O O . ASN A 1 671 ? 16.704 -32.152 -46.284 1.00 68.75 671 ASN A O 1
ATOM 5200 N N . PRO A 1 672 ? 14.976 -33.384 -47.053 1.00 67.31 672 PRO A N 1
ATOM 5201 C CA . PRO A 1 672 ? 13.964 -32.724 -46.228 1.00 67.31 672 PRO A CA 1
ATOM 5202 C C . PRO A 1 672 ? 14.263 -32.849 -44.732 1.00 67.31 672 PRO A C 1
ATOM 5204 O O . PRO A 1 672 ? 13.902 -31.959 -43.966 1.00 67.31 672 PRO A O 1
ATOM 5207 N N . LEU A 1 673 ? 14.971 -33.905 -44.312 1.00 67.25 673 LEU A N 1
ATOM 5208 C CA . LEU A 1 673 ? 15.431 -34.064 -42.935 1.00 67.25 673 LEU A CA 1
ATOM 5209 C C . LEU A 1 673 ? 16.493 -33.016 -42.588 1.00 67.25 673 LEU A C 1
ATOM 5211 O O . LEU A 1 673 ? 16.398 -32.379 -41.545 1.00 67.25 673 LEU A O 1
ATOM 5215 N N . VAL A 1 674 ? 17.465 -32.789 -43.477 1.00 71.50 674 VAL A N 1
ATOM 5216 C CA . VAL A 1 674 ? 18.503 -31.764 -43.280 1.00 71.50 674 VAL A CA 1
ATOM 5217 C C . VAL A 1 674 ? 17.864 -30.381 -43.249 1.00 71.50 674 VAL A C 1
ATOM 5219 O O . VAL A 1 674 ? 18.129 -29.619 -42.329 1.00 71.50 674 VAL A O 1
ATOM 5222 N N . THR A 1 675 ? 16.956 -30.077 -44.180 1.00 70.62 675 THR A N 1
ATOM 5223 C CA . THR A 1 675 ? 16.241 -28.795 -44.189 1.00 70.62 675 THR A CA 1
ATOM 5224 C C . THR A 1 675 ? 15.402 -28.609 -42.926 1.00 70.62 675 THR A C 1
ATOM 5226 O O . THR A 1 675 ? 15.452 -27.539 -42.326 1.00 70.62 675 THR A O 1
ATOM 5229 N N . SER A 1 676 ? 14.701 -29.644 -42.458 1.00 71.38 676 SER A N 1
ATOM 5230 C CA . SER A 1 676 ? 13.893 -29.572 -41.233 1.00 71.38 676 SER A CA 1
ATOM 5231 C C . SER A 1 676 ? 14.750 -29.346 -39.990 1.00 71.38 676 SER A C 1
ATOM 5233 O O . SER A 1 676 ? 14.487 -28.426 -39.218 1.00 71.38 676 SER A O 1
ATOM 5235 N N . VAL A 1 677 ? 15.824 -30.124 -39.831 1.00 73.19 677 VAL A N 1
ATOM 5236 C CA . VAL A 1 677 ? 16.755 -30.003 -38.700 1.00 73.19 677 VAL A CA 1
ATOM 5237 C C . VAL A 1 677 ? 17.451 -28.643 -38.712 1.00 73.19 677 VAL A C 1
ATOM 5239 O O . VAL A 1 677 ? 17.503 -27.973 -37.684 1.00 73.19 677 VAL A O 1
ATOM 5242 N N . SER A 1 678 ? 17.925 -28.184 -39.873 1.00 69.69 678 SER A N 1
ATOM 5243 C CA . SER A 1 678 ? 18.542 -26.863 -40.002 1.00 69.69 678 SER A CA 1
ATOM 5244 C C . SER A 1 678 ? 17.551 -25.728 -39.737 1.00 69.69 678 SER A C 1
ATOM 5246 O O . SER A 1 678 ? 17.940 -24.727 -39.146 1.00 69.69 678 SER A O 1
ATOM 5248 N N . THR A 1 679 ? 16.278 -25.865 -40.121 1.00 73.88 679 THR A N 1
ATOM 5249 C CA . THR A 1 679 ? 15.258 -24.822 -39.896 1.00 73.88 679 THR A CA 1
ATOM 5250 C C . THR A 1 679 ? 14.933 -24.702 -38.411 1.00 73.88 679 THR A C 1
ATOM 5252 O O . THR A 1 679 ? 14.862 -23.596 -37.877 1.00 73.88 679 THR A O 1
ATOM 5255 N N . LEU A 1 680 ? 14.791 -25.836 -37.720 1.00 72.00 680 LEU A N 1
ATOM 5256 C CA . LEU A 1 680 ? 14.567 -25.861 -36.275 1.00 72.00 680 LEU A CA 1
ATOM 5257 C C . LEU A 1 680 ? 15.780 -25.301 -35.519 1.00 72.00 680 LEU A C 1
ATOM 5259 O O . LEU A 1 680 ? 15.616 -24.454 -34.640 1.00 72.00 680 LEU A O 1
ATOM 5263 N N . ALA A 1 681 ? 16.996 -25.684 -35.921 1.00 66.81 681 ALA A N 1
ATOM 5264 C CA . ALA A 1 681 ? 18.230 -25.206 -35.304 1.00 66.81 681 ALA A CA 1
ATOM 5265 C C . ALA A 1 681 ? 18.475 -23.705 -35.554 1.00 66.81 681 ALA A C 1
ATOM 5267 O O . ALA A 1 681 ? 18.776 -22.955 -34.623 1.00 66.81 681 ALA A O 1
ATOM 5268 N N . PHE A 1 682 ? 18.297 -23.228 -36.788 1.00 66.94 682 PHE A N 1
ATOM 5269 C CA . PHE A 1 682 ? 18.806 -21.922 -37.225 1.00 66.94 682 PHE A CA 1
ATOM 5270 C C . PHE A 1 682 ? 17.736 -20.912 -37.660 1.00 66.94 682 PHE A C 1
ATOM 5272 O O . PHE A 1 682 ? 18.102 -19.781 -37.974 1.00 66.94 682 PHE A O 1
ATOM 5279 N N . SER A 1 683 ? 16.442 -21.251 -37.611 1.00 71.19 683 SER A N 1
ATOM 5280 C CA . SER A 1 683 ? 15.292 -20.469 -38.110 1.00 71.19 683 SER A CA 1
ATOM 5281 C C . SER A 1 683 ? 14.985 -20.674 -39.593 1.00 71.19 683 SER A C 1
ATOM 5283 O O . SER A 1 683 ? 15.862 -20.960 -40.408 1.00 71.19 683 SER A O 1
ATOM 5285 N N . VAL A 1 684 ? 13.736 -20.389 -39.964 1.00 70.38 684 VAL A N 1
ATOM 5286 C CA . VAL A 1 684 ? 13.320 -20.175 -41.361 1.00 70.38 684 VAL A CA 1
ATOM 5287 C C . VAL A 1 684 ? 14.132 -19.063 -42.017 1.00 70.38 684 VAL A C 1
ATOM 5289 O O . VAL A 1 684 ? 14.492 -19.175 -43.183 1.00 70.38 684 VAL A O 1
ATOM 5292 N N . GLY A 1 685 ? 14.479 -18.014 -41.263 1.00 62.72 685 GLY A N 1
ATOM 5293 C CA . GLY A 1 685 ? 15.221 -16.867 -41.796 1.00 62.72 685 GLY A CA 1
ATOM 5294 C C . GLY A 1 685 ? 16.580 -17.230 -42.410 1.00 62.72 685 GLY A C 1
ATOM 5295 O O . GLY A 1 685 ? 16.987 -16.613 -43.390 1.00 62.72 685 GLY A O 1
ATOM 5296 N N . THR A 1 686 ? 17.253 -18.263 -41.892 1.00 63.53 686 THR A N 1
ATOM 5297 C CA . THR A 1 686 ? 18.574 -18.708 -42.373 1.00 63.53 686 THR A CA 1
ATOM 5298 C C . THR A 1 686 ? 18.481 -19.812 -43.423 1.00 63.53 686 THR A C 1
ATOM 5300 O O . THR A 1 686 ? 19.316 -19.893 -44.321 1.00 63.53 686 THR A O 1
ATOM 5303 N N . THR A 1 687 ? 17.454 -20.655 -43.336 1.00 66.00 687 THR A N 1
ATOM 5304 C CA . THR A 1 687 ? 17.304 -21.850 -44.175 1.00 66.00 687 THR A CA 1
ATOM 5305 C C . THR A 1 687 ? 16.515 -21.610 -45.454 1.00 66.00 687 THR A C 1
ATOM 5307 O O . THR A 1 687 ? 16.838 -22.209 -46.478 1.00 66.00 687 THR A O 1
ATOM 5310 N N . ALA A 1 688 ? 15.533 -20.707 -45.439 1.00 66.44 688 ALA A N 1
ATOM 5311 C CA . ALA A 1 688 ? 14.726 -20.390 -46.614 1.00 66.44 688 ALA A CA 1
ATOM 5312 C C . ALA A 1 688 ? 15.529 -19.790 -47.787 1.00 66.44 688 ALA A C 1
ATOM 5314 O O . ALA A 1 688 ? 15.338 -20.264 -48.910 1.00 66.44 688 ALA A O 1
ATOM 5315 N N . PRO A 1 689 ? 16.487 -18.859 -47.578 1.00 59.34 689 PRO A N 1
ATOM 5316 C CA . PRO A 1 689 ? 17.324 -18.347 -48.666 1.00 59.34 689 PRO A CA 1
ATOM 5317 C C . PRO A 1 689 ? 18.169 -19.430 -49.344 1.00 59.34 689 PRO A C 1
ATOM 5319 O O . PRO A 1 689 ? 18.325 -19.410 -50.557 1.00 59.34 689 PRO A O 1
ATOM 5322 N N . LEU A 1 690 ? 18.686 -20.390 -48.571 1.00 62.00 690 LEU A N 1
ATOM 5323 C CA . LEU A 1 690 ? 19.519 -21.484 -49.085 1.00 62.00 690 LEU A CA 1
ATOM 5324 C C . LEU A 1 690 ? 18.719 -22.521 -49.885 1.00 62.00 690 LEU A C 1
ATOM 5326 O O . LEU A 1 690 ? 19.308 -23.299 -50.626 1.00 62.00 690 LEU A O 1
ATOM 5330 N N . PHE A 1 691 ? 17.397 -22.560 -49.701 1.00 61.50 691 PHE A N 1
ATOM 5331 C CA . PHE A 1 691 ? 16.492 -23.465 -50.409 1.00 61.50 691 PHE A CA 1
ATOM 5332 C C . PHE A 1 691 ? 15.946 -22.857 -51.710 1.00 61.50 691 PHE A C 1
ATOM 5334 O O . PHE A 1 691 ? 15.535 -23.587 -52.606 1.00 61.50 691 PHE A O 1
ATOM 5341 N N . LEU A 1 692 ? 15.893 -21.526 -51.788 1.00 55.56 692 LEU A N 1
ATOM 5342 C CA . LEU A 1 692 ? 15.375 -20.774 -52.935 1.00 55.56 692 LEU A CA 1
ATOM 5343 C C . LEU A 1 692 ? 16.463 -20.340 -53.935 1.00 55.56 692 LEU A C 1
ATOM 5345 O O . LEU A 1 692 ? 16.119 -19.820 -54.999 1.00 55.56 692 LEU A O 1
ATOM 5349 N N . GLU A 1 693 ? 17.743 -20.516 -53.586 1.00 51.16 693 GLU A N 1
ATOM 5350 C CA . GLU A 1 693 ? 18.892 -20.471 -54.513 1.00 51.16 693 GLU A CA 1
ATOM 5351 C C . GLU A 1 693 ? 19.020 -21.767 -55.318 1.00 51.16 693 GLU A C 1
ATOM 5353 O O . GLU A 1 693 ? 19.404 -21.654 -56.509 1.00 51.16 693 GLU A O 1
#

InterPro domains:
  IPR001621 Fungal ligninase [PR00462] (22-35)
  IPR001621 Fungal ligninase [PR00462] (36-54)
  IPR001621 Fungal ligninase [PR00462] (95-117)
  IPR001621 Fungal ligninase [PR00462] (118-135)
  IPR001621 Fungal ligninase [PR00462] (136-149)
  IPR001621 Fungal ligninase [PR00462] (150-177)
  IPR001621 Fungal ligninase [PR00462] (178-200)
  IPR001621 Fungal ligninase [PR00462] (201-223)
  IPR001621 Fungal ligninase [PR00462] (224-244)
  IPR001621 Fungal ligninase [PR00462] (245-270)
  IPR001621 Fungal ligninase [PR00462] (279-304)
  IPR001621 Fungal ligninase [PR00462] (327-346)
  IPR001621 Fungal ligninase [cd00692] (24-345)
  IPR002016 Haem peroxidase [PF00141] (45-270)
  IPR002016 Haem peroxidase [PR00458] (58-72)
  IPR002016 Haem peroxidase [PR00458] (118-135)
  IPR002016 Haem peroxidase [PR00458] (137-149)
  IPR002016 Haem peroxidase [PR00458] (182-197)
  IPR002016 Haem peroxidase [PR00458] (207-222)
  IPR002016 Haem peroxidase [PS50873] (95-333)

Sequence (693 aa):
MAFKTILFLAALAVGASAAPAKSAVCSKGRLARNAVCCQWFDILDDIQENLFDGGECGEETHELTFHDAIGFSLKAQREGKFGWFYHAFAEIETNFHANNGVDEIVEEQRPFALKHKVSFGDFIQFAGAVGVSNCLGGPRLEFRAGRSNITRPAPDLTVPEPSDSTDAIFERMGDAGFTPNEVVDLLISHTVAAQDHVDETIPGTPFDSTPGSFDAQFFVETLLKGTLFPGNGSNVGEVVSPLHGEFRLQSDFEIARDARTACEWQSFITNHDLMVSKFEKAMAKLAVLGHNPNSLVDCSEVIPIPKAAKSKVATLPAGKSRADIQAACRATPFPVLRADPGPATTIAPVSLRPELPLTLKSTPSRAPFASTRATCISRGRVSPISQNTHAAALTREYGDYSGARRFIYLSILFLFDRYALLHYLEESSKVLAPEIIKLAGTEIEVRATLRAQSKSLYRTHDSLIWAHLVLHVKVSVCSISRIKHVWAYMLLGQLVAISVAANLFYLAIVLSEQTTRTSKTTKPERRLPRVLSATTWVPVVLGMFAVILSPFTSEQTFLPNLLTMHALLLIPLVSSQPLSPTRHRLSIKNLSYTITFVSCAMRLRTTYVAYSSLGQQGQDIQAFVLSLWKTLHSHPAQSSIGWDVIWTTVSFLVWVLVSQRGAETKRDKTNPLVTSVSTLAFSVGTTAPLFLE